Protein AF-0000000074521106 (afdb_homodimer)

Sequence (468 aa):
MNFGKARRTERADISASQVADYLWKHPDFFHDQLDLLESMHVPHPCGEAVSLVARQIELLRGKNRKQQGQLNDILRIARENDALFARFHRLTLTLLDAASVDDMLAGLKWSLHEGFQADFVSVRVFRTVAHPAVGDLHVMPDPAVSILLEPLLASCEPVCGSPPEPLLEFLFGADAPDVASCALVPLCHAGIKGLLAIGSFDAGRFTPEMGNLFLVQMGEIVAARLVALIDRERMNFGKARRTERADISASQVADYLWKHPDFFHDQLDLLESMHVPHPCGEAVSLVARQIELLRGKNRKQQGQLNDILRIARENDALFARFHRLTLTLLDAASVDDMLAGLKWSLHEGFQADFVSVRVFRTVAHPAVGDLHVMPDPAVSILLEPLLASCEPVCGSPPEPLLEFLFGADAPDVASCALVPLCHAGIKGLLAIGSFDAGRFTPEMGNLFLVQMGEIVAARLVALIDRER

pLDDT: mean 81.9, std 17.21, range [29.34, 97.75]

Organism: Methylococcus capsulatus (strain ATCC 33009 / NCIMB 11132 / Bath) (NCBI:txid243233)

Foldseek 3Di:
DPPPPPPPPPPPPQDPVNVVVVCVVVVCVCVVVVVVVVVDPDVPPCPVVVVVVVVVVVVVVVVVVVVVVVVVVVVVVVVVVVLLVVLLVVLLVQQVPAQAPVSNVVSNVVSCCVRVVFPDKFKAWDDDPVQPDDPPRHDDDDPVLCVVCVVCQVVQAKFKAQDDQSNLCVTGNPCSVQFLMKIWGWQDDPPITMIMITTDSDRPPTDRPDHDPSSSVSSDSSNVSSVVRSVVVD/DPPPDPPPPPPPPQDPVNVVVVCVVVVCVCVVVVVVVVVDPDVPPCPVVVVVVVVVVVVVVVVVVVVVVVVVVVVVVVVVVVLLVVLLVVLLVQQVPAQAPVSNVVSNVVSCCVRVVFPDKFKAWDDDPPQPDPPPRHDDDDPVLCVVCVVCQVVQAKFKAQDDQSNLCVTGNPCSVQFLMKIWGWQDDPPITMIMITTDSDRPPTDRPDHDPSSSVSSDSSNVSSVVRSVVVD

InterPro domains:
  IPR007435 Protein of unknown function DUF484 [PF04340] (13-225)
  IPR007435 Protein of unknown function DUF484 [PTHR38765] (12-229)
  IPR029016 GAF-like domain superfamily [G3DSA:3.30.450.40] (48-229)

Radius of gyration: 42.02 Å; Cα contacts (8 Å, |Δi|>4): 599; chains: 2; bounding box: 66×137×85 Å

Secondary structure (DSSP, 8-state):
---------------HHHHHHHHHH-TTGGGS-HHHHHHS----THHHHHHHHHHHHHHHHHHHHHHHHHHHHHHHHHHHHHHHHHHHHHHHHHHHH-SSHHHHHHHHHHHHHHHH--SEEEEEEE--TT-----TTB----HHHHHHHHHHHHHT--EEE---HHHHHHHHGGGGGG--EEEEEEEEETTEEEEEEEEES-TTTS-TT---HHHHHHHHHHHHHHHHHHHHH-/---------------HHHHHHHHHH-TTGGGS-HHHHHHS----THHHHHHHHHHHHHHHHHHHHHHHHHHHHHHHHHHHHHHHHHHHHHHHHHHHH-SSHHHHHHHHHHHHHHHH--SEEEEEEE--TT-----TTB----HHHHHHHHHHHHHT--EEE---HHHHHHHHGGGGGG--EEEEEEEEETTEEEEEEEEES-TTTS-TT---HHHHHHHHHHHHHHHHHHHHH-

Structure (mmCIF, N/CA/C/O backbone):
data_AF-0000000074521106-model_v1
#
loop_
_entity.id
_entity.type
_entity.pdbx_description
1 polymer 'DUF484 family protein'
#
loop_
_atom_site.group_PDB
_atom_site.id
_atom_site.type_symbol
_atom_site.label_atom_id
_atom_site.label_alt_id
_atom_site.label_comp_id
_atom_site.label_asym_id
_atom_site.label_entity_id
_atom_site.label_seq_id
_atom_site.pdbx_PDB_ins_code
_atom_site.Cartn_x
_atom_site.Cartn_y
_atom_site.Cartn_z
_atom_site.occupancy
_atom_site.B_iso_or_equiv
_atom_site.auth_seq_id
_atom_site.auth_comp_id
_atom_site.auth_asym_id
_atom_site.auth_atom_id
_atom_site.pdbx_PDB_model_num
ATOM 1 N N . MET A 1 1 ? 21.438 105.688 40.719 1 29.61 1 MET A N 1
ATOM 2 C CA . MET A 1 1 ? 20.688 104.938 39.719 1 29.61 1 MET A CA 1
ATOM 3 C C . MET A 1 1 ? 20.156 103.625 40.281 1 29.61 1 MET A C 1
ATOM 5 O O . MET A 1 1 ? 20.938 102.688 40.594 1 29.61 1 MET A O 1
ATOM 9 N N . ASN A 1 2 ? 19.141 103.625 41.219 1 33.91 2 ASN A N 1
ATOM 10 C CA . ASN A 1 2 ? 18.422 102.688 42.031 1 33.91 2 ASN A CA 1
ATOM 11 C C . ASN A 1 2 ? 17.75 101.625 41.188 1 33.91 2 ASN A C 1
ATOM 13 O O . ASN A 1 2 ? 16.828 101.875 40.438 1 33.91 2 ASN A O 1
ATOM 17 N N . PHE A 1 3 ? 18.516 100.562 40.688 1 35.56 3 PHE A N 1
ATOM 18 C CA . PHE A 1 3 ? 18.062 99.438 39.906 1 35.56 3 PHE A CA 1
ATOM 19 C C . PHE A 1 3 ? 16.922 98.75 40.625 1 35.56 3 PHE A C 1
ATOM 21 O O . PHE A 1 3 ? 17.094 98.188 41.719 1 35.56 3 PHE A O 1
ATOM 28 N N . GLY A 1 4 ? 15.727 99.25 40.594 1 34.88 4 GLY A N 1
ATOM 29 C CA . GLY A 1 4 ? 14.508 98.625 41.094 1 34.88 4 GLY A CA 1
ATOM 30 C C . GLY A 1 4 ? 14.391 97.188 40.781 1 34.88 4 GLY A C 1
ATOM 31 O O . GLY A 1 4 ? 14.602 96.75 39.625 1 34.88 4 GLY A O 1
ATOM 32 N N . LYS A 1 5 ? 14.734 96.312 41.75 1 41.62 5 LYS A N 1
ATOM 33 C CA . LYS A 1 5 ? 14.633 94.875 41.719 1 41.62 5 LYS A CA 1
ATOM 34 C C . LYS A 1 5 ? 13.289 94.438 41.188 1 41.62 5 LYS A C 1
ATOM 36 O O . LYS A 1 5 ? 12.242 94.75 41.75 1 41.62 5 LYS A O 1
ATOM 41 N N . ALA A 1 6 ? 13.164 94.312 39.844 1 43.88 6 ALA A N 1
ATOM 42 C CA . ALA A 1 6 ? 12.008 93.688 39.219 1 43.88 6 ALA A CA 1
ATOM 43 C C . ALA A 1 6 ? 11.594 92.438 39.938 1 43.88 6 ALA A C 1
ATOM 45 O O . ALA A 1 6 ? 12.414 91.562 40.156 1 43.88 6 ALA A O 1
ATOM 46 N N . ARG A 1 7 ? 10.734 92.5 40.969 1 35.47 7 ARG A N 1
ATOM 47 C CA . ARG A 1 7 ? 10.078 91.375 41.625 1 35.47 7 ARG A CA 1
ATOM 48 C C . ARG A 1 7 ? 9.664 90.312 40.594 1 35.47 7 ARG A C 1
ATOM 50 O O . ARG A 1 7 ? 8.906 90.625 39.656 1 35.47 7 ARG A O 1
ATOM 57 N N . ARG A 1 8 ? 10.633 89.5 40.156 1 34.66 8 ARG A N 1
ATOM 58 C CA . ARG A 1 8 ? 10.273 88.312 39.375 1 34.66 8 ARG A CA 1
ATOM 59 C C . ARG A 1 8 ? 8.977 87.688 39.875 1 34.66 8 ARG A C 1
ATOM 61 O O . ARG A 1 8 ? 8.883 87.312 41.031 1 34.66 8 ARG A O 1
ATOM 68 N N . THR A 1 9 ? 7.824 88.312 39.594 1 36.12 9 THR A N 1
ATOM 69 C CA . THR A 1 9 ? 6.539 87.688 39.812 1 36.12 9 THR A CA 1
ATOM 70 C C . THR A 1 9 ? 6.68 86.125 39.781 1 36.12 9 THR A C 1
ATOM 72 O O . THR A 1 9 ? 7.047 85.562 38.75 1 36.12 9 THR A O 1
ATOM 75 N N . GLU A 1 10 ? 7.203 85.562 40.844 1 41 10 GLU A N 1
ATOM 76 C CA . GLU A 1 10 ? 7.27 84.125 41.031 1 41 10 GLU A CA 1
ATOM 77 C C . GLU A 1 10 ? 6.055 83.438 40.438 1 41 10 GLU A C 1
ATOM 79 O O . GLU A 1 10 ? 4.918 83.688 40.812 1 41 10 GLU A O 1
ATOM 84 N N . ARG A 1 11 ? 5.977 83.375 39.094 1 48.12 11 ARG A N 1
ATOM 85 C CA . ARG A 1 11 ? 4.953 82.562 38.438 1 48.12 11 ARG A CA 1
ATOM 86 C C . ARG A 1 11 ? 4.551 81.375 39.312 1 48.12 11 ARG A C 1
ATOM 88 O O . ARG A 1 11 ? 5.406 80.625 39.781 1 48.12 11 ARG A O 1
ATOM 95 N N . ALA A 1 12 ? 3.643 81.5 40.219 1 55.5 12 ALA A N 1
ATOM 96 C CA . ALA A 1 12 ? 3.043 80.562 41.125 1 55.5 12 ALA A CA 1
ATOM 97 C C . ALA A 1 12 ? 3.01 79.188 40.531 1 55.5 12 ALA A C 1
ATOM 99 O O . ALA A 1 12 ? 2.51 79 39.438 1 55.5 12 ALA A O 1
ATOM 100 N N . ASP A 1 13 ? 4.059 78.375 40.812 1 66.69 13 ASP A N 1
ATOM 101 C CA . ASP A 1 13 ? 4.16 76.938 40.438 1 66.69 13 ASP A CA 1
ATOM 102 C C . ASP A 1 13 ? 2.82 76.25 40.594 1 66.69 13 ASP A C 1
ATOM 104 O O . ASP A 1 13 ? 2.186 76.312 41.656 1 66.69 13 ASP A O 1
ATOM 108 N N . ILE A 1 14 ? 2.137 76.062 39.438 1 73.81 14 ILE A N 1
ATOM 109 C CA . ILE A 1 14 ? 0.842 75.375 39.5 1 73.81 14 ILE A CA 1
ATOM 110 C C . ILE A 1 14 ? 0.981 74.062 40.25 1 73.81 14 ILE A C 1
ATOM 112 O O . ILE A 1 14 ? 2.033 73.438 40.188 1 73.81 14 ILE A O 1
ATOM 116 N N . SER A 1 15 ? 0.045 73.75 41.188 1 78.81 15 SER A N 1
ATOM 117 C CA . SER A 1 15 ? 0.067 72.5 42 1 78.81 15 SER A CA 1
ATOM 118 C C . SER A 1 15 ? -0.542 71.375 41.25 1 78.81 15 SER A C 1
ATOM 120 O O . SER A 1 15 ? -1.239 71.562 40.25 1 78.81 15 SER A O 1
ATOM 122 N N . ALA A 1 16 ? -0.231 70.062 41.781 1 80.38 16 ALA A N 1
ATOM 123 C CA . ALA A 1 16 ? -0.81 68.875 41.25 1 80.38 16 ALA A CA 1
ATOM 124 C C . ALA A 1 16 ? -2.334 68.938 41.25 1 80.38 16 ALA A C 1
ATOM 126 O O . ALA A 1 16 ? -2.992 68.438 40.312 1 80.38 16 ALA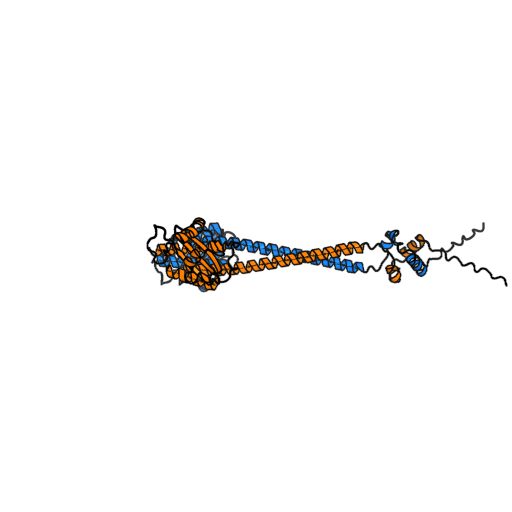 A O 1
ATOM 127 N N . SER A 1 17 ? -2.814 69.438 42.312 1 82.19 17 SER A N 1
ATOM 128 C CA . SER A 1 17 ? -4.266 69.562 42.469 1 82.19 17 SER A CA 1
ATOM 129 C C . SER A 1 17 ? -4.871 70.5 41.406 1 82.19 17 SER A C 1
ATOM 131 O O . SER A 1 17 ? -5.934 70.188 40.875 1 82.19 17 SER A O 1
ATOM 133 N N . GLN A 1 18 ? -4.133 71.562 41.062 1 81.75 18 GLN A N 1
ATOM 134 C CA . GLN A 1 18 ? -4.613 72.438 40.031 1 81.75 18 GLN A CA 1
ATOM 135 C C . GLN A 1 18 ? -4.57 71.812 38.656 1 81.75 18 GLN A C 1
ATOM 137 O O . GLN A 1 18 ? -5.488 72 37.844 1 81.75 18 GLN A O 1
ATOM 142 N N . VAL A 1 19 ? -3.4 71.125 38.406 1 83.31 19 VAL A N 1
ATOM 143 C CA . VAL A 1 19 ? -3.287 70.375 37.156 1 83.31 19 VAL A CA 1
ATOM 144 C C . VAL A 1 19 ? -4.406 69.375 37.031 1 83.31 19 VAL A C 1
ATOM 146 O O . VAL A 1 19 ? -5.051 69.25 36 1 83.31 19 VAL A O 1
ATOM 149 N N . ALA A 1 20 ? -4.703 68.562 38.156 1 81.06 20 ALA A N 1
ATOM 150 C CA . ALA A 1 20 ? -5.777 67.562 38.125 1 81.06 20 ALA A CA 1
ATOM 151 C C . ALA A 1 20 ? -7.125 68.25 37.844 1 81.06 20 ALA A C 1
ATOM 153 O O . ALA A 1 20 ? -7.902 67.75 37.031 1 81.06 20 ALA A O 1
ATOM 154 N N . ASP A 1 21 ? -7.387 69.375 38.406 1 81.06 21 ASP A N 1
ATOM 155 C CA . ASP A 1 21 ? -8.648 70.062 38.188 1 81.06 21 ASP A CA 1
ATOM 156 C C . ASP A 1 21 ? -8.805 70.562 36.75 1 81.06 21 ASP A C 1
ATOM 158 O O . ASP A 1 21 ? -9.883 70.438 36.156 1 81.06 21 ASP A O 1
ATOM 162 N N . TYR A 1 22 ? -7.766 71.062 36.188 1 80.81 22 TYR A N 1
ATOM 163 C CA . TYR A 1 22 ? -7.801 71.5 34.812 1 80.81 22 TYR A CA 1
ATOM 164 C C . TYR A 1 22 ? -8.07 70.375 33.875 1 80.81 22 TYR A C 1
ATOM 166 O O . TYR A 1 22 ? -8.914 70.438 32.969 1 80.81 22 TYR A O 1
ATOM 174 N N . LEU A 1 23 ? -7.238 69.25 34.156 1 80 23 LEU A N 1
ATOM 175 C CA . LEU A 1 23 ? -7.371 68.062 33.281 1 80 23 LEU A CA 1
ATOM 176 C C . LEU A 1 23 ? -8.75 67.438 33.438 1 80 23 LEU A C 1
ATOM 178 O O . LEU A 1 23 ? -9.289 66.875 32.469 1 80 23 LEU A O 1
ATOM 182 N N . TRP A 1 24 ? -9.367 67.5 34.625 1 74.31 24 TRP A N 1
ATOM 183 C CA . TRP A 1 24 ? -10.734 67.062 34.844 1 74.31 24 TRP A CA 1
ATOM 184 C C . TRP A 1 24 ? -11.719 67.812 33.969 1 74.31 24 TRP A C 1
ATOM 186 O O . TRP A 1 24 ? -12.688 67.25 33.438 1 74.31 24 TRP A O 1
ATOM 196 N N . LYS A 1 25 ? -11.375 69.125 33.719 1 80.62 25 LYS A N 1
ATOM 197 C CA . LYS A 1 25 ? -12.25 70 32.969 1 80.62 25 LYS A CA 1
ATOM 198 C C . LYS A 1 25 ? -11.938 69.938 31.469 1 80.62 25 LYS A C 1
ATOM 200 O O . LYS A 1 25 ? -12.773 70.312 30.641 1 80.62 25 LYS A O 1
ATOM 205 N N . HIS A 1 26 ? -10.727 69.375 31.047 1 80 26 HIS A N 1
ATOM 206 C CA . HIS A 1 26 ? -10.297 69.312 29.656 1 80 26 HIS A CA 1
ATOM 207 C C . HIS A 1 26 ? -9.836 67.875 29.312 1 80 26 HIS A C 1
ATOM 209 O O . HIS A 1 26 ? -8.648 67.625 29.062 1 80 26 HIS A O 1
ATOM 215 N N . PRO A 1 27 ? -10.789 66.875 29.328 1 75.25 27 PRO A N 1
ATOM 216 C CA . PRO A 1 27 ? -10.422 65.5 29.125 1 75.25 27 PRO A CA 1
ATOM 217 C C . PRO A 1 27 ? -9.75 65.25 27.781 1 75.25 27 PRO A C 1
ATOM 219 O O . PRO A 1 27 ? -9.039 64.25 27.609 1 75.25 27 PRO A O 1
ATOM 222 N N . ASP A 1 28 ? -9.883 66.188 26.828 1 71.75 28 ASP A N 1
ATOM 223 C CA . ASP A 1 28 ? -9.297 66 25.5 1 71.75 28 ASP A CA 1
ATOM 224 C C . ASP A 1 28 ? -7.934 66.688 25.422 1 71.75 28 ASP A C 1
ATOM 226 O O . ASP A 1 28 ? -7.395 66.875 24.328 1 71.75 28 ASP A O 1
ATOM 230 N N . PHE A 1 29 ? -7.41 67 26.625 1 75.88 29 PHE A N 1
ATOM 231 C CA . PHE A 1 29 ? -6.18 67.812 26.688 1 75.88 29 PHE A CA 1
ATOM 232 C C . PHE A 1 29 ? -5.078 67.125 25.859 1 75.88 29 PHE A C 1
ATOM 234 O O . PHE A 1 29 ? -4.363 67.812 25.125 1 75.88 29 PHE A O 1
ATOM 241 N N . PHE A 1 30 ? -5.09 65.75 25.953 1 71.94 30 PHE A N 1
ATOM 242 C CA . PHE A 1 30 ? -3.945 65.062 25.344 1 71.94 30 PHE A CA 1
ATOM 243 C C . PHE A 1 30 ? -4.148 64.875 23.844 1 71.94 30 PHE A C 1
ATOM 245 O O . PHE A 1 30 ? -3.223 64.5 23.141 1 71.94 30 PHE A O 1
ATOM 252 N N . HIS A 1 31 ? -5.297 65.188 23.25 1 66.75 31 HIS A N 1
ATOM 253 C CA . HIS A 1 31 ? -5.484 65.188 21.797 1 66.75 31 HIS A CA 1
ATOM 254 C C . HIS A 1 31 ? -4.555 66.188 21.125 1 66.75 31 HIS A C 1
ATOM 256 O O . HIS A 1 31 ? -4.059 65.938 20.016 1 66.75 31 HIS A O 1
ATOM 262 N N . ASP A 1 32 ? -4.223 67.312 21.891 1 71.81 32 ASP A N 1
ATOM 263 C CA . ASP A 1 32 ? -3.412 68.375 21.297 1 71.81 32 ASP A CA 1
ATOM 264 C C . ASP A 1 32 ? -2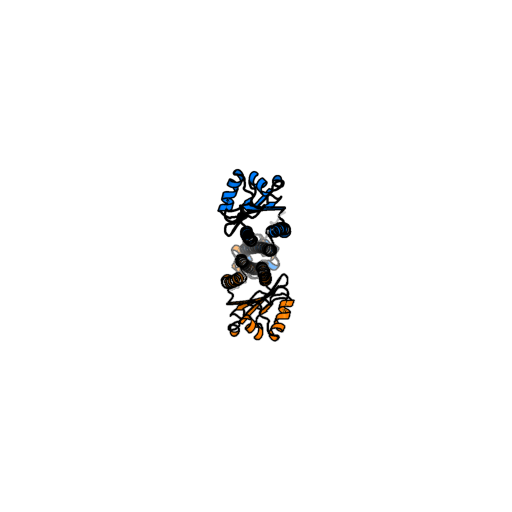.004 68.375 21.891 1 71.81 32 ASP A C 1
ATOM 266 O O . ASP A 1 32 ? -1.175 69.188 21.516 1 71.81 32 ASP A O 1
ATOM 270 N N . GLN A 1 33 ? -1.777 67.438 22.891 1 67 33 GLN A N 1
ATOM 271 C CA . GLN A 1 33 ? -0.466 67.375 23.531 1 67 33 GLN A CA 1
ATOM 272 C C . GLN A 1 33 ? 0.112 66 23.469 1 67 33 GLN A C 1
ATOM 274 O O . GLN A 1 33 ? 0.439 65.375 24.5 1 67 33 GLN A O 1
ATOM 279 N N . LEU A 1 34 ? 0.215 65.5 22.156 1 62.06 34 LEU A N 1
ATOM 280 C CA . LEU A 1 34 ? 0.615 64.125 21.922 1 62.06 34 LEU A CA 1
ATOM 281 C C . LEU A 1 34 ? 2.066 63.906 22.328 1 62.06 34 LEU A C 1
ATOM 283 O O . LEU A 1 34 ? 2.404 62.844 22.875 1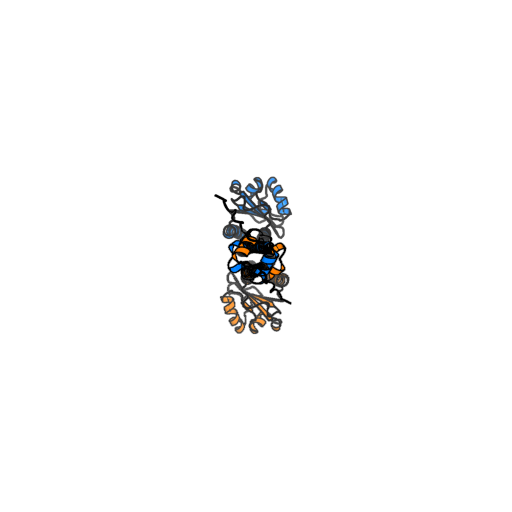 62.06 34 LEU A O 1
ATOM 287 N N . ASP A 1 35 ? 2.826 64.812 22.094 1 62.38 35 ASP A N 1
ATOM 288 C CA . ASP A 1 35 ? 4.234 64.75 22.469 1 62.38 35 ASP A CA 1
ATOM 289 C C . ASP A 1 35 ? 4.406 64.625 23.984 1 62.38 35 ASP A C 1
ATOM 291 O O . ASP A 1 35 ? 5.246 63.844 24.453 1 62.38 35 ASP A O 1
ATOM 295 N N . LEU A 1 36 ? 3.635 65.375 24.781 1 68.88 36 LEU A N 1
ATOM 296 C CA . LEU A 1 36 ? 3.68 65.25 26.234 1 68.88 36 LEU A CA 1
ATOM 297 C C . LEU A 1 36 ? 3.197 63.906 26.719 1 68.88 36 LEU A C 1
ATOM 299 O O . LEU A 1 36 ? 3.793 63.312 27.609 1 68.88 36 LEU A O 1
ATOM 303 N N . LEU A 1 37 ? 2.072 63.438 26.016 1 64.31 37 LEU A N 1
ATOM 304 C CA . LEU A 1 37 ? 1.537 62.125 26.375 1 64.31 37 LEU A CA 1
ATOM 305 C C . LEU A 1 37 ? 2.596 61.031 26.188 1 64.31 37 LEU A C 1
ATOM 307 O O . LEU A 1 37 ? 2.693 60.125 27 1 64.31 37 LEU A O 1
ATOM 311 N N . GLU A 1 38 ? 3.434 61.188 25.141 1 57.44 38 GLU A N 1
ATOM 312 C CA . GLU A 1 38 ? 4.5 60.219 24.875 1 57.44 38 GLU A CA 1
ATOM 313 C C . GLU A 1 38 ? 5.543 60.219 25.984 1 57.44 38 GLU A C 1
ATOM 315 O O . GLU A 1 38 ? 6.18 59.219 26.234 1 57.44 38 GLU A O 1
ATOM 320 N N . SER A 1 39 ? 5.586 61.312 26.641 1 61.28 39 SER A N 1
ATOM 321 C CA . SER A 1 39 ? 6.629 61.438 27.656 1 61.28 39 SER A CA 1
ATOM 322 C C . SER A 1 39 ? 6.086 61.094 29.047 1 61.28 39 SER A C 1
ATOM 324 O O . SER A 1 39 ? 6.855 60.875 29.984 1 61.28 39 SER A O 1
ATOM 326 N N . MET A 1 40 ? 4.719 61.062 29.219 1 60.5 40 MET A N 1
ATOM 327 C CA . MET A 1 40 ? 4.098 60.75 30.5 1 60.5 40 MET A CA 1
ATOM 328 C C . MET A 1 40 ? 4.102 59.25 30.781 1 60.5 40 MET A C 1
ATOM 330 O O . MET A 1 40 ? 4.035 58.438 29.844 1 60.5 40 MET A O 1
ATOM 334 N N . HIS A 1 41 ? 4.473 58.938 31.953 1 54.28 41 HIS A N 1
ATOM 335 C CA . HIS A 1 41 ? 4.301 57.531 32.375 1 54.28 41 HIS A CA 1
ATOM 336 C C . HIS A 1 41 ? 2.857 57.25 32.75 1 54.28 41 HIS A C 1
ATOM 338 O O . HIS A 1 41 ? 2.445 57.562 33.875 1 54.28 41 HIS A O 1
ATOM 344 N N . VAL A 1 42 ? 2.121 57.156 31.766 1 52.41 42 VAL A N 1
ATOM 345 C CA . VAL A 1 42 ? 0.732 56.781 32 1 52.41 42 VAL A CA 1
ATOM 346 C C . VAL A 1 42 ? 0.654 55.281 32.312 1 52.41 42 VAL A C 1
ATOM 348 O O . VAL A 1 42 ? 1.114 54.438 31.547 1 52.41 42 VAL A O 1
ATOM 351 N N . PRO A 1 43 ? 0.523 54.969 33.594 1 46.12 43 PRO A N 1
ATOM 352 C CA . PRO A 1 43 ? 0.346 53.531 33.844 1 46.12 43 PRO A CA 1
ATOM 353 C C . PRO A 1 43 ? -0.55 52.875 32.781 1 46.12 43 PRO A C 1
ATOM 355 O O . PRO A 1 43 ? -1.63 53.375 32.469 1 46.12 43 PRO A O 1
ATOM 358 N N . HIS A 1 44 ? -0.098 52.688 31.703 1 48 44 HIS A N 1
ATOM 359 C CA . HIS A 1 44 ? -0.83 52 30.656 1 48 44 HIS A CA 1
ATOM 360 C C . HIS A 1 44 ? -1.014 50.531 31 1 48 44 HIS A C 1
ATOM 362 O O . HIS A 1 44 ? -0.035 49.812 31.234 1 48 44 HIS A O 1
ATOM 368 N N . PRO A 1 45 ? -1.965 50.125 31.516 1 45.31 45 PRO A N 1
ATOM 369 C CA . PRO A 1 45 ? -2.236 48.688 31.594 1 45.31 45 PRO A CA 1
ATOM 370 C C . PRO A 1 45 ? -1.89 47.969 30.297 1 45.31 45 PRO A C 1
ATOM 372 O O . PRO A 1 45 ? -1.731 46.75 30.297 1 45.31 45 PRO A O 1
ATOM 375 N N . CYS A 1 46 ? -1.745 48.531 29.156 1 51.34 46 CYS A N 1
ATOM 376 C CA . CYS A 1 46 ? -1.602 47.938 27.844 1 51.34 46 CYS A CA 1
ATOM 377 C C . CYS A 1 46 ? -0.171 47.469 27.594 1 51.34 46 CYS A C 1
ATOM 379 O O . CYS A 1 46 ? 0.086 46.688 26.688 1 51.34 46 CYS A O 1
ATOM 381 N N . GLY A 1 47 ? 0.863 48.062 28.266 1 53.34 47 GLY A N 1
ATOM 382 C CA . GLY A 1 47 ? 2.221 47.625 28 1 53.34 47 GLY A CA 1
ATOM 383 C C . GLY A 1 47 ? 2.412 46.125 28.203 1 53.34 47 GLY A C 1
ATOM 384 O O . GLY A 1 47 ? 2.887 45.438 27.312 1 53.34 47 GLY A O 1
ATOM 385 N N . GLU A 1 48 ? 2.188 45.781 29.438 1 57.78 48 GLU A N 1
ATOM 386 C CA . GLU A 1 48 ? 2.314 44.344 29.75 1 57.78 48 GLU A CA 1
ATOM 387 C C . GLU A 1 48 ? 1.344 43.5 28.906 1 57.78 48 GLU A C 1
ATOM 389 O O . GLU A 1 48 ? 1.689 42.406 28.453 1 57.78 48 GLU A O 1
ATOM 394 N N . ALA A 1 49 ? 0.233 44.156 28.797 1 58.53 49 ALA A N 1
ATOM 395 C CA . ALA A 1 49 ? -0.792 43.469 28.016 1 58.53 49 ALA A CA 1
ATOM 396 C C . ALA A 1 49 ? -0.385 43.344 26.547 1 58.53 49 ALA A C 1
ATOM 398 O O . ALA A 1 49 ? -0.588 42.312 25.938 1 58.53 49 ALA A O 1
ATOM 399 N N . VAL A 1 50 ? 0.255 44.438 26.109 1 62.78 50 VAL A N 1
ATOM 400 C CA . VAL A 1 50 ? 0.701 44.438 24.719 1 62.78 50 VAL A CA 1
ATOM 401 C C . VAL A 1 50 ? 1.818 43.406 24.531 1 62.78 50 VAL A C 1
ATOM 403 O O . VAL A 1 50 ? 1.852 42.688 23.547 1 62.78 50 VAL A O 1
ATOM 406 N N . SER A 1 51 ? 2.615 43.438 25.656 1 65.38 51 SER A N 1
ATOM 407 C CA . SER A 1 51 ? 3.719 42.5 25.578 1 65.38 51 SER A CA 1
ATOM 408 C C . SER A 1 51 ? 3.211 41.062 25.594 1 65.38 51 SER A C 1
ATOM 410 O O . SER A 1 51 ? 3.67 40.219 24.812 1 65.38 51 SER A O 1
ATOM 412 N N . LEU A 1 52 ? 2.16 40.812 26.344 1 66.75 52 LEU A N 1
ATOM 413 C CA . LEU A 1 52 ? 1.584 39.5 26.438 1 66.75 52 LEU A CA 1
ATOM 414 C C . LEU A 1 52 ? 0.919 39.094 25.125 1 66.75 52 LEU A C 1
ATOM 416 O O . LEU A 1 52 ? 1.051 37.938 24.688 1 66.75 52 LEU A O 1
ATOM 420 N N . VAL A 1 53 ? 0.293 40.094 24.594 1 69.62 53 VAL A N 1
ATOM 421 C CA . VAL A 1 53 ? -0.427 39.812 23.359 1 69.62 53 VAL A CA 1
ATOM 422 C C . VAL A 1 53 ? 0.568 39.531 22.219 1 69.62 53 VAL A C 1
ATOM 424 O O . VAL A 1 53 ? 0.376 38.625 21.422 1 69.62 53 VAL A O 1
ATOM 427 N N . ALA A 1 54 ? 1.577 40.344 22.188 1 73.44 54 ALA A N 1
ATOM 428 C CA . ALA A 1 54 ? 2.633 40.125 21.203 1 73.44 54 ALA A CA 1
ATOM 429 C C . ALA A 1 54 ? 3.266 38.75 21.375 1 73.44 54 ALA A C 1
ATOM 431 O O . ALA A 1 54 ? 3.537 38.062 20.391 1 73.44 54 ALA A O 1
ATOM 432 N N . ARG A 1 55 ? 3.379 38.344 22.594 1 77.31 55 ARG A N 1
ATOM 433 C CA . ARG A 1 55 ? 3.947 37.031 22.875 1 77.31 55 ARG A CA 1
ATOM 434 C C . ARG A 1 55 ? 2.998 35.906 22.438 1 77.31 55 ARG A C 1
ATOM 436 O O . ARG A 1 55 ? 3.436 34.906 21.906 1 77.31 55 ARG A O 1
ATOM 443 N N . GLN A 1 56 ? 1.751 36.125 22.656 1 78.62 56 GLN A N 1
ATOM 444 C CA . GLN A 1 56 ? 0.752 35.156 22.25 1 78.62 56 GLN A CA 1
ATOM 445 C C . GLN A 1 56 ? 0.724 35 20.734 1 78.62 56 GLN A C 1
ATOM 447 O O . GLN A 1 56 ? 0.636 33.875 20.219 1 78.62 56 GLN A O 1
ATOM 452 N N . ILE A 1 57 ? 0.83 36.156 20.062 1 80.88 57 ILE A N 1
ATOM 453 C CA . ILE A 1 57 ? 0.831 36.094 18.609 1 80.88 57 ILE A CA 1
ATOM 454 C C . ILE A 1 57 ? 2.047 35.344 18.109 1 80.88 57 ILE A C 1
ATOM 456 O O . ILE A 1 57 ? 1.93 34.5 17.219 1 80.88 57 ILE A O 1
ATOM 460 N N . 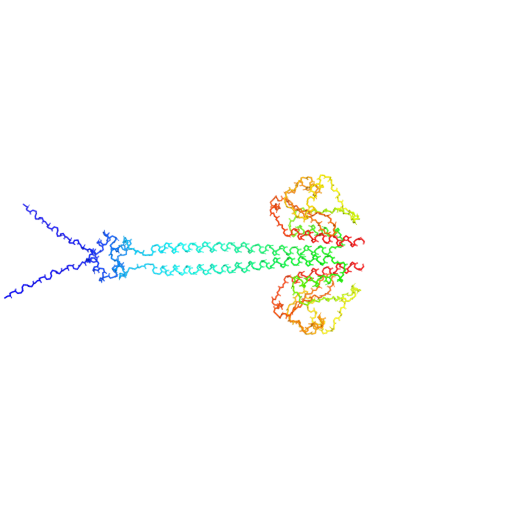GLU A 1 58 ? 3.127 35.562 18.766 1 82.75 58 GLU A N 1
ATOM 461 C CA . GLU A 1 58 ? 4.352 34.875 18.375 1 82.75 58 GLU A CA 1
ATOM 462 C C . GLU A 1 58 ? 4.238 33.375 18.625 1 82.75 58 GLU A C 1
ATOM 464 O O . GLU A 1 58 ? 4.676 32.562 17.812 1 82.75 58 GLU A O 1
ATOM 469 N N . LEU A 1 59 ? 3.627 33.031 19.703 1 84.12 59 LEU A N 1
ATOM 470 C CA . LEU A 1 59 ? 3.436 31.625 20.047 1 84.12 59 LEU A CA 1
ATOM 471 C C . LEU A 1 59 ? 2.498 30.938 19.047 1 84.12 59 LEU A C 1
ATOM 473 O O . LEU A 1 59 ? 2.76 29.812 18.609 1 84.12 59 LEU A O 1
ATOM 477 N N . LEU A 1 60 ? 1.482 31.656 18.672 1 83.25 60 LEU A N 1
ATOM 478 C CA . LEU A 1 60 ? 0.506 31.094 17.75 1 83.25 60 LEU A CA 1
ATOM 479 C C . LEU A 1 60 ? 1.104 30.938 16.359 1 83.25 60 LEU A C 1
ATOM 481 O O . LEU A 1 60 ? 0.848 29.953 15.672 1 83.25 60 LEU A O 1
ATOM 485 N N . ARG A 1 61 ? 1.937 31.875 15.922 1 85.19 61 ARG A N 1
ATOM 486 C CA . ARG A 1 61 ? 2.621 31.766 14.641 1 85.19 61 ARG A CA 1
ATOM 487 C C . ARG A 1 61 ? 3.598 30.594 14.633 1 85.19 61 ARG A C 1
ATOM 489 O O . ARG A 1 61 ? 3.688 29.859 13.648 1 85.19 61 ARG A O 1
ATOM 496 N N . GLY A 1 62 ? 4.234 30.453 15.742 1 87.44 62 GLY A N 1
ATOM 497 C CA . GLY A 1 62 ? 5.148 29.344 15.875 1 87.44 62 GLY A CA 1
ATOM 498 C C . GLY A 1 62 ? 4.453 27.984 15.789 1 87.44 62 GLY A C 1
ATOM 499 O O . GLY A 1 62 ? 4.922 27.094 15.094 1 87.44 62 GLY A O 1
ATOM 500 N N . LYS A 1 63 ? 3.381 27.906 16.484 1 88.88 63 LYS A N 1
ATOM 501 C CA . LYS A 1 63 ? 2.592 26.672 16.453 1 88.88 63 LYS A CA 1
ATOM 502 C C . LYS A 1 63 ? 2.078 26.375 15.039 1 88.88 63 LYS A C 1
ATOM 504 O O . LYS A 1 63 ? 2.107 25.234 14.586 1 88.88 63 LYS A O 1
ATOM 509 N N . ASN A 1 64 ? 1.67 27.438 14.414 1 87.31 64 ASN A N 1
ATOM 510 C CA . ASN A 1 64 ? 1.183 27.312 13.047 1 87.31 64 ASN A CA 1
ATOM 511 C C . ASN A 1 64 ? 2.275 26.797 12.109 1 87.31 64 ASN A C 1
ATOM 513 O O . ASN A 1 64 ? 2.031 25.922 11.281 1 87.31 64 ASN A O 1
ATOM 517 N N . ARG A 1 65 ? 3.42 27.297 12.25 1 90.69 65 ARG A N 1
ATOM 518 C CA . ARG A 1 65 ? 4.543 26.891 11.414 1 90.69 65 ARG A CA 1
ATOM 519 C C . ARG A 1 65 ? 4.91 25.438 11.664 1 90.69 65 ARG A C 1
ATOM 521 O O . ARG A 1 65 ? 5.152 24.672 10.727 1 90.69 65 ARG A O 1
ATOM 528 N N . LYS A 1 66 ? 4.855 25.094 12.867 1 92.19 66 LYS A N 1
ATOM 529 C CA . LYS A 1 66 ? 5.191 23.719 13.242 1 92.19 66 LYS A CA 1
ATOM 530 C C . LYS A 1 66 ? 4.18 22.734 12.664 1 92.19 66 LYS A C 1
ATOM 532 O O . LYS A 1 66 ? 4.559 21.703 12.102 1 92.19 66 LYS A O 1
ATOM 537 N N . GLN A 1 67 ? 2.965 23.094 12.805 1 91.31 67 GLN A N 1
ATOM 538 C CA . GLN A 1 67 ? 1.906 22.219 12.312 1 91.31 67 GLN A CA 1
ATOM 539 C C . GLN A 1 67 ? 1.941 22.109 10.789 1 91.31 67 GLN A C 1
ATOM 541 O O . GLN A 1 67 ? 1.714 21.031 10.227 1 91.31 67 GLN A O 1
ATOM 546 N N . GLN A 1 68 ? 2.281 23.156 10.203 1 91.19 68 GLN A N 1
ATOM 547 C CA . GLN A 1 68 ? 2.393 23.156 8.75 1 91.19 68 GLN A CA 1
ATOM 548 C C . GLN A 1 68 ? 3.547 22.266 8.289 1 91.19 68 GLN A C 1
ATOM 550 O O . GLN A 1 68 ? 3.422 21.531 7.305 1 91.19 68 GLN A O 1
ATOM 555 N N . GLY A 1 69 ? 4.555 22.391 8.977 1 93.44 69 GLY A N 1
ATOM 556 C CA . GLY A 1 69 ? 5.684 21.516 8.695 1 93.44 69 GLY A CA 1
ATOM 557 C C . GLY A 1 69 ? 5.355 20.047 8.859 1 93.44 69 GLY A C 1
ATOM 558 O O . GLY A 1 69 ? 5.699 19.219 7.996 1 93.44 69 GLY A O 1
ATOM 559 N N . GLN A 1 70 ? 4.66 19.734 9.867 1 92.31 70 GLN A N 1
ATOM 560 C CA . GLN A 1 70 ? 4.25 18.359 10.117 1 92.31 70 GLN A CA 1
ATOM 561 C C . GLN A 1 70 ? 3.316 17.859 9.016 1 92.31 70 GLN A C 1
ATOM 563 O O . GLN A 1 70 ? 3.447 16.719 8.562 1 92.31 70 GLN A O 1
ATOM 568 N N . LEU A 1 71 ? 2.445 18.703 8.625 1 91.69 71 LEU A N 1
ATOM 569 C CA . LEU A 1 71 ? 1.512 18.359 7.559 1 91.69 71 LEU A CA 1
ATOM 570 C C . LEU A 1 71 ? 2.254 18.031 6.266 1 91.69 71 LEU A C 1
ATOM 572 O O . LEU A 1 71 ? 1.965 17.031 5.605 1 91.69 71 LEU A O 1
ATOM 576 N N . ASN A 1 72 ? 3.17 18.844 5.98 1 92.88 72 ASN A N 1
ATOM 577 C CA . ASN A 1 72 ? 3.943 18.641 4.762 1 92.88 72 ASN A CA 1
ATOM 578 C C . ASN A 1 72 ? 4.738 17.344 4.812 1 92.88 72 ASN A C 1
ATOM 580 O O . ASN A 1 72 ? 4.82 16.609 3.816 1 92.88 72 ASN A O 1
ATOM 584 N N . ASP A 1 73 ? 5.207 17.078 5.945 1 93 73 ASP A N 1
ATOM 585 C CA . ASP A 1 73 ? 5.984 15.852 6.117 1 93 73 ASP A CA 1
ATOM 586 C C . ASP A 1 73 ? 5.109 14.617 5.941 1 93 73 ASP A C 1
ATOM 588 O O . ASP A 1 73 ? 5.48 13.68 5.23 1 93 73 ASP A O 1
ATOM 592 N N . ILE A 1 74 ? 3.996 14.656 6.516 1 92 74 ILE A N 1
ATOM 593 C CA . ILE A 1 74 ? 3.104 13.508 6.477 1 92 74 ILE A CA 1
ATOM 594 C C . ILE A 1 74 ? 2.568 13.312 5.062 1 92 74 ILE A C 1
ATOM 596 O O . ILE A 1 74 ? 2.451 12.18 4.586 1 92 74 ILE A O 1
ATOM 600 N N . LEU A 1 75 ? 2.307 14.375 4.441 1 91.19 75 LEU A N 1
ATOM 601 C CA . LEU A 1 75 ? 1.827 14.297 3.066 1 91.19 75 LEU A CA 1
ATOM 602 C C . LEU A 1 75 ? 2.893 13.703 2.152 1 91.19 75 LEU A C 1
ATOM 604 O O . LEU A 1 75 ? 2.58 12.898 1.271 1 91.19 75 LEU A O 1
ATOM 608 N N . ARG A 1 76 ? 4.051 14.109 2.377 1 91.88 76 ARG A N 1
ATOM 609 C CA . ARG A 1 76 ? 5.16 13.57 1.597 1 91.88 76 ARG A CA 1
ATOM 610 C C . ARG A 1 76 ? 5.297 12.062 1.807 1 91.88 76 ARG A C 1
ATOM 612 O O . ARG A 1 76 ? 5.41 11.305 0.842 1 91.88 76 ARG A O 1
ATOM 619 N N . ILE A 1 77 ? 5.219 11.609 2.969 1 88.81 77 ILE A N 1
ATOM 620 C CA . ILE A 1 77 ? 5.34 10.195 3.307 1 88.81 77 ILE A CA 1
ATOM 621 C C . ILE A 1 77 ? 4.172 9.414 2.703 1 88.81 77 ILE A C 1
ATOM 623 O O . ILE A 1 77 ? 4.359 8.336 2.143 1 88.81 77 ILE A O 1
ATOM 627 N N . ALA A 1 78 ? 3.041 9.984 2.824 1 89.19 78 ALA A N 1
ATOM 628 C CA . ALA A 1 78 ? 1.848 9.344 2.275 1 89.19 78 ALA A CA 1
ATOM 629 C C . ALA A 1 78 ? 1.978 9.141 0.768 1 89.19 78 ALA A C 1
ATOM 631 O O . ALA A 1 78 ? 1.645 8.078 0.246 1 89.19 78 ALA A O 1
ATOM 632 N N . ARG A 1 79 ? 2.48 10.102 0.083 1 89.31 79 ARG A N 1
ATOM 633 C CA . ARG A 1 79 ? 2.67 10.016 -1.36 1 89.31 79 ARG A CA 1
ATOM 634 C C . ARG A 1 79 ? 3.73 8.977 -1.711 1 89.31 79 ARG A C 1
ATOM 636 O O . ARG A 1 79 ? 3.568 8.211 -2.666 1 89.31 79 ARG A O 1
ATOM 643 N N . GLU A 1 80 ? 4.715 8.984 -0.999 1 89.44 80 GLU A N 1
ATOM 644 C CA . GLU A 1 80 ? 5.773 8.008 -1.221 1 89.44 80 GLU A CA 1
ATOM 645 C C . GLU A 1 80 ? 5.266 6.586 -0.999 1 89.44 80 GLU A C 1
ATOM 647 O O . GLU A 1 80 ? 5.598 5.676 -1.762 1 89.44 80 GLU A O 1
ATOM 652 N N . ASN A 1 81 ? 4.473 6.449 0.047 1 87.81 81 ASN A N 1
ATOM 653 C CA . ASN A 1 81 ? 3.896 5.141 0.323 1 87.81 81 ASN A CA 1
ATOM 654 C C . ASN A 1 81 ? 2.961 4.691 -0.796 1 87.81 81 ASN A C 1
ATOM 656 O O . ASN A 1 81 ? 2.969 3.523 -1.188 1 87.81 81 ASN A O 1
ATOM 660 N N . ASP A 1 82 ? 2.242 5.617 -1.287 1 88.81 82 ASP A N 1
ATOM 661 C CA . ASP A 1 82 ? 1.346 5.309 -2.396 1 88.81 82 ASP A CA 1
ATOM 662 C C . ASP A 1 82 ? 2.127 4.824 -3.617 1 88.81 82 ASP A C 1
ATOM 664 O O . ASP A 1 82 ? 1.755 3.834 -4.246 1 88.81 82 ASP A O 1
ATOM 668 N N . ALA A 1 83 ? 3.135 5.5 -3.887 1 91.5 83 ALA A N 1
ATOM 669 C CA . ALA A 1 83 ? 3.973 5.133 -5.027 1 91.5 83 ALA A CA 1
ATOM 670 C C . ALA A 1 83 ? 4.621 3.768 -4.809 1 91.5 83 ALA A C 1
ATOM 672 O O . ALA A 1 83 ? 4.707 2.959 -5.738 1 91.5 83 ALA A O 1
ATOM 673 N N . LEU A 1 84 ? 5.051 3.539 -3.668 1 90.62 84 LEU A N 1
ATOM 674 C CA . LEU A 1 84 ? 5.668 2.262 -3.326 1 90.62 84 LEU A CA 1
ATOM 675 C C . LEU A 1 84 ? 4.668 1.118 -3.477 1 90.62 84 LEU A C 1
ATOM 677 O O . LEU A 1 84 ? 5.012 0.057 -4.004 1 90.62 84 LEU A O 1
ATOM 681 N N . PHE A 1 85 ? 3.496 1.363 -3.037 1 90.81 85 PHE A N 1
ATOM 682 C CA . PHE A 1 85 ? 2.449 0.352 -3.143 1 90.81 85 PHE A CA 1
ATOM 683 C C . PHE A 1 85 ? 2.174 0.006 -4.602 1 90.81 85 PHE A C 1
ATOM 685 O O . PHE A 1 85 ? 2.018 -1.166 -4.945 1 90.81 85 PHE A O 1
ATOM 692 N N . ALA A 1 86 ? 2.121 0.963 -5.371 1 93.19 86 ALA A N 1
ATOM 693 C CA . ALA A 1 86 ? 1.87 0.746 -6.793 1 93.19 86 ALA A CA 1
ATOM 694 C C . ALA A 1 86 ? 2.996 -0.062 -7.434 1 93.19 86 ALA A C 1
ATOM 696 O O . ALA A 1 86 ? 2.744 -0.977 -8.219 1 93.19 86 ALA A O 1
ATOM 697 N N . ARG A 1 87 ? 4.195 0.25 -7.117 1 94.44 87 ARG A N 1
ATOM 698 C CA . ARG A 1 87 ? 5.34 -0.488 -7.641 1 94.44 87 ARG A CA 1
ATOM 699 C C . ARG A 1 87 ? 5.336 -1.93 -7.145 1 94.44 87 ARG A C 1
ATOM 701 O O . ARG A 1 87 ? 5.637 -2.854 -7.902 1 94.44 87 ARG A O 1
ATOM 708 N N . PHE A 1 88 ? 5.008 -2.031 -5.922 1 94.88 88 PHE A N 1
ATOM 709 C CA . PHE A 1 88 ? 4.93 -3.359 -5.32 1 94.88 88 PHE A CA 1
ATOM 710 C C . PHE A 1 88 ? 3.875 -4.207 -6.02 1 94.88 88 PHE A C 1
ATOM 712 O O . PHE A 1 88 ? 4.094 -5.395 -6.277 1 94.88 88 PHE A O 1
ATOM 719 N N . HIS A 1 89 ? 2.801 -3.607 -6.324 1 95.31 89 HIS A N 1
ATOM 720 C CA . HIS A 1 89 ? 1.733 -4.285 -7.051 1 95.31 89 HIS A CA 1
ATOM 721 C C . HIS A 1 89 ? 2.213 -4.758 -8.414 1 95.31 89 HIS A C 1
ATOM 723 O O . HIS A 1 89 ? 2.01 -5.918 -8.781 1 95.31 89 HIS A O 1
ATOM 729 N N . ARG A 1 90 ? 2.857 -3.926 -9.109 1 96.19 90 ARG A N 1
ATOM 730 C CA . ARG A 1 90 ? 3.365 -4.281 -10.43 1 96.19 90 ARG A CA 1
ATOM 731 C C . ARG A 1 90 ? 4.379 -5.418 -10.344 1 96.19 90 ARG A C 1
ATOM 733 O O . ARG A 1 90 ? 4.379 -6.32 -11.18 1 96.19 90 ARG A O 1
ATOM 740 N N . LEU A 1 91 ? 5.195 -5.328 -9.391 1 97.12 91 LEU A N 1
ATOM 741 C CA . LEU A 1 91 ? 6.152 -6.402 -9.148 1 97.12 91 LEU A CA 1
ATOM 742 C C . LEU A 1 91 ? 5.43 -7.727 -8.922 1 97.12 91 LEU A C 1
ATOM 744 O O . LEU A 1 91 ? 5.785 -8.742 -9.523 1 97.12 91 LEU A O 1
ATOM 748 N N . THR A 1 92 ? 4.465 -7.668 -8.117 1 96.94 92 THR A N 1
ATOM 749 C CA . THR A 1 92 ? 3.701 -8.867 -7.801 1 96.94 92 THR A CA 1
ATOM 750 C C . THR A 1 92 ? 3.07 -9.461 -9.062 1 96.94 92 THR A C 1
ATOM 752 O O . THR A 1 92 ? 3.152 -10.672 -9.289 1 96.94 92 THR A O 1
ATOM 755 N N . LEU A 1 93 ? 2.52 -8.633 -9.875 1 96.56 93 LEU A N 1
ATOM 756 C CA . LEU A 1 93 ? 1.903 -9.102 -11.109 1 96.56 93 LEU A CA 1
ATOM 757 C C . LEU A 1 93 ? 2.945 -9.727 -12.031 1 96.56 93 LEU A C 1
ATOM 759 O O . LEU A 1 93 ? 2.688 -10.758 -12.656 1 96.56 93 LEU A O 1
ATOM 763 N N . THR A 1 94 ? 4.09 -9.102 -12.102 1 96.75 94 THR A N 1
ATOM 764 C CA . THR A 1 94 ? 5.184 -9.625 -12.914 1 96.75 94 THR A CA 1
ATOM 765 C C . THR A 1 94 ? 5.582 -11.023 -12.453 1 96.75 94 THR A C 1
ATOM 767 O O . THR A 1 94 ? 5.797 -11.914 -13.281 1 96.75 94 THR A O 1
ATOM 770 N N . LEU A 1 95 ? 5.617 -11.227 -11.203 1 96.81 95 LEU A N 1
ATOM 771 C CA . LEU A 1 95 ? 5.984 -12.523 -10.648 1 96.81 95 LEU A CA 1
ATOM 772 C C . LEU A 1 95 ? 4.902 -13.562 -10.93 1 96.81 95 LEU A C 1
ATOM 774 O O . LEU A 1 95 ? 5.207 -14.711 -11.273 1 96.81 95 LEU A O 1
ATOM 778 N N . LEU A 1 96 ? 3.707 -13.156 -10.844 1 94.31 96 LEU A N 1
ATOM 779 C CA . LEU A 1 96 ? 2.578 -14.055 -11.062 1 94.31 96 LEU A CA 1
ATOM 780 C C . LEU A 1 96 ? 2.504 -14.5 -12.523 1 94.31 96 LEU A C 1
ATOM 782 O O . LEU A 1 96 ? 2.096 -15.625 -12.812 1 94.31 96 LEU A O 1
ATOM 786 N N . ASP A 1 97 ? 2.969 -13.695 -13.383 1 93.69 97 ASP A N 1
ATOM 787 C CA . ASP A 1 97 ? 2.861 -13.953 -14.812 1 93.69 97 ASP A CA 1
ATOM 788 C C . ASP A 1 97 ? 3.982 -14.867 -15.297 1 93.69 97 ASP A C 1
ATOM 790 O O . ASP A 1 97 ? 3.926 -15.391 -16.406 1 93.69 97 ASP A O 1
ATOM 794 N N . ALA A 1 98 ? 4.961 -15.016 -14.477 1 93.94 98 ALA A N 1
ATOM 795 C CA . ALA A 1 98 ? 6.113 -15.812 -14.891 1 93.94 98 ALA A CA 1
ATOM 796 C C . ALA A 1 98 ? 5.73 -17.281 -15.078 1 93.94 98 ALA A C 1
ATOM 798 O O . ALA A 1 98 ? 4.965 -17.828 -14.281 1 93.94 98 ALA A O 1
ATOM 799 N N . ALA A 1 99 ? 6.332 -17.969 -16.062 1 89.56 99 ALA A N 1
ATOM 800 C CA . ALA A 1 99 ? 5.961 -19.328 -16.422 1 89.56 99 ALA A CA 1
ATOM 801 C C . ALA A 1 99 ? 6.957 -20.328 -15.844 1 89.56 99 ALA A C 1
ATOM 803 O O . ALA A 1 99 ? 6.68 -21.531 -15.805 1 89.56 99 ALA A O 1
ATOM 804 N N . SER A 1 100 ? 8.086 -19.891 -15.508 1 90.94 100 SER A N 1
ATOM 805 C CA . SER A 1 100 ? 9.148 -20.719 -14.953 1 90.94 100 SER A CA 1
ATOM 806 C C . SER A 1 100 ? 9.961 -19.953 -13.914 1 90.94 100 SER A C 1
ATOM 808 O O . SER A 1 100 ? 9.812 -18.734 -13.773 1 90.94 100 SER A O 1
ATOM 810 N N . VAL A 1 101 ? 10.711 -20.672 -13.25 1 90.81 101 VAL A N 1
ATOM 811 C CA . VAL A 1 101 ? 11.57 -20.047 -12.242 1 90.81 101 VAL A CA 1
ATOM 812 C C . VAL A 1 101 ? 12.5 -19.047 -12.914 1 90.81 101 VAL A C 1
ATOM 814 O O . VAL A 1 101 ? 12.68 -17.922 -12.422 1 90.81 101 VAL A O 1
ATOM 817 N N . ASP A 1 102 ? 13.102 -19.453 -14.047 1 92.5 102 ASP A N 1
ATOM 818 C CA . ASP A 1 102 ? 14 -18.562 -14.766 1 92.5 102 ASP A CA 1
ATOM 819 C C . ASP A 1 102 ? 13.273 -17.281 -15.203 1 92.5 102 ASP A C 1
ATOM 821 O O . ASP A 1 102 ? 13.812 -16.188 -15.078 1 92.5 102 ASP A O 1
ATOM 825 N N . ASP A 1 103 ? 12.117 -17.453 -15.68 1 94.25 103 ASP A N 1
ATOM 826 C CA . ASP A 1 103 ? 11.297 -16.312 -16.094 1 94.25 103 ASP A CA 1
ATOM 827 C C . ASP A 1 103 ? 10.984 -15.398 -14.906 1 94.25 103 ASP A C 1
ATOM 829 O O . ASP A 1 103 ? 11.016 -14.172 -15.039 1 94.25 103 ASP A O 1
ATOM 833 N N . MET A 1 104 ? 10.703 -15.992 -13.836 1 95.25 104 MET A N 1
ATOM 834 C CA . MET A 1 104 ? 10.367 -15.242 -12.633 1 95.25 104 MET A CA 1
ATOM 835 C C . MET A 1 104 ? 11.562 -14.422 -12.156 1 95.25 104 MET A C 1
ATOM 837 O O . MET A 1 104 ? 11.414 -13.25 -11.805 1 95.25 104 MET A O 1
ATOM 841 N N . LEU A 1 105 ? 12.703 -15.062 -12.18 1 94.94 105 LEU A N 1
ATOM 842 C CA . LEU A 1 105 ? 13.914 -14.391 -11.719 1 94.94 105 LEU A CA 1
ATOM 843 C C . LEU A 1 105 ? 14.273 -13.227 -12.633 1 94.94 105 LEU A C 1
ATOM 845 O O . LEU A 1 105 ? 14.695 -12.172 -12.164 1 94.94 105 LEU A O 1
ATOM 849 N N . ALA A 1 106 ? 14.125 -13.438 -13.891 1 96.12 106 ALA A N 1
ATOM 850 C CA . ALA A 1 106 ? 14.359 -12.359 -14.844 1 96.12 106 ALA A CA 1
ATOM 851 C C . ALA A 1 106 ? 13.383 -11.203 -14.625 1 96.12 106 ALA A C 1
ATOM 853 O O . ALA A 1 106 ? 13.789 -10.039 -14.609 1 96.12 106 ALA A O 1
ATOM 854 N N . GLY A 1 107 ? 12.133 -11.523 -14.469 1 97.12 107 GLY A N 1
ATOM 855 C CA . GLY A 1 107 ? 11.125 -10.508 -14.195 1 97.12 107 GLY A CA 1
ATOM 856 C C . GLY A 1 107 ? 11.383 -9.758 -12.898 1 97.12 107 GLY A C 1
ATOM 857 O O . GLY A 1 107 ? 11.188 -8.539 -12.828 1 97.12 107 GLY A O 1
ATOM 858 N N . LEU A 1 108 ? 11.781 -10.492 -11.891 1 97.75 108 LEU A N 1
ATOM 859 C CA . LEU A 1 108 ? 12.102 -9.891 -10.602 1 97.75 108 LEU A CA 1
ATOM 860 C C . LEU A 1 108 ? 13.227 -8.867 -10.75 1 97.75 108 LEU A C 1
ATOM 862 O O . LEU A 1 108 ? 13.102 -7.738 -10.266 1 97.75 108 LEU A O 1
ATOM 866 N N . LYS A 1 109 ? 14.25 -9.297 -11.398 1 96.81 109 LYS A N 1
ATOM 867 C CA . LYS A 1 109 ? 15.391 -8.414 -11.602 1 96.81 109 LYS A CA 1
ATOM 868 C C . LYS A 1 109 ? 14.984 -7.16 -12.375 1 96.81 109 LYS A C 1
ATOM 870 O O . LYS A 1 109 ? 15.352 -6.047 -12 1 96.81 109 LYS A O 1
ATOM 875 N N . TRP A 1 110 ? 14.297 -7.359 -13.352 1 96.88 110 TRP A N 1
ATOM 876 C CA . TRP A 1 110 ? 13.82 -6.242 -14.164 1 96.88 110 TRP A CA 1
ATOM 877 C C . TRP A 1 110 ? 12.953 -5.297 -13.336 1 96.88 110 TRP A C 1
ATOM 879 O O . TRP A 1 110 ? 13.164 -4.082 -13.359 1 96.88 110 TRP A O 1
ATOM 889 N N . SER A 1 111 ? 11.992 -5.84 -12.617 1 97.25 111 SER A N 1
ATOM 890 C CA . SER A 1 111 ? 11.078 -5.039 -11.812 1 97.25 111 SER A CA 1
ATOM 891 C C . SER A 1 111 ? 11.82 -4.246 -10.742 1 97.25 111 SER A C 1
ATOM 893 O O . SER A 1 111 ? 11.516 -3.078 -10.5 1 97.25 111 SER A O 1
ATOM 895 N N . LEU A 1 112 ? 12.773 -4.848 -10.086 1 97.06 112 LEU A N 1
ATOM 896 C CA . LEU A 1 112 ? 13.531 -4.176 -9.039 1 97.06 112 LEU A CA 1
ATOM 897 C C . LEU A 1 112 ? 14.398 -3.062 -9.625 1 97.06 112 LEU A C 1
ATOM 899 O O . LEU A 1 112 ? 14.57 -2.014 -9 1 97.06 112 LEU A O 1
ATOM 903 N N . HIS A 1 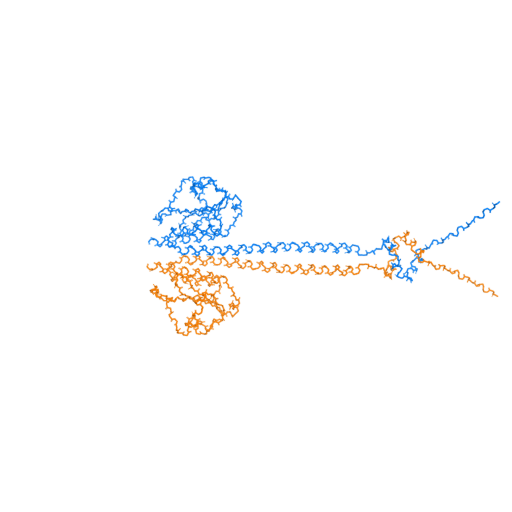113 ? 14.852 -3.32 -10.805 1 96.12 113 HIS A N 1
ATOM 904 C CA . HIS A 1 113 ? 15.625 -2.281 -11.469 1 96.12 113 HIS A CA 1
ATOM 905 C C . HIS A 1 113 ? 14.734 -1.123 -11.906 1 96.12 113 HIS A C 1
ATOM 907 O O . HIS A 1 113 ? 15.016 0.035 -11.586 1 96.12 113 HIS A O 1
ATOM 913 N N . GLU A 1 114 ? 13.68 -1.393 -12.547 1 94.75 114 GLU A N 1
ATOM 914 C CA . GLU A 1 114 ? 12.82 -0.373 -13.133 1 94.75 114 GLU A CA 1
ATOM 915 C C . GLU A 1 114 ? 11.984 0.333 -12.07 1 94.75 114 GLU A C 1
ATOM 917 O O . GLU A 1 114 ? 11.828 1.555 -12.109 1 94.75 114 GLU A O 1
ATOM 922 N N . GLY A 1 115 ? 11.523 -0.389 -11.195 1 93.31 115 GLY A N 1
ATOM 923 C CA . GLY A 1 115 ? 10.578 0.145 -10.227 1 93.31 115 GLY A CA 1
ATOM 924 C C . GLY A 1 115 ? 11.242 0.643 -8.961 1 93.31 115 GLY A C 1
ATOM 925 O O . GLY A 1 115 ? 10.734 1.559 -8.305 1 93.31 115 GLY A O 1
ATOM 926 N N . PHE A 1 116 ? 12.336 0.075 -8.602 1 93.75 116 PHE A N 1
ATOM 927 C CA . PHE A 1 116 ? 12.898 0.378 -7.293 1 93.75 116 PHE A CA 1
ATOM 928 C C . PHE A 1 116 ? 14.336 0.875 -7.426 1 93.75 116 PHE A C 1
ATOM 930 O O . PHE A 1 116 ? 15.031 1.05 -6.422 1 93.75 116 PHE A O 1
ATOM 937 N N . GLN A 1 117 ? 14.797 0.955 -8.578 1 94 117 GLN A N 1
ATOM 938 C CA . GLN A 1 117 ? 16.125 1.501 -8.883 1 94 117 GLN A CA 1
ATOM 939 C C . GLN A 1 117 ? 17.219 0.678 -8.227 1 94 117 GLN A C 1
ATOM 941 O O . GLN A 1 117 ? 18.141 1.233 -7.617 1 94 117 GLN A O 1
ATOM 946 N N . ALA A 1 118 ? 17.062 -0.571 -8.211 1 95.81 118 ALA A N 1
ATOM 947 C CA . ALA A 1 118 ? 18.109 -1.465 -7.734 1 95.81 118 ALA A CA 1
ATOM 948 C C . ALA A 1 118 ? 19.297 -1.488 -8.695 1 95.81 118 ALA A C 1
ATOM 950 O O . ALA A 1 118 ? 19.109 -1.688 -9.906 1 95.81 118 ALA A O 1
ATOM 951 N N . ASP A 1 119 ? 20.5 -1.313 -8.195 1 97.56 119 ASP A N 1
ATOM 952 C CA . ASP A 1 119 ? 21.688 -1.35 -9.039 1 97.56 119 ASP A CA 1
ATOM 953 C C . ASP A 1 119 ? 22.156 -2.785 -9.258 1 97.56 119 ASP A C 1
ATOM 955 O O . ASP A 1 119 ? 22.609 -3.129 -10.352 1 97.56 119 ASP A O 1
ATOM 959 N N . PHE A 1 120 ? 22.125 -3.564 -8.289 1 97.06 120 PHE A N 1
ATOM 960 C CA . PHE A 1 120 ? 22.516 -4.969 -8.32 1 97.06 120 PHE A CA 1
ATOM 961 C C . PHE A 1 120 ? 21.438 -5.844 -7.695 1 97.06 120 PHE A C 1
ATOM 963 O O . PHE A 1 120 ? 20.828 -5.469 -6.695 1 97.06 120 PHE A O 1
ATOM 970 N N . VAL A 1 121 ? 21.172 -6.93 -8.328 1 97.5 121 VAL A N 1
ATOM 971 C CA . VAL A 1 121 ? 20.203 -7.875 -7.785 1 97.5 121 VAL A CA 1
ATOM 972 C C . VAL A 1 121 ? 20.75 -9.297 -7.91 1 97.5 121 VAL A C 1
ATOM 974 O O . VAL A 1 121 ? 21.297 -9.672 -8.953 1 97.5 121 VAL A O 1
ATOM 977 N N . SER A 1 122 ? 20.656 -10.047 -6.879 1 95.81 122 SER A N 1
ATOM 978 C CA . SER A 1 122 ? 21.031 -11.453 -6.887 1 95.81 122 SER A CA 1
ATOM 979 C C . SER A 1 122 ? 20.062 -12.297 -6.07 1 95.81 122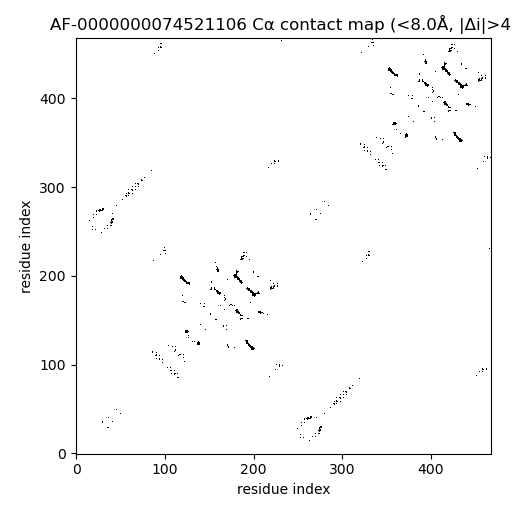 SER A C 1
ATOM 981 O O . SER A 1 122 ? 19.547 -11.836 -5.047 1 95.81 122 SER A O 1
ATOM 983 N N . VAL A 1 123 ? 19.797 -13.461 -6.559 1 94.81 123 VAL A N 1
ATOM 984 C CA . VAL A 1 123 ? 18.984 -14.414 -5.832 1 94.81 123 VAL A CA 1
ATOM 985 C C . VAL A 1 123 ? 19.719 -15.742 -5.695 1 94.81 123 VAL A C 1
ATOM 987 O O . VAL A 1 123 ? 20.25 -16.266 -6.676 1 94.81 123 VAL A O 1
ATOM 990 N N . ARG A 1 124 ? 19.781 -16.188 -4.477 1 91.62 124 ARG A N 1
ATOM 991 C CA . ARG A 1 124 ? 20.359 -17.5 -4.191 1 91.62 124 ARG A CA 1
ATOM 992 C C . ARG A 1 124 ? 19.359 -18.391 -3.469 1 91.62 124 ARG A C 1
ATOM 994 O O . ARG A 1 124 ? 18.75 -17.984 -2.486 1 91.62 124 ARG A O 1
ATOM 1001 N N . VAL A 1 125 ? 19.172 -19.578 -3.971 1 88.81 125 VAL A N 1
ATOM 1002 C CA . VAL A 1 125 ? 18.281 -20.547 -3.334 1 88.81 125 VAL A CA 1
ATOM 1003 C C . VAL A 1 125 ? 19.094 -21.734 -2.816 1 88.81 125 VAL A C 1
ATOM 1005 O O . VAL A 1 125 ? 19.922 -22.297 -3.545 1 88.81 125 VAL A O 1
ATOM 1008 N N . PHE A 1 126 ? 18.953 -22.016 -1.523 1 82.5 126 PHE A N 1
ATOM 1009 C CA . PHE A 1 126 ? 19.781 -23.016 -0.873 1 82.5 126 PHE A CA 1
ATOM 1010 C C . PHE A 1 126 ? 19.016 -24.328 -0.715 1 82.5 126 PHE A C 1
ATOM 1012 O O . PHE A 1 126 ? 17.812 -24.328 -0.463 1 82.5 126 PHE A O 1
ATOM 1019 N N . ARG A 1 127 ? 19.062 -25.25 -1.588 1 61.78 127 ARG A N 1
ATOM 1020 C CA . ARG A 1 127 ? 18.391 -26.531 -1.687 1 61.78 127 ARG A CA 1
ATOM 1021 C C . ARG A 1 127 ? 18.234 -27.172 -0.312 1 61.78 127 ARG A C 1
ATOM 1023 O O . ARG A 1 127 ? 19.172 -27.188 0.482 1 61.78 127 ARG A O 1
ATOM 1030 N N . THR A 1 128 ? 17.016 -27.234 0.099 1 55.72 128 THR A N 1
ATOM 1031 C CA . THR A 1 128 ? 16.828 -28.219 1.163 1 55.72 128 THR A CA 1
ATOM 1032 C C . THR A 1 128 ? 16.641 -29.609 0.582 1 55.72 128 THR A C 1
ATOM 1034 O O . THR A 1 128 ? 16.328 -29.766 -0.603 1 55.72 128 THR A O 1
ATOM 1037 N N . VAL A 1 129 ? 17.078 -30.688 1.236 1 49.53 129 VAL A N 1
ATOM 1038 C CA . VAL A 1 129 ? 16.969 -32.125 0.97 1 49.53 129 VAL A CA 1
ATOM 1039 C C . VAL A 1 129 ? 15.68 -32.406 0.213 1 49.53 129 VAL A C 1
ATOM 1041 O O . VAL A 1 129 ? 15.617 -33.344 -0.575 1 49.53 129 VAL A O 1
ATOM 1044 N N . ALA A 1 130 ? 14.672 -31.844 0.526 1 50.78 130 ALA A N 1
ATOM 1045 C CA . ALA A 1 130 ? 13.383 -32.281 -0.008 1 50.78 130 ALA A CA 1
ATOM 1046 C C . ALA A 1 130 ? 13.203 -31.828 -1.452 1 50.78 130 ALA A C 1
ATOM 1048 O O . ALA A 1 130 ? 12.359 -32.344 -2.182 1 50.78 130 ALA A O 1
ATOM 1049 N N . HIS A 1 131 ? 13.836 -30.875 -1.918 1 53.31 131 HIS A N 1
ATOM 1050 C CA . HIS A 1 131 ? 13.602 -30.422 -3.281 1 53.31 131 HIS A CA 1
ATOM 1051 C C . HIS A 1 131 ? 14.891 -30.406 -4.094 1 53.31 131 HIS A C 1
ATOM 1053 O O . HIS A 1 131 ? 15.602 -29.406 -4.121 1 53.31 131 HIS A O 1
ATOM 1059 N N . PRO A 1 132 ? 15.383 -31.625 -4.512 1 48.28 132 PRO A N 1
ATOM 1060 C CA . PRO A 1 132 ? 16.688 -31.812 -5.156 1 48.28 132 PRO A CA 1
ATOM 1061 C C . PRO A 1 132 ? 16.859 -30.922 -6.391 1 48.28 132 PRO A C 1
ATOM 1063 O O . PRO A 1 132 ? 17.984 -30.578 -6.754 1 48.28 132 PRO A O 1
ATOM 1066 N N . ALA A 1 133 ? 15.945 -30.953 -7.367 1 45.78 133 ALA A N 1
ATOM 1067 C CA . ALA A 1 133 ? 16.203 -30.797 -8.797 1 45.78 133 ALA A CA 1
ATOM 1068 C C . ALA A 1 133 ? 16.375 -29.328 -9.164 1 45.78 133 ALA A C 1
ATOM 1070 O O . ALA A 1 133 ? 16.406 -28.984 -10.344 1 45.78 133 ALA A O 1
ATOM 1071 N N . VAL A 1 134 ? 16.203 -28.406 -8.336 1 49.34 134 VAL A N 1
ATOM 1072 C CA . VAL A 1 134 ? 16.125 -27.172 -9.117 1 49.34 134 VAL A CA 1
ATOM 1073 C C . VAL A 1 134 ? 17.531 -26.75 -9.555 1 49.34 134 VAL A C 1
ATOM 1075 O O . VAL A 1 134 ? 18.438 -26.641 -8.727 1 49.34 134 VAL A O 1
ATOM 1078 N N . GLY A 1 135 ? 17.953 -26.891 -10.719 1 41.97 135 GLY A N 1
ATOM 1079 C CA . GLY A 1 135 ? 19.219 -26.672 -11.406 1 41.97 135 GLY A CA 1
ATOM 1080 C C . GLY A 1 135 ? 20.156 -25.75 -10.641 1 41.97 135 GLY A C 1
ATOM 1081 O O . GLY A 1 135 ? 20.438 -26 -9.461 1 41.97 135 GLY A O 1
ATOM 1082 N N . ASP A 1 136 ? 20.469 -24.609 -11.344 1 46.62 136 ASP A N 1
ATOM 1083 C CA . ASP A 1 136 ? 21.562 -23.656 -11.141 1 46.62 136 ASP A CA 1
ATOM 1084 C C . ASP A 1 136 ? 21.344 -22.844 -9.875 1 46.62 136 ASP A C 1
ATOM 1086 O O . ASP A 1 136 ? 22.125 -21.938 -9.57 1 46.62 136 ASP A O 1
ATOM 1090 N N . LEU A 1 137 ? 20.219 -22.969 -9.297 1 52.66 137 LEU A N 1
ATOM 1091 C CA . LEU A 1 137 ? 20 -22.047 -8.188 1 52.66 137 LEU A CA 1
ATOM 1092 C C . LEU A 1 137 ? 20.766 -22.5 -6.945 1 52.66 137 LEU A C 1
ATOM 1094 O O . LEU A 1 137 ? 20.781 -21.797 -5.938 1 52.66 137 LEU A O 1
ATOM 1098 N N . HIS A 1 138 ? 21.328 -23.828 -6.938 1 54.03 138 HIS A N 1
ATOM 1099 C CA . HIS A 1 138 ? 21.875 -24.391 -5.707 1 54.03 138 HIS A CA 1
ATOM 1100 C C . HIS A 1 138 ? 23.328 -23.969 -5.516 1 54.03 138 HIS A C 1
ATOM 1102 O O . HIS A 1 138 ? 24.188 -24.312 -6.332 1 54.03 138 HIS A O 1
ATOM 1108 N N . VAL A 1 139 ? 23.531 -22.781 -4.91 1 62.22 139 VAL A N 1
ATOM 1109 C CA . VAL A 1 139 ? 24.938 -22.562 -4.598 1 62.22 139 VAL A CA 1
ATOM 1110 C C . VAL A 1 139 ? 25.203 -22.922 -3.137 1 62.22 139 VAL A C 1
ATOM 1112 O O . VAL A 1 139 ? 24.453 -22.516 -2.246 1 62.22 139 VAL A O 1
ATOM 1115 N N . MET 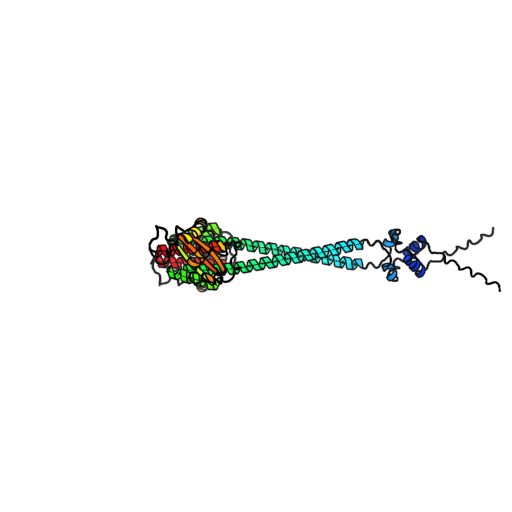A 1 140 ? 25.812 -24.078 -2.914 1 65.5 140 MET A N 1
ATOM 1116 C CA . MET A 1 140 ? 26.328 -24.312 -1.567 1 65.5 140 MET A CA 1
ATOM 1117 C C . MET A 1 140 ? 27.438 -23.328 -1.22 1 65.5 140 MET A C 1
ATOM 1119 O O . MET A 1 140 ? 28.516 -23.359 -1.824 1 65.5 140 MET A O 1
ATOM 1123 N N . PRO A 1 141 ? 27.047 -22.484 -0.324 1 72.12 141 PRO A N 1
ATOM 1124 C CA . PRO A 1 141 ? 28.094 -21.531 0.051 1 72.12 141 PRO A CA 1
ATOM 1125 C C . PRO A 1 141 ? 29.266 -22.203 0.77 1 72.12 141 PRO A C 1
ATOM 1127 O O . PRO A 1 141 ? 29.109 -23.297 1.329 1 72.12 141 PRO A O 1
ATOM 1130 N N . ASP A 1 142 ? 30.422 -21.656 0.525 1 80.56 142 ASP A N 1
ATOM 1131 C CA . ASP A 1 142 ? 31.562 -22.109 1.329 1 80.56 142 ASP A CA 1
ATOM 1132 C C . ASP A 1 142 ? 31.297 -21.891 2.818 1 80.56 142 ASP A C 1
ATOM 1134 O O . ASP A 1 142 ? 30.359 -21.172 3.191 1 80.56 142 ASP A O 1
ATOM 1138 N N . PRO A 1 143 ? 32.031 -22.625 3.629 1 82.44 143 PRO A N 1
ATOM 1139 C CA . PRO A 1 143 ? 31.797 -22.562 5.074 1 82.44 143 PRO A CA 1
ATOM 1140 C C . PRO A 1 143 ? 31.797 -21.125 5.609 1 82.44 143 PRO A C 1
ATOM 1142 O O . PRO A 1 143 ? 31 -20.797 6.488 1 82.44 143 PRO A O 1
ATOM 1145 N N . ALA A 1 144 ? 32.719 -20.328 5.09 1 82.94 144 ALA A N 1
ATOM 1146 C CA . ALA A 1 144 ? 32.812 -18.953 5.566 1 82.94 144 ALA A CA 1
ATOM 1147 C C . ALA A 1 144 ? 31.5 -18.188 5.277 1 82.94 144 ALA A C 1
ATOM 1149 O O . ALA A 1 144 ? 31.016 -17.453 6.125 1 82.94 144 ALA A O 1
ATOM 1150 N N . VAL A 1 145 ? 31 -18.328 4.172 1 88.5 145 VAL A N 1
ATOM 1151 C CA . VAL A 1 145 ? 29.766 -17.672 3.766 1 88.5 145 VAL A CA 1
ATOM 1152 C C . VAL A 1 145 ? 28.578 -18.281 4.52 1 88.5 145 VAL A C 1
ATOM 1154 O O . VAL A 1 145 ? 27.656 -17.562 4.922 1 88.5 145 VAL A O 1
ATOM 1157 N N . SER A 1 146 ? 28.688 -19.531 4.77 1 87.75 146 SER A N 1
ATOM 1158 C CA . SER A 1 146 ? 27.625 -20.219 5.477 1 87.75 146 SER A CA 1
ATOM 1159 C C . SER A 1 146 ? 27.422 -19.656 6.879 1 87.75 146 SER A C 1
ATOM 1161 O O . SER A 1 146 ? 26.297 -19.5 7.34 1 87.75 146 SER A O 1
ATOM 1163 N N . ILE A 1 147 ? 28.469 -19.375 7.461 1 88.12 147 ILE A N 1
ATOM 1164 C CA . ILE A 1 147 ? 28.422 -18.844 8.82 1 88.12 147 ILE A CA 1
ATOM 1165 C C . ILE A 1 147 ? 27.734 -17.484 8.812 1 88.12 147 ILE A C 1
ATOM 1167 O O . ILE A 1 147 ? 26.984 -17.156 9.734 1 88.12 147 ILE A O 1
ATOM 1171 N N . LEU A 1 148 ? 27.984 -16.75 7.824 1 88.81 148 LEU A N 1
ATOM 1172 C CA . LEU A 1 148 ? 27.422 -15.406 7.707 1 88.81 148 LEU A CA 1
ATOM 1173 C C . LEU A 1 148 ? 25.938 -15.469 7.359 1 88.81 148 LEU A C 1
ATOM 1175 O O . LEU A 1 148 ? 25.172 -14.594 7.766 1 88.81 148 LEU A O 1
ATOM 1179 N N . LEU A 1 149 ? 25.594 -16.438 6.703 1 89.81 149 LEU A N 1
ATOM 1180 C CA . LEU A 1 149 ? 24.219 -16.562 6.203 1 89.81 149 LEU A CA 1
ATOM 1181 C C . LEU A 1 149 ? 23.312 -17.156 7.27 1 89.81 149 LEU A C 1
ATOM 1183 O O . LEU A 1 149 ? 22.109 -16.875 7.281 1 89.81 149 LEU A O 1
ATOM 1187 N N . GLU A 1 150 ? 23.828 -17.938 8.109 1 88.75 150 GLU A N 1
ATOM 1188 C CA . GLU A 1 150 ? 23.047 -18.734 9.047 1 88.75 150 GLU A CA 1
ATOM 1189 C C . GLU A 1 150 ? 22.125 -17.859 9.883 1 88.75 150 GLU A C 1
ATOM 1191 O O . GLU A 1 150 ? 20.922 -18.109 9.961 1 88.75 150 GLU A O 1
ATOM 1196 N N . PRO A 1 151 ? 22.688 -16.812 10.539 1 89.5 151 PRO A N 1
ATOM 1197 C CA . PRO A 1 151 ? 21.781 -15.984 11.344 1 89.5 151 PRO A CA 1
ATOM 1198 C C . PRO A 1 151 ? 20.688 -15.312 10.508 1 89.5 151 PRO A C 1
ATOM 1200 O O . PRO A 1 151 ? 19.562 -15.141 10.984 1 89.5 151 PRO A O 1
ATOM 1203 N N . LEU A 1 152 ? 21 -14.953 9.359 1 89.12 152 LEU A N 1
ATOM 1204 C CA . LEU A 1 152 ? 20.062 -14.289 8.461 1 89.12 152 LEU A CA 1
ATOM 1205 C C . LEU A 1 152 ? 18.938 -15.227 8.062 1 89.12 152 LEU A C 1
ATOM 1207 O O . LEU A 1 152 ? 17.766 -14.852 8.125 1 89.12 152 LEU A O 1
ATOM 1211 N N . LEU A 1 153 ? 19.297 -16.375 7.75 1 89.06 153 LEU A N 1
ATOM 1212 C CA . LEU A 1 153 ? 18.312 -17.359 7.301 1 89.06 153 LEU A CA 1
ATOM 1213 C C . LEU A 1 153 ? 17.516 -17.906 8.477 1 89.06 153 LEU A C 1
ATOM 1215 O O . LEU A 1 153 ? 16.359 -18.297 8.32 1 89.06 153 LEU A O 1
ATOM 1219 N N . ALA A 1 154 ? 18.141 -17.938 9.625 1 89.5 154 ALA A N 1
ATOM 1220 C CA . ALA A 1 154 ? 17.453 -18.406 10.828 1 89.5 154 ALA A CA 1
ATOM 1221 C C . ALA A 1 154 ? 16.391 -17.422 11.281 1 89.5 154 ALA A C 1
ATOM 1223 O O . ALA A 1 154 ? 15.289 -17.812 11.672 1 89.5 154 ALA A O 1
ATOM 1224 N N . SER A 1 155 ? 16.672 -16.188 11.203 1 90.31 155 SER A N 1
ATOM 1225 C CA . SER A 1 155 ? 15.742 -15.172 11.672 1 90.31 155 SER A CA 1
ATOM 1226 C C . SER A 1 155 ? 14.672 -14.875 10.633 1 90.31 155 SER A C 1
ATOM 1228 O O . SER A 1 155 ? 13.578 -14.422 10.969 1 90.31 155 SER A O 1
ATOM 1230 N N . CYS A 1 156 ? 14.992 -15.031 9.422 1 91.25 156 CYS A N 1
ATOM 1231 C CA . CYS A 1 156 ? 14.156 -14.688 8.273 1 91.25 156 CYS A CA 1
ATOM 1232 C C . CYS A 1 156 ? 13.797 -13.211 8.273 1 91.25 156 CYS A C 1
ATOM 1234 O O . CYS A 1 156 ? 12.688 -12.836 7.898 1 91.25 156 CYS A O 1
ATOM 1236 N N . GLU A 1 157 ? 14.664 -12.422 8.766 1 92.38 157 GLU A N 1
ATOM 1237 C CA . GLU A 1 157 ? 14.492 -10.977 8.789 1 92.38 157 GLU A CA 1
ATOM 1238 C C . GLU A 1 157 ? 15.5 -10.289 7.875 1 92.38 157 GLU A C 1
ATOM 1240 O O . GLU A 1 157 ? 16.688 -10.602 7.906 1 92.38 157 GLU A O 1
ATOM 1245 N N . PRO A 1 158 ? 14.977 -9.312 7.137 1 95.31 158 PRO A N 1
ATOM 1246 C CA . PRO A 1 158 ? 15.906 -8.602 6.258 1 95.31 158 PRO A CA 1
ATOM 1247 C C . PRO A 1 158 ? 16.922 -7.766 7.035 1 95.31 158 PRO A C 1
ATOM 1249 O O . PRO A 1 158 ? 16.625 -7.27 8.125 1 95.31 158 PRO A O 1
ATOM 1252 N N . VAL A 1 159 ? 18.094 -7.598 6.48 1 93.38 159 VAL A N 1
ATOM 1253 C CA . VAL A 1 159 ? 19.141 -6.766 7.039 1 93.38 159 VAL A CA 1
ATOM 1254 C C . VAL A 1 159 ? 19.688 -5.828 5.969 1 93.38 159 VAL A C 1
ATOM 1256 O O . VAL A 1 159 ? 19.875 -6.227 4.816 1 93.38 159 VAL A O 1
ATOM 1259 N N . CYS A 1 160 ? 19.859 -4.625 6.426 1 95.06 160 CYS A N 1
ATOM 1260 C CA . CYS A 1 160 ? 20.438 -3.641 5.508 1 95.06 160 CYS A CA 1
ATOM 1261 C C . CYS A 1 160 ? 21.797 -3.162 5.996 1 95.06 160 CYS A C 1
ATOM 1263 O O . CYS A 1 160 ? 22.062 -3.152 7.199 1 95.06 160 CYS A O 1
ATOM 1265 N N . GLY A 1 161 ? 22.625 -2.779 5.047 1 93.25 161 GLY A N 1
ATOM 1266 C CA . GLY A 1 161 ? 23.938 -2.244 5.363 1 93.25 161 GLY A CA 1
ATOM 1267 C C . GLY A 1 161 ? 25.016 -2.719 4.41 1 93.25 161 GLY A C 1
ATOM 1268 O O . GLY A 1 161 ? 24.766 -2.887 3.215 1 93.25 161 GLY A O 1
ATOM 1269 N N . SER A 1 162 ? 26.219 -2.779 4.965 1 91.25 162 SER A N 1
ATOM 1270 C CA . SER A 1 162 ? 27.359 -3.215 4.18 1 91.25 162 SER A CA 1
ATOM 1271 C C . SER A 1 162 ? 27.891 -4.562 4.664 1 91.25 162 SER A C 1
ATOM 1273 O O . SER A 1 162 ? 28.641 -4.633 5.633 1 91.25 162 SER A O 1
ATOM 1275 N N . PRO A 1 163 ? 27.438 -5.625 4 1 90.06 163 PRO A N 1
ATOM 1276 C CA . PRO A 1 163 ? 27.891 -6.953 4.414 1 90.06 163 PRO A CA 1
ATOM 1277 C C . PRO A 1 163 ? 29.391 -7.148 4.223 1 90.06 163 PRO A C 1
ATOM 1279 O O . PRO A 1 163 ? 30.031 -6.379 3.5 1 90.06 163 PRO A O 1
ATOM 1282 N N . PRO A 1 164 ? 29.953 -8.258 4.895 1 92.19 164 PRO A N 1
ATOM 1283 C CA . PRO A 1 164 ? 31.375 -8.562 4.715 1 92.19 164 PRO A CA 1
ATOM 1284 C C . PRO A 1 164 ? 31.719 -8.961 3.279 1 92.19 164 PRO A C 1
ATOM 1286 O O . PRO A 1 164 ? 30.859 -9.484 2.559 1 92.19 164 PRO A O 1
ATOM 1289 N N . GLU A 1 165 ? 32.969 -8.812 2.953 1 92.25 165 GLU A N 1
ATOM 1290 C CA . GLU A 1 165 ? 33.438 -8.984 1.587 1 92.25 165 GLU A CA 1
ATOM 1291 C C . GLU A 1 165 ? 33.156 -10.398 1.077 1 92.25 165 GLU A C 1
ATOM 1293 O O . GLU A 1 165 ? 32.688 -10.57 -0.058 1 92.25 165 GLU A O 1
ATOM 1298 N N . PRO A 1 166 ? 33.375 -11.461 1.869 1 92.25 166 PRO A N 1
ATOM 1299 C CA . PRO A 1 166 ? 33.094 -12.805 1.361 1 92.25 166 PRO A CA 1
ATOM 1300 C C . PRO A 1 166 ? 31.641 -12.984 0.949 1 92.25 166 PRO A C 1
ATOM 1302 O O . PRO A 1 166 ? 31.344 -13.664 -0.036 1 92.25 166 PRO A O 1
ATOM 1305 N N . LEU A 1 167 ? 30.812 -12.359 1.678 1 93.25 167 LEU A N 1
ATOM 1306 C CA . LEU A 1 167 ? 29.391 -12.453 1.354 1 93.25 167 LEU A CA 1
ATOM 1307 C C . LEU A 1 167 ? 29.062 -11.664 0.095 1 93.25 167 LEU A C 1
ATOM 1309 O O . LEU A 1 167 ? 28.312 -12.125 -0.762 1 93.25 167 LEU A O 1
ATOM 1313 N N . LEU A 1 168 ? 29.625 -10.531 -0.058 1 94.44 168 LEU A N 1
ATOM 1314 C CA . LEU A 1 168 ? 29.422 -9.719 -1.255 1 94.44 168 LEU A CA 1
ATOM 1315 C C . LEU A 1 168 ? 29.906 -10.461 -2.498 1 94.44 168 LEU A C 1
ATOM 1317 O O . LEU A 1 168 ? 29.234 -10.43 -3.537 1 94.44 168 LEU A O 1
ATOM 1321 N N . GLU A 1 169 ? 31.016 -11.07 -2.381 1 93.94 169 GLU A N 1
ATOM 1322 C CA . GLU A 1 169 ? 31.562 -11.82 -3.504 1 93.94 169 GLU A CA 1
ATOM 1323 C C . GLU A 1 169 ? 30.656 -12.992 -3.879 1 93.94 169 GLU A C 1
ATOM 1325 O O . GLU A 1 169 ? 30.484 -13.289 -5.062 1 93.94 169 GLU A O 1
ATOM 1330 N N . PHE A 1 170 ? 30.188 -13.633 -2.867 1 92.69 170 PHE A N 1
ATOM 1331 C CA . PHE A 1 170 ? 29.281 -14.758 -3.086 1 92.69 170 PHE A CA 1
ATOM 1332 C C . PHE A 1 170 ? 28.016 -14.297 -3.791 1 92.69 170 PHE A C 1
ATOM 1334 O O . PHE A 1 170 ? 27.516 -14.984 -4.688 1 92.69 170 PHE A O 1
ATOM 1341 N N . LEU A 1 171 ? 27.578 -13.125 -3.441 1 93.94 171 LEU A N 1
ATOM 1342 C CA . LEU A 1 171 ? 26.266 -12.656 -3.902 1 93.94 171 LEU A CA 1
ATOM 1343 C C . LEU A 1 171 ? 26.391 -11.945 -5.246 1 93.94 171 LEU A C 1
ATOM 1345 O O . LEU A 1 171 ? 25.547 -12.109 -6.121 1 93.94 171 LEU A O 1
ATOM 1349 N N . PHE A 1 172 ? 27.422 -11.211 -5.402 1 95.31 172 PHE A N 1
ATOM 1350 C CA . PHE A 1 172 ? 27.422 -10.297 -6.539 1 95.31 172 PHE A CA 1
ATOM 1351 C C . PHE A 1 172 ? 28.609 -10.586 -7.457 1 95.31 172 PHE A C 1
ATOM 1353 O O . PHE A 1 172 ? 28.75 -9.961 -8.508 1 95.31 172 PHE A O 1
ATOM 1360 N N . GLY A 1 173 ? 29.453 -11.516 -7.07 1 94 173 GLY A N 1
ATOM 1361 C CA . GLY A 1 173 ? 30.578 -11.906 -7.906 1 94 173 GLY A CA 1
ATOM 1362 C C . GLY A 1 173 ? 31.484 -10.742 -8.273 1 94 173 GLY A C 1
ATOM 1363 O O . GLY A 1 173 ? 31.953 -10.016 -7.395 1 94 173 GLY A O 1
ATOM 1364 N N . ALA A 1 174 ? 31.625 -10.523 -9.602 1 94.81 174 ALA A N 1
ATOM 1365 C CA . ALA A 1 174 ? 32.531 -9.516 -10.133 1 94.81 174 ALA A CA 1
ATOM 1366 C C . ALA A 1 174 ? 32.094 -8.109 -9.75 1 94.81 174 ALA A C 1
ATOM 1368 O O . ALA A 1 174 ? 32.875 -7.176 -9.711 1 94.81 174 ALA A O 1
ATOM 1369 N N . ASP A 1 175 ? 30.875 -7.977 -9.383 1 96.38 175 ASP A N 1
ATOM 1370 C CA . ASP A 1 175 ? 30.312 -6.66 -9.078 1 96.38 175 ASP A CA 1
ATOM 1371 C C . ASP A 1 175 ? 30.484 -6.324 -7.598 1 96.38 175 ASP A C 1
ATOM 1373 O O . ASP A 1 175 ? 30.219 -5.199 -7.176 1 96.38 175 ASP A O 1
ATOM 1377 N N . ALA A 1 176 ? 30.969 -7.203 -6.789 1 96.19 176 ALA A N 1
ATOM 1378 C CA . ALA A 1 176 ? 31.062 -7.074 -5.336 1 96.19 176 ALA A CA 1
ATOM 1379 C C . ALA A 1 176 ? 31.766 -5.781 -4.941 1 96.19 176 ALA A C 1
ATOM 1381 O O . ALA A 1 176 ? 31.312 -5.055 -4.062 1 96.19 176 ALA A O 1
ATOM 1382 N N . PRO A 1 177 ? 32.844 -5.441 -5.617 1 96 177 PRO A N 1
ATOM 1383 C CA . PRO A 1 177 ? 33.594 -4.234 -5.207 1 96 177 PRO A CA 1
ATOM 1384 C C . PRO A 1 177 ? 32.781 -2.957 -5.426 1 96 177 PRO A C 1
ATOM 1386 O O . PRO A 1 177 ? 33.062 -1.926 -4.816 1 96 177 PRO A O 1
ATOM 1389 N N . ASP A 1 178 ? 31.797 -2.965 -6.191 1 97 178 ASP A N 1
ATOM 1390 C CA . ASP A 1 178 ? 31.031 -1.777 -6.547 1 97 178 ASP A CA 1
ATOM 1391 C C . ASP A 1 178 ? 29.828 -1.606 -5.621 1 97 178 ASP A C 1
ATOM 1393 O O . ASP A 1 178 ? 29.172 -0.555 -5.621 1 97 178 ASP A O 1
ATOM 1397 N N . VAL A 1 179 ? 29.516 -2.605 -4.832 1 97.44 179 VAL A N 1
ATOM 1398 C CA . VAL A 1 179 ? 28.344 -2.551 -3.961 1 97.44 179 VAL A CA 1
ATOM 1399 C C . VAL A 1 179 ? 28.703 -1.839 -2.658 1 97.44 179 VAL A C 1
ATOM 1401 O O . VAL A 1 179 ? 29.438 -2.377 -1.833 1 97.44 179 VAL A O 1
ATOM 1404 N N . ALA A 1 180 ? 28.109 -0.661 -2.473 1 96.19 180 ALA A N 1
ATOM 1405 C CA . ALA A 1 180 ? 28.438 0.141 -1.296 1 96.19 180 ALA A CA 1
ATOM 1406 C C . ALA A 1 180 ? 27.469 -0.142 -0.151 1 96.19 180 ALA A C 1
ATOM 1408 O O . ALA A 1 180 ? 27.812 0.033 1.02 1 96.19 180 ALA A O 1
ATOM 1409 N N . SER A 1 181 ? 26.281 -0.46 -0.471 1 95.88 181 SER A N 1
ATOM 1410 C CA . SER A 1 181 ? 25.266 -0.875 0.496 1 95.88 181 SER A CA 1
ATOM 1411 C C . SER A 1 181 ? 24.297 -1.883 -0.114 1 95.88 181 SER A C 1
ATOM 1413 O O . SER A 1 181 ? 24.141 -1.936 -1.335 1 95.88 181 SER A O 1
ATOM 1415 N N . CYS A 1 182 ? 23.75 -2.742 0.754 1 95.69 182 CYS A N 1
ATOM 1416 C CA . CYS A 1 182 ? 22.812 -3.701 0.189 1 95.69 182 CYS A CA 1
ATOM 1417 C C . CYS A 1 182 ? 21.75 -4.09 1.211 1 95.69 182 CYS A C 1
ATOM 1419 O O . CYS A 1 182 ? 21.922 -3.865 2.41 1 95.69 182 CYS A O 1
ATOM 1421 N N . ALA A 1 183 ? 20.609 -4.453 0.723 1 96.56 183 ALA A N 1
ATOM 1422 C CA . ALA A 1 183 ? 19.562 -5.105 1.5 1 96.56 183 ALA A CA 1
ATOM 1423 C C . ALA A 1 183 ? 19.578 -6.617 1.289 1 96.56 183 ALA A C 1
ATOM 1425 O O . ALA A 1 183 ? 19.547 -7.094 0.152 1 96.56 183 ALA A O 1
ATOM 1426 N N . LEU A 1 184 ? 19.734 -7.371 2.371 1 96 184 LEU A N 1
ATOM 1427 C CA . LEU A 1 184 ? 19.656 -8.828 2.35 1 96 184 LEU A CA 1
ATOM 1428 C C . LEU A 1 184 ? 18.297 -9.312 2.83 1 96 184 LEU A C 1
ATOM 1430 O O . LEU A 1 184 ? 17.938 -9.117 3.996 1 96 184 LEU A O 1
ATOM 1434 N N . VAL A 1 185 ? 17.562 -9.953 1.939 1 96.44 185 VAL A N 1
ATOM 1435 C CA . VAL A 1 185 ? 16.188 -10.352 2.213 1 96.44 185 VAL A CA 1
ATOM 1436 C C . VAL A 1 185 ? 16.078 -11.875 2.186 1 96.44 185 VAL A C 1
ATOM 1438 O O . VAL A 1 185 ? 16.078 -12.484 1.114 1 96.44 185 VAL A O 1
ATOM 1441 N N . PRO A 1 186 ? 15.961 -12.445 3.346 1 94.56 186 PRO A N 1
ATOM 1442 C CA . PRO A 1 186 ? 15.805 -13.898 3.363 1 94.56 186 PRO A CA 1
ATOM 1443 C C . PRO A 1 186 ? 14.5 -14.359 2.709 1 94.56 186 PRO A C 1
ATOM 1445 O O . PRO A 1 186 ? 13.469 -13.703 2.855 1 94.56 186 PRO A O 1
ATOM 1448 N N . LEU A 1 187 ? 14.633 -15.375 1.931 1 94.69 187 LEU A N 1
ATOM 1449 C CA . LEU A 1 187 ? 13.477 -16.031 1.326 1 94.69 187 LEU A CA 1
ATOM 1450 C C . LEU A 1 187 ? 13.133 -17.328 2.07 1 94.69 187 LEU A C 1
ATOM 1452 O O . LEU A 1 187 ? 13.797 -18.344 1.889 1 94.69 187 LEU A O 1
ATOM 1456 N N . CYS A 1 188 ? 12.125 -17.172 2.863 1 91.62 188 CYS A N 1
ATOM 1457 C CA . CYS A 1 188 ? 11.727 -18.297 3.693 1 91.62 188 CYS A CA 1
ATOM 1458 C C . CYS A 1 188 ? 10.242 -18.609 3.51 1 91.62 188 CYS A C 1
ATOM 1460 O O . CYS A 1 188 ? 9.383 -17.844 3.943 1 91.62 188 CYS A O 1
ATOM 1462 N N . HIS A 1 189 ? 9.953 -19.766 2.869 1 91.12 189 HIS A N 1
ATOM 1463 C CA . HIS A 1 189 ? 8.578 -20.188 2.656 1 91.12 189 HIS A CA 1
ATOM 1464 C C . HIS A 1 189 ? 8.484 -21.672 2.381 1 91.12 189 HIS A C 1
ATOM 1466 O O . HIS A 1 189 ? 9.203 -22.203 1.524 1 91.12 189 HIS A O 1
ATOM 1472 N N . ALA A 1 190 ? 7.637 -22.391 3.092 1 87.62 190 ALA A N 1
ATOM 1473 C CA . ALA A 1 190 ? 7.324 -23.797 2.887 1 87.62 190 ALA A CA 1
ATOM 1474 C C . ALA A 1 190 ? 8.602 -24.625 2.732 1 87.62 190 ALA A C 1
ATOM 1476 O O . ALA A 1 190 ? 8.711 -25.438 1.814 1 87.62 190 ALA A O 1
ATOM 1477 N N . GLY A 1 191 ? 9.594 -24.328 3.479 1 82.81 191 GLY A N 1
ATOM 1478 C CA . GLY A 1 191 ? 10.789 -25.156 3.537 1 82.81 191 GLY A CA 1
ATOM 1479 C C . GLY A 1 191 ? 11.906 -24.656 2.641 1 82.81 191 GLY A C 1
ATOM 1480 O O . GLY A 1 191 ? 13.047 -25.109 2.756 1 82.81 191 GLY A O 1
ATOM 1481 N N . ILE A 1 192 ? 11.609 -23.766 1.747 1 83.69 192 ILE A N 1
ATOM 1482 C CA . ILE A 1 192 ? 12.648 -23.203 0.886 1 83.69 192 ILE A CA 1
ATOM 1483 C C . ILE A 1 192 ? 13.43 -22.125 1.645 1 83.69 192 ILE A C 1
ATOM 1485 O O . ILE A 1 192 ? 12.844 -21.344 2.385 1 83.69 192 ILE A O 1
ATOM 1489 N N . LYS A 1 193 ? 14.703 -22.234 1.448 1 87.56 193 LYS A N 1
ATOM 1490 C CA . LYS A 1 193 ? 15.586 -21.203 1.979 1 87.56 193 LYS A CA 1
ATOM 1491 C C . LYS A 1 193 ? 16.375 -20.531 0.86 1 87.56 193 LYS A C 1
ATOM 1493 O O . LYS A 1 193 ? 16.938 -21.203 -0.01 1 87.56 193 LYS A O 1
ATOM 1498 N N . GLY A 1 194 ? 16.281 -19.312 0.879 1 91.75 194 GLY A N 1
ATOM 1499 C CA . GLY A 1 194 ? 17.016 -18.516 -0.102 1 91.75 194 GLY A CA 1
ATOM 1500 C C . GLY A 1 194 ? 17.312 -17.109 0.369 1 91.75 194 GLY A C 1
ATOM 1501 O O . GLY A 1 194 ? 17.062 -16.766 1.528 1 91.75 194 GLY A O 1
ATOM 1502 N N . LEU A 1 195 ? 17.953 -16.391 -0.516 1 94.25 195 LEU A N 1
ATOM 1503 C CA . LEU A 1 195 ? 18.328 -15.008 -0.208 1 94.25 195 LEU A CA 1
ATOM 1504 C C . LEU A 1 195 ? 18.203 -14.125 -1.44 1 94.25 195 LEU A C 1
ATOM 1506 O O . LEU A 1 195 ? 18.688 -14.469 -2.518 1 94.25 195 LEU A O 1
ATOM 1510 N N . LEU A 1 196 ? 17.438 -13.086 -1.239 1 96 196 LEU A N 1
ATOM 1511 C CA . LEU A 1 196 ? 17.406 -12 -2.209 1 96 196 LEU A CA 1
ATOM 1512 C C . LEU A 1 196 ? 18.297 -10.844 -1.756 1 96 196 LEU A C 1
ATOM 1514 O O . LEU A 1 196 ? 18.109 -10.305 -0.662 1 96 196 LEU A O 1
ATOM 1518 N N . ALA A 1 197 ? 19.25 -10.516 -2.613 1 96.56 197 ALA A N 1
ATOM 1519 C CA . ALA A 1 197 ? 20.141 -9.406 -2.299 1 96.56 197 ALA A CA 1
ATOM 1520 C C . ALA A 1 197 ? 19.969 -8.258 -3.291 1 96.56 197 ALA A C 1
ATOM 1522 O O . ALA A 1 197 ? 19.984 -8.469 -4.504 1 96.56 197 ALA A O 1
ATOM 1523 N N . ILE A 1 198 ? 19.734 -7.105 -2.723 1 97 198 ILE A N 1
ATOM 1524 C CA . ILE A 1 198 ? 19.609 -5.887 -3.516 1 97 198 ILE A CA 1
ATOM 1525 C C . ILE A 1 198 ? 20.734 -4.922 -3.154 1 97 198 ILE A C 1
ATOM 1527 O O . ILE A 1 198 ? 20.828 -4.469 -2.01 1 97 198 ILE A O 1
ATOM 1531 N N . GLY A 1 199 ? 21.531 -4.602 -4.164 1 96.75 199 GLY A N 1
ATOM 1532 C CA . GLY A 1 199 ? 22.688 -3.756 -3.914 1 96.75 199 GLY A CA 1
ATOM 1533 C C . GLY A 1 199 ? 22.562 -2.387 -4.559 1 96.75 199 GLY A C 1
ATOM 1534 O O . GLY A 1 199 ? 21.75 -2.184 -5.457 1 96.75 199 GLY A O 1
ATOM 1535 N N . SER A 1 200 ? 23.391 -1.477 -3.982 1 97 200 SER A N 1
ATOM 1536 C CA . SER A 1 200 ? 23.438 -0.112 -4.496 1 97 200 SER A CA 1
ATOM 1537 C C . SER A 1 200 ? 24.875 0.423 -4.527 1 97 200 SER A C 1
ATOM 1539 O O . SER A 1 200 ? 25.703 0.045 -3.695 1 97 200 SER A O 1
ATOM 1541 N N . PHE A 1 201 ? 25.047 1.361 -5.469 1 96.94 201 PHE A N 1
ATOM 1542 C CA . PHE A 1 201 ? 26.312 2.105 -5.508 1 96.94 201 PHE A CA 1
ATOM 1543 C C . PHE A 1 201 ? 26.375 3.105 -4.363 1 96.94 201 PHE A C 1
ATOM 1545 O O . PHE A 1 201 ? 27.453 3.607 -4.035 1 96.94 201 PHE A O 1
ATOM 1552 N N . ASP A 1 202 ? 25.312 3.424 -3.785 1 95.69 202 ASP A N 1
ATOM 1553 C CA . ASP A 1 202 ? 25.188 4.453 -2.76 1 95.69 202 ASP A CA 1
ATOM 1554 C C . ASP A 1 202 ? 25.25 3.844 -1.36 1 95.69 202 ASP A C 1
ATOM 1556 O O . ASP A 1 202 ? 24.344 3.111 -0.955 1 95.69 202 ASP A O 1
ATOM 1560 N N . ALA A 1 203 ? 26.203 4.285 -0.545 1 93.31 203 ALA A N 1
ATOM 1561 C CA . ALA A 1 203 ? 26.406 3.748 0.799 1 93.31 203 ALA A CA 1
ATOM 1562 C C . ALA A 1 203 ? 25.266 4.152 1.728 1 93.31 203 ALA A C 1
ATOM 1564 O O . ALA A 1 203 ? 25.031 3.512 2.756 1 93.31 203 ALA A O 1
ATOM 1565 N N . GLY A 1 204 ? 24.594 5.141 1.312 1 92.25 204 GLY A N 1
ATOM 1566 C CA . GLY A 1 204 ? 23.531 5.66 2.162 1 92.25 204 GLY A CA 1
ATOM 1567 C C . GLY A 1 204 ? 22.172 5.125 1.799 1 92.25 204 GLY A C 1
ATOM 1568 O O . GLY A 1 204 ? 21.172 5.422 2.479 1 92.25 204 GLY A O 1
ATOM 1569 N N . ARG A 1 205 ? 22.078 4.336 0.85 1 92.69 205 ARG A N 1
ATOM 1570 C CA . ARG A 1 205 ? 20.766 3.891 0.377 1 92.69 205 ARG A CA 1
ATOM 1571 C C . ARG A 1 205 ? 20.156 2.873 1.334 1 92.69 205 ARG A C 1
ATOM 1573 O O . ARG A 1 205 ? 18.984 2.971 1.685 1 92.69 205 ARG A O 1
ATOM 1580 N N . PHE A 1 206 ? 20.953 1.88 1.665 1 93.56 206 PHE A N 1
ATOM 1581 C CA . PHE A 1 206 ? 20.5 0.862 2.605 1 93.56 206 PHE A CA 1
ATOM 1582 C C . PHE A 1 206 ? 21.25 0.975 3.928 1 93.56 206 PHE A C 1
ATOM 1584 O O . PHE A 1 206 ? 22.422 0.587 4.023 1 93.56 206 PHE A O 1
ATOM 1591 N N . THR A 1 207 ? 20.484 1.427 4.863 1 90.56 207 THR A N 1
ATOM 1592 C CA . THR A 1 207 ? 21.109 1.612 6.172 1 90.56 207 THR A CA 1
ATOM 1593 C C . THR A 1 207 ? 20.484 0.667 7.199 1 90.56 207 THR A C 1
ATOM 1595 O O . THR A 1 207 ? 19.328 0.261 7.062 1 90.56 207 THR A O 1
ATOM 1598 N N . PRO A 1 208 ? 21.281 0.269 8.242 1 84.38 208 PRO A N 1
ATOM 1599 C CA . PRO A 1 208 ? 20.797 -0.694 9.227 1 84.38 208 PRO A CA 1
ATOM 1600 C C . PRO A 1 208 ? 19.531 -0.221 9.938 1 84.38 208 PRO A C 1
ATOM 1602 O O . PRO A 1 208 ? 18.766 -1.04 10.445 1 84.38 208 PRO A O 1
ATOM 1605 N N . GLU A 1 209 ? 19.328 0.989 9.938 1 76.06 209 GLU A N 1
ATOM 1606 C CA . GLU A 1 209 ? 18.188 1.555 10.648 1 76.06 209 GLU A CA 1
ATOM 1607 C C . GLU A 1 209 ? 16.922 1.438 9.82 1 76.06 209 GLU A C 1
ATOM 1609 O O . GLU A 1 209 ? 15.82 1.701 10.328 1 76.06 209 GLU A O 1
ATOM 1614 N N . MET A 1 210 ? 17.266 0.934 8.688 1 70.31 210 MET A N 1
ATOM 1615 C CA . MET A 1 210 ? 16.094 0.855 7.82 1 70.31 210 MET A CA 1
ATOM 1616 C C . MET A 1 210 ? 15.289 -0.408 8.109 1 70.31 210 MET A C 1
ATOM 1618 O O . MET A 1 210 ? 15.844 -1.511 8.117 1 70.31 210 MET A O 1
ATOM 1622 N N . GLY A 1 211 ? 14.359 -0.447 8.945 1 63.91 211 GLY A N 1
ATOM 1623 C CA . GLY A 1 211 ? 13.422 -1.554 9.055 1 63.91 211 GLY A CA 1
ATOM 1624 C C . GLY A 1 211 ? 12.312 -1.494 8.023 1 63.91 211 GLY A C 1
ATOM 1625 O O . GLY A 1 211 ? 11.758 -0.425 7.766 1 63.91 211 GLY A O 1
ATOM 1626 N N . ASN A 1 212 ? 12.281 -2.531 7.16 1 77.69 212 ASN A N 1
ATOM 1627 C CA . ASN A 1 212 ? 11.219 -2.121 6.254 1 77.69 212 ASN A CA 1
ATOM 1628 C C . ASN A 1 212 ? 10.211 -3.246 6.023 1 77.69 212 ASN A C 1
ATOM 1630 O O . ASN A 1 212 ? 10.594 -4.352 5.625 1 77.69 212 ASN A O 1
ATOM 1634 N N . LEU A 1 213 ? 9.062 -2.984 6.609 1 83.38 213 LEU A N 1
ATOM 1635 C CA . LEU A 1 213 ? 7.887 -3.812 6.355 1 83.38 213 LEU A CA 1
ATOM 1636 C C . LEU A 1 213 ? 7.789 -4.18 4.875 1 83.38 213 LEU A C 1
ATOM 1638 O O . LEU A 1 213 ? 7.43 -5.309 4.535 1 83.38 213 LEU A O 1
ATOM 1642 N N . PHE A 1 214 ? 8.359 -3.426 4.102 1 87.5 214 PHE A N 1
ATOM 1643 C CA . PHE A 1 214 ? 8.266 -3.641 2.664 1 87.5 214 PHE A CA 1
ATOM 1644 C C . PHE A 1 214 ? 9.219 -4.746 2.217 1 87.5 214 PHE A C 1
ATOM 1646 O O . PHE A 1 214 ? 8.844 -5.602 1.412 1 87.5 214 PHE A O 1
ATOM 1653 N N . LEU A 1 215 ? 10.383 -4.723 2.775 1 94 215 LEU A N 1
ATOM 1654 C CA . LEU A 1 215 ? 11.359 -5.75 2.428 1 94 215 LEU A CA 1
ATOM 1655 C C . LEU A 1 215 ? 10.883 -7.129 2.885 1 94 215 LEU A C 1
ATOM 1657 O O . LEU A 1 215 ? 11.062 -8.117 2.168 1 94 215 LEU A O 1
ATOM 1661 N N . VAL A 1 216 ? 10.312 -7.109 4.035 1 93.88 216 VAL A N 1
ATOM 1662 C CA . VAL A 1 216 ? 9.773 -8.359 4.555 1 93.88 216 VAL A CA 1
ATOM 1663 C C . VAL A 1 216 ? 8.695 -8.891 3.611 1 93.88 216 VAL A C 1
ATOM 1665 O O . VAL A 1 216 ? 8.742 -10.055 3.193 1 93.88 216 VAL A O 1
ATOM 1668 N N . GLN A 1 217 ? 7.809 -8.055 3.281 1 94.69 217 GLN A N 1
ATOM 1669 C CA . GLN A 1 217 ? 6.688 -8.453 2.438 1 94.69 217 GLN A CA 1
ATOM 1670 C C . GLN A 1 217 ? 7.16 -8.844 1.041 1 94.69 217 GLN A C 1
ATOM 1672 O O . GLN A 1 217 ? 6.637 -9.781 0.442 1 94.69 217 GLN A O 1
ATOM 1677 N N . MET A 1 218 ? 8.109 -8.172 0.615 1 95.5 218 MET A N 1
ATOM 1678 C CA . MET A 1 218 ? 8.68 -8.516 -0.682 1 95.5 218 MET A CA 1
ATOM 1679 C C . MET A 1 218 ? 9.289 -9.914 -0.651 1 95.5 218 MET A C 1
ATOM 1681 O O . MET A 1 218 ? 9.047 -10.719 -1.546 1 95.5 218 MET A O 1
ATOM 1685 N N . GLY A 1 219 ? 10.055 -10.18 0.369 1 96.25 219 GLY A N 1
ATOM 1686 C CA . GLY A 1 219 ? 10.633 -11.5 0.517 1 96.25 219 GLY A CA 1
ATOM 1687 C C . GLY A 1 219 ? 9.594 -12.609 0.565 1 96.25 219 GLY A C 1
ATOM 1688 O O . GLY A 1 219 ? 9.781 -13.672 -0.031 1 96.25 219 GLY A O 1
ATOM 1689 N N . GLU A 1 220 ? 8.547 -12.336 1.211 1 96 220 GLU A N 1
ATOM 1690 C CA . GLU A 1 220 ? 7.477 -13.328 1.354 1 96 220 GLU A CA 1
ATOM 1691 C C . GLU A 1 220 ? 6.832 -13.641 0.008 1 96 220 GLU A C 1
ATOM 1693 O O . GLU A 1 220 ? 6.598 -14.805 -0.318 1 96 220 GLU A O 1
ATOM 1698 N N . ILE A 1 221 ? 6.531 -12.633 -0.748 1 97.06 221 ILE A N 1
ATOM 1699 C CA . ILE A 1 221 ? 5.883 -12.82 -2.039 1 97.06 221 ILE A CA 1
ATOM 1700 C C . ILE A 1 221 ? 6.828 -13.555 -2.99 1 97.06 221 ILE A C 1
ATOM 1702 O O . ILE A 1 221 ? 6.422 -14.492 -3.68 1 97.06 221 ILE A O 1
ATOM 1706 N N . VAL A 1 222 ? 8.055 -13.164 -3.002 1 96.81 222 VAL A N 1
ATOM 1707 C CA . VAL A 1 222 ? 9.055 -13.789 -3.869 1 96.81 222 VAL A CA 1
ATOM 1708 C C . VAL A 1 222 ? 9.211 -15.258 -3.494 1 96.81 222 VAL A C 1
ATOM 1710 O O . VAL A 1 222 ? 9.203 -16.141 -4.363 1 96.81 222 VAL A O 1
ATOM 1713 N N . ALA A 1 223 ? 9.336 -15.508 -2.225 1 95.12 223 ALA A N 1
ATOM 1714 C CA . ALA A 1 223 ? 9.508 -16.875 -1.749 1 95.12 223 ALA A CA 1
ATOM 1715 C C . ALA A 1 223 ? 8.289 -17.734 -2.084 1 95.12 223 ALA A C 1
ATOM 1717 O O . ALA A 1 223 ? 8.43 -18.859 -2.561 1 95.12 223 ALA A O 1
ATOM 1718 N N . ALA A 1 224 ? 7.145 -17.219 -1.865 1 94.88 224 ALA A N 1
ATOM 1719 C CA . ALA A 1 224 ? 5.91 -17.953 -2.121 1 94.88 224 ALA A CA 1
ATOM 1720 C C . ALA A 1 224 ? 5.773 -18.297 -3.602 1 94.88 224 ALA A C 1
ATOM 1722 O O . ALA A 1 224 ? 5.402 -19.422 -3.949 1 94.88 224 ALA A O 1
ATOM 1723 N N . ARG A 1 225 ? 6.055 -17.312 -4.379 1 94.69 225 ARG A N 1
ATOM 1724 C CA . ARG A 1 225 ? 5.941 -17.562 -5.809 1 94.69 225 ARG A CA 1
ATOM 1725 C C . ARG A 1 225 ? 6.992 -18.578 -6.266 1 94.69 225 ARG A C 1
ATOM 1727 O O . ARG A 1 225 ? 6.719 -19.422 -7.125 1 94.69 225 ARG A O 1
ATOM 1734 N N . LEU A 1 226 ? 8.172 -18.484 -5.781 1 92.31 226 LEU A N 1
ATOM 1735 C CA . LEU A 1 226 ? 9.234 -19.438 -6.086 1 92.31 226 LEU A CA 1
ATOM 1736 C C . LEU A 1 226 ? 8.805 -20.859 -5.762 1 92.31 226 LEU A C 1
ATOM 1738 O O . LEU A 1 226 ? 8.961 -21.766 -6.582 1 92.31 226 LEU A O 1
ATOM 1742 N N . VAL A 1 227 ? 8.234 -21 -4.641 1 89.06 227 VAL A N 1
ATOM 1743 C CA . VAL A 1 227 ? 7.77 -22.312 -4.203 1 89.06 227 VAL A CA 1
ATOM 1744 C C . VAL A 1 227 ? 6.695 -22.828 -5.16 1 89.06 227 VAL A C 1
ATOM 1746 O O . VAL A 1 227 ? 6.734 -23.984 -5.582 1 89.06 227 VAL A O 1
ATOM 1749 N N . ALA A 1 228 ? 5.812 -22.016 -5.523 1 87.94 228 ALA A N 1
ATOM 1750 C CA . ALA A 1 228 ? 4.715 -22.406 -6.406 1 87.94 228 ALA A CA 1
ATOM 1751 C C . ALA A 1 228 ? 5.238 -22.875 -7.762 1 87.94 228 ALA A C 1
ATOM 1753 O O . ALA A 1 228 ? 4.707 -23.812 -8.352 1 87.94 228 ALA A O 1
ATOM 1754 N N . LEU A 1 229 ? 6.258 -22.234 -8.211 1 88.62 229 LEU A N 1
ATOM 1755 C CA . LEU A 1 229 ? 6.812 -22.578 -9.516 1 88.62 229 LEU A CA 1
ATOM 1756 C C . LEU A 1 229 ? 7.637 -23.859 -9.438 1 88.62 229 LEU A C 1
ATOM 1758 O O . LEU A 1 229 ? 7.605 -24.688 -10.359 1 88.62 229 LEU A O 1
ATOM 1762 N N . ILE A 1 230 ? 8.32 -23.969 -8.367 1 83.5 230 ILE A N 1
ATOM 1763 C CA . ILE A 1 230 ? 9.141 -25.156 -8.195 1 83.5 230 ILE A CA 1
ATOM 1764 C C . ILE A 1 230 ? 8.242 -26.391 -8.086 1 83.5 230 ILE A C 1
ATOM 1766 O O . ILE A 1 230 ? 8.547 -27.438 -8.648 1 83.5 230 ILE A O 1
ATOM 1770 N N . ASP A 1 231 ? 7.168 -26.281 -7.422 1 79.88 231 ASP A N 1
ATOM 1771 C CA . ASP A 1 231 ? 6.223 -27.391 -7.258 1 79.88 231 ASP A CA 1
ATOM 1772 C C . ASP A 1 231 ? 5.578 -27.766 -8.586 1 79.88 231 ASP A C 1
ATOM 1774 O O . ASP A 1 231 ? 5.242 -28.922 -8.812 1 79.88 231 ASP A O 1
ATOM 1778 N N . ARG A 1 232 ? 5.438 -26.859 -9.414 1 77.69 232 ARG A N 1
ATOM 1779 C CA . ARG A 1 232 ? 4.867 -27.094 -10.734 1 77.69 232 ARG A CA 1
ATOM 1780 C C . ARG A 1 232 ? 5.855 -27.828 -11.633 1 77.69 232 ARG A C 1
ATOM 1782 O O . ARG A 1 232 ? 5.453 -28.625 -12.484 1 77.69 232 ARG A O 1
ATOM 1789 N N . GLU A 1 233 ? 7.055 -27.453 -11.523 1 71.69 233 GLU A N 1
ATOM 1790 C CA . GLU A 1 233 ? 8.078 -28.062 -12.383 1 71.69 233 GLU A CA 1
ATOM 1791 C C . GLU A 1 233 ? 8.422 -29.469 -11.914 1 71.69 233 GLU A C 1
ATOM 1793 O O . GLU A 1 233 ? 9.078 -30.219 -12.641 1 71.69 233 GLU A O 1
ATOM 1798 N N . ARG A 1 234 ? 7.793 -29.922 -10.883 1 60 234 ARG A N 1
ATOM 1799 C CA . ARG A 1 234 ? 7.953 -31.312 -10.453 1 60 234 ARG A CA 1
ATOM 1800 C C . ARG A 1 234 ? 6.91 -32.219 -11.109 1 60 234 ARG A C 1
ATOM 1802 O O . ARG A 1 234 ? 5.777 -31.781 -11.352 1 60 234 ARG A O 1
ATOM 1809 N N . MET B 1 1 ? -22.25 99.562 58.469 1 29.34 1 MET B N 1
ATOM 1810 C CA . MET B 1 1 ? -21.578 98.312 58.438 1 29.34 1 MET B CA 1
ATOM 1811 C C . MET B 1 1 ? -21.172 97.938 57 1 29.34 1 MET B C 1
ATOM 1813 O O . MET B 1 1 ? -22.016 97.75 56.156 1 29.34 1 MET B O 1
ATOM 1817 N N . ASN B 1 2 ? -20.078 98.562 56.438 1 34.75 2 ASN B N 1
ATOM 1818 C CA . ASN B 1 2 ? -19.406 98.562 55.156 1 34.75 2 ASN B CA 1
ATOM 1819 C C . ASN B 1 2 ? -18.938 97.188 54.75 1 34.75 2 ASN B C 1
ATOM 1821 O O . ASN B 1 2 ? -18.094 96.562 55.406 1 34.75 2 ASN B O 1
ATOM 1825 N N . PHE B 1 3 ? -19.812 96.25 54.156 1 35.66 3 PHE B N 1
ATOM 1826 C CA . PHE B 1 3 ? -19.562 94.938 53.656 1 35.66 3 PHE B CA 1
ATOM 1827 C C . PHE B 1 3 ? -18.422 94.938 52.656 1 35.66 3 PHE B C 1
ATOM 1829 O O . PHE B 1 3 ? -18.547 95.438 51.562 1 35.66 3 PHE B O 1
ATOM 1836 N N . GLY B 1 4 ? -17.188 95 53.062 1 35.22 4 GLY B N 1
ATOM 1837 C CA . GLY B 1 4 ? -15.977 94.938 52.25 1 35.22 4 GLY B CA 1
ATOM 1838 C C . GLY B 1 4 ? -16 93.75 51.281 1 35.22 4 GLY B C 1
ATOM 1839 O O . GLY B 1 4 ? -16.344 92.625 51.656 1 35.22 4 GLY B O 1
ATOM 1840 N N . LYS B 1 5 ? -16.297 94.062 50.031 1 41.81 5 LYS B N 1
ATOM 1841 C CA . LYS B 1 5 ? -16.312 93.188 48.875 1 41.81 5 LYS B CA 1
ATOM 1842 C C . LYS B 1 5 ? -15.055 92.312 48.812 1 41.81 5 LYS B C 1
ATOM 1844 O O . LYS B 1 5 ? -13.945 92.812 48.688 1 41.81 5 LYS B O 1
ATOM 1849 N N . ALA B 1 6 ? -15.039 91.188 49.531 1 44.22 6 ALA B N 1
ATOM 1850 C CA . ALA B 1 6 ? -14.016 90.125 49.406 1 44.22 6 ALA B CA 1
ATOM 1851 C C . ALA B 1 6 ? -13.641 89.875 47.938 1 44.22 6 ALA B C 1
ATOM 1853 O O . ALA B 1 6 ? -14.508 89.625 47.125 1 44.22 6 ALA B O 1
ATOM 1854 N N . ARG B 1 7 ? -12.727 90.625 47.375 1 34.75 7 ARG B N 1
ATOM 1855 C CA . ARG B 1 7 ? -12.125 90.375 46.062 1 34.75 7 ARG B CA 1
ATOM 1856 C C . ARG B 1 7 ? -11.852 88.938 45.875 1 34.75 7 ARG B C 1
ATOM 1858 O O . ARG B 1 7 ? -11.133 88.312 46.656 1 34.75 7 ARG B O 1
ATOM 1865 N N . ARG B 1 8 ? -12.906 88.188 45.469 1 34.19 8 ARG B N 1
ATOM 1866 C CA . ARG B 1 8 ? -12.695 86.812 45.031 1 34.19 8 ARG B CA 1
ATOM 1867 C C . ARG B 1 8 ? -11.398 86.688 44.25 1 34.19 8 ARG B C 1
ATOM 1869 O O . ARG B 1 8 ? -11.25 87.312 43.188 1 34.19 8 ARG B O 1
ATOM 1876 N N . THR B 1 9 ? -10.227 86.75 44.875 1 36.5 9 THR B N 1
ATOM 1877 C CA . THR B 1 9 ? -8.969 86.375 44.219 1 36.5 9 THR B CA 1
ATOM 1878 C C . THR B 1 9 ? -9.219 85.375 43.062 1 36.5 9 THR B C 1
ATOM 1880 O O . THR B 1 9 ? -9.688 84.25 43.312 1 36.5 9 THR B O 1
ATOM 1883 N N . GLU B 1 10 ? -9.68 85.875 41.969 1 40.97 10 GLU B N 1
ATOM 1884 C CA . GLU B 1 10 ? -9.852 85.125 40.719 1 40.97 10 GLU B CA 1
ATOM 1885 C C . GLU B 1 10 ? -8.734 84.125 40.562 1 40.97 10 GLU B C 1
ATOM 1887 O O . GLU B 1 10 ? -7.559 84.438 40.5 1 40.97 10 GLU B O 1
ATOM 1892 N N . ARG B 1 11 ? -8.75 83 41.344 1 48.22 11 ARG B N 1
ATOM 1893 C CA . ARG B 1 11 ? -7.859 81.875 41.094 1 48.22 11 ARG B CA 1
ATOM 1894 C C . ARG B 1 11 ? -7.5 81.812 39.625 1 48.22 11 ARG B C 1
ATOM 1896 O O . ARG B 1 11 ? -8.383 81.75 38.781 1 48.22 11 ARG B O 1
ATOM 1903 N N . ALA B 1 12 ? -6.547 82.5 39.125 1 55.59 12 ALA B N 1
ATOM 1904 C CA . ALA B 1 12 ? -5.977 82.5 37.781 1 55.59 12 ALA B CA 1
ATOM 1905 C C . ALA B 1 12 ? -6.078 81.125 37.125 1 55.59 12 ALA B C 1
ATOM 1907 O O . ALA B 1 12 ? -5.652 80.125 37.688 1 55.59 12 ALA B O 1
ATOM 1908 N N . ASP B 1 13 ? -7.16 80.938 36.312 1 66.56 13 ASP B N 1
ATOM 1909 C CA . ASP B 1 13 ? -7.395 79.75 35.5 1 66.56 13 ASP B CA 1
ATOM 1910 C C . ASP B 1 13 ? -6.109 79.312 34.812 1 66.56 13 ASP B C 1
ATOM 1912 O O . ASP B 1 13 ? -5.426 80.062 34.156 1 66.56 13 ASP B O 1
ATOM 1916 N N . ILE B 1 14 ? -5.48 78.25 35.406 1 73.62 14 ILE B N 1
ATOM 1917 C CA . ILE B 1 14 ? -4.246 77.75 34.844 1 73.62 14 ILE B CA 1
ATOM 1918 C C . ILE B 1 14 ? -4.469 77.438 33.344 1 73.62 14 ILE B C 1
ATOM 1920 O O . ILE B 1 14 ? -5.574 77.062 32.969 1 73.62 14 ILE B O 1
ATOM 1924 N N . SER B 1 15 ? -3.541 77.812 32.438 1 78.62 15 SER B N 1
ATOM 1925 C CA . SER B 1 15 ? -3.631 77.625 31 1 78.62 15 SER B CA 1
ATOM 1926 C C . SER B 1 15 ? -3.158 76.25 30.609 1 78.62 15 SER B C 1
ATOM 1928 O O . SER B 1 15 ? -2.486 75.562 31.391 1 78.62 15 SER B O 1
ATOM 1930 N N . ALA B 1 16 ? -3.562 75.812 29.328 1 80.38 16 ALA B N 1
ATOM 1931 C CA . ALA B 1 16 ? -3.111 74.562 28.75 1 80.38 16 ALA B CA 1
ATOM 1932 C C . ALA B 1 16 ? -1.587 74.5 28.719 1 80.38 16 ALA B C 1
ATOM 1934 O O . ALA B 1 16 ? -1.005 73.438 28.969 1 80.38 16 ALA B O 1
ATOM 1935 N N . SER B 1 17 ? -1.033 75.562 28.406 1 82.38 17 SER B N 1
ATOM 1936 C CA . SER B 1 17 ? 0.423 75.625 28.328 1 82.38 17 SER B CA 1
ATOM 1937 C C . SER B 1 17 ? 1.067 75.438 29.688 1 82.38 17 SER B C 1
ATOM 1939 O O . SER B 1 17 ? 2.082 74.75 29.797 1 82.38 17 SER B O 1
ATOM 1941 N N . GLN B 1 18 ? 0.427 75.875 30.734 1 81.75 18 GLN B N 1
ATOM 1942 C CA . GLN B 1 18 ? 0.946 75.688 32.094 1 81.75 18 GLN B CA 1
ATOM 1943 C C . GLN B 1 18 ? 0.794 74.25 32.531 1 81.75 18 GLN B C 1
ATOM 1945 O O . GLN B 1 18 ? 1.691 73.688 33.188 1 81.75 18 GLN B O 1
ATOM 1950 N N . VAL B 1 19 ? -0.448 73.688 32.219 1 82.81 19 VAL B N 1
ATOM 1951 C CA . VAL B 1 19 ? -0.67 72.312 32.531 1 82.81 19 VAL B CA 1
ATOM 1952 C C . VAL B 1 19 ? 0.352 71.438 31.797 1 82.81 19 VAL B C 1
ATOM 1954 O O . VAL B 1 19 ? 0.947 70.562 32.406 1 82.81 19 VAL B O 1
ATOM 1957 N N . ALA B 1 20 ? 0.619 71.75 30.469 1 81.12 20 ALA B N 1
ATOM 1958 C CA . ALA B 1 20 ? 1.603 70.938 29.688 1 81.12 20 ALA B CA 1
ATOM 1959 C C . ALA B 1 20 ? 2.988 71.062 30.328 1 81.12 20 ALA B C 1
ATOM 1961 O O . ALA B 1 20 ? 3.688 70.062 30.453 1 81.12 20 ALA B O 1
ATOM 1962 N N . ASP B 1 21 ? 3.379 72.188 30.781 1 81.12 21 ASP B N 1
ATOM 1963 C CA . ASP B 1 21 ? 4.684 72.438 31.391 1 81.12 21 ASP B CA 1
ATOM 1964 C C . ASP B 1 21 ? 4.816 71.625 32.688 1 81.12 21 ASP B C 1
ATOM 1966 O O . ASP B 1 21 ? 5.852 71 32.969 1 81.12 21 ASP B O 1
ATOM 1970 N N . TYR B 1 22 ? 3.811 71.625 33.531 1 80.94 22 TYR B N 1
ATOM 1971 C CA . TYR B 1 22 ? 3.82 70.875 34.781 1 80.94 22 TYR B CA 1
ATOM 1972 C C . TYR B 1 22 ? 3.949 69.375 34.5 1 80.94 22 TYR B C 1
ATOM 1974 O O . TYR B 1 22 ? 4.75 68.75 35.156 1 80.94 22 TYR B O 1
ATOM 1982 N N . LEU B 1 23 ? 3.035 68.938 33.531 1 80.19 23 LEU B N 1
ATOM 1983 C CA . LEU B 1 23 ? 3.033 67.5 33.219 1 80.19 23 LEU B CA 1
ATOM 1984 C C . LEU B 1 23 ? 4.355 67.125 32.594 1 80.19 23 LEU B C 1
ATOM 1986 O O . LEU B 1 23 ? 4.809 65.938 32.812 1 80.19 23 LEU B O 1
ATOM 1990 N N . TRP B 1 24 ? 5.031 67.938 31.828 1 75.06 24 TRP B N 1
ATOM 1991 C CA . TRP B 1 24 ? 6.363 67.688 31.297 1 75.06 24 TRP B CA 1
ATOM 1992 C C . TRP B 1 24 ? 7.371 67.5 32.438 1 75.06 24 TRP B C 1
ATOM 1994 O O . TRP B 1 24 ? 8.266 66.625 32.312 1 75.06 24 TRP B O 1
ATOM 2004 N N . LYS B 1 25 ? 7.145 68.188 33.531 1 80.5 25 LYS B N 1
ATOM 2005 C CA . LYS B 1 25 ? 8.055 68.125 34.688 1 80.5 25 LYS B CA 1
ATOM 2006 C C . LYS B 1 25 ? 7.68 67 35.625 1 80.5 25 LYS B C 1
ATOM 2008 O O . LYS B 1 25 ? 8.508 66.562 36.438 1 80.5 25 LYS B O 1
ATOM 2013 N N . HIS B 1 26 ? 6.402 66.438 35.594 1 80.12 26 HIS B N 1
ATOM 2014 C CA . HIS B 1 26 ? 5.918 65.375 36.469 1 80.12 26 HIS B CA 1
ATOM 2015 C C . HIS B 1 26 ? 5.32 64.25 35.656 1 80.12 26 HIS B C 1
ATOM 2017 O O . HIS B 1 26 ? 4.109 64 35.688 1 80.12 26 HIS B O 1
ATOM 2023 N N . PRO B 1 27 ? 6.188 63.469 34.906 1 76.12 27 PRO B N 1
ATOM 2024 C CA . PRO B 1 27 ? 5.688 62.438 34 1 76.12 27 PRO B CA 1
ATOM 2025 C C . PRO B 1 27 ? 4.941 61.312 34.75 1 76.12 27 PRO B C 1
ATOM 2027 O O . PRO B 1 27 ? 4.141 60.594 34.125 1 76.12 27 PRO B O 1
ATOM 2030 N N . ASP B 1 28 ? 5.109 61.219 36.062 1 72.12 28 ASP B N 1
ATOM 2031 C CA . ASP B 1 28 ? 4.449 60.188 36.844 1 72.12 28 ASP B CA 1
ATOM 2032 C C . ASP B 1 28 ? 3.152 60.719 37.438 1 72.12 28 ASP B C 1
ATOM 2034 O O . ASP B 1 28 ? 2.588 60.062 38.344 1 72.12 28 ASP B O 1
ATOM 2038 N N . PHE B 1 29 ? 2.717 61.906 36.938 1 75.69 29 PHE B N 1
ATOM 2039 C CA . PHE B 1 29 ? 1.563 62.594 37.5 1 75.69 29 PHE B CA 1
ATOM 2040 C C . PHE B 1 29 ? 0.375 61.625 37.625 1 75.69 29 PHE B C 1
ATOM 2042 O O . PHE B 1 29 ? -0.308 61.625 38.656 1 75.69 29 PHE B O 1
ATOM 2049 N N . PHE B 1 30 ? 0.264 60.781 36.531 1 71.56 30 PHE B N 1
ATOM 2050 C CA . PHE B 1 30 ? -0.962 60 36.469 1 71.56 30 PHE B CA 1
ATOM 2051 C C . PHE B 1 30 ? -0.844 58.75 37.344 1 71.56 30 PHE B C 1
ATOM 2053 O O . PHE B 1 30 ? -1.832 58.031 37.562 1 71.56 30 PHE B O 1
ATOM 2060 N N . HIS B 1 31 ? 0.307 58.406 37.938 1 67.62 31 HIS B N 1
ATOM 2061 C CA . HIS B 1 31 ? 0.429 57.312 38.906 1 67.62 31 HIS B CA 1
ATOM 2062 C C . HIS B 1 31 ? -0.44 57.562 40.125 1 67.62 31 HIS B C 1
ATOM 2064 O O . HIS B 1 31 ? -1.005 56.625 40.688 1 67.62 31 HIS B O 1
ATOM 2070 N N . ASP B 1 32 ? -0.642 58.875 40.438 1 72.44 32 ASP B N 1
ATOM 2071 C CA . ASP B 1 32 ? -1.382 59.219 41.656 1 72.44 32 ASP B CA 1
ATOM 2072 C C . ASP B 1 32 ? -2.756 59.781 41.312 1 72.44 32 ASP B C 1
ATOM 2074 O O . ASP B 1 32 ? -3.518 60.156 42.188 1 72.44 32 ASP B O 1
ATOM 2078 N N . GLN B 1 33 ? -2.986 59.969 39.969 1 67.31 33 GLN B N 1
ATOM 2079 C CA . GLN B 1 33 ? -4.266 60.531 39.562 1 67.31 33 GLN B CA 1
ATOM 2080 C C . GLN B 1 33 ? -4.973 59.594 38.562 1 67.31 33 GLN B C 1
ATOM 2082 O O . GLN B 1 33 ? -5.301 60 37.469 1 67.31 33 GLN B O 1
ATOM 2087 N N . LEU B 1 34 ? -5.184 58.312 39.094 1 61.31 34 LEU B N 1
ATOM 2088 C CA . LEU B 1 34 ? -5.719 57.281 38.25 1 61.31 34 LEU B CA 1
ATOM 2089 C C . LEU B 1 34 ? -7.16 57.562 37.844 1 61.31 34 LEU B C 1
ATOM 2091 O O . LEU B 1 34 ? -7.566 57.312 36.719 1 61.31 34 LEU B O 1
ATOM 2095 N N . ASP B 1 35 ? -7.844 58.094 38.719 1 63.03 35 ASP B N 1
ATOM 2096 C CA . ASP B 1 35 ? -9.234 58.438 38.469 1 63.03 35 ASP B CA 1
ATOM 2097 C C . ASP B 1 35 ? -9.344 59.5 37.375 1 63.03 35 ASP B C 1
ATOM 2099 O O . ASP B 1 35 ? -10.227 59.406 36.5 1 63.03 35 ASP B O 1
ATOM 2103 N N . LEU B 1 36 ? -8.5 60.531 37.375 1 69.12 36 LEU B N 1
ATOM 2104 C CA . LEU B 1 36 ? -8.477 61.531 36.312 1 69.12 36 LEU B CA 1
ATOM 2105 C C . LEU B 1 36 ? -8.102 60.938 34.969 1 69.12 36 LEU B C 1
ATOM 2107 O O . LEU B 1 36 ? -8.711 61.25 33.938 1 69.12 36 LEU B O 1
ATOM 2111 N N . LEU B 1 37 ? -7.059 60 35.062 1 64.06 37 LEU B N 1
ATOM 2112 C CA . LEU B 1 37 ? -6.621 59.312 33.844 1 64.06 37 LEU B CA 1
ATOM 2113 C C . LEU B 1 37 ? -7.773 58.562 33.188 1 64.06 37 LEU B C 1
ATOM 2115 O O . LEU B 1 37 ? -7.91 58.562 31.953 1 64.06 37 LEU B O 1
ATOM 2119 N N . GLU B 1 38 ? -8.625 57.969 34.031 1 57.19 38 GLU B N 1
ATOM 2120 C CA . GLU B 1 38 ? -9.781 57.219 33.531 1 57.19 38 GLU B CA 1
ATOM 2121 C C . GLU B 1 38 ? -10.773 58.125 32.844 1 57.19 38 GLU B C 1
ATOM 2123 O O . GLU B 1 38 ? -11.484 57.688 31.922 1 57.19 38 GLU B O 1
ATOM 2128 N N . SER B 1 39 ? -10.719 59.344 33.188 1 61.88 39 SER B N 1
ATOM 2129 C CA . SER B 1 39 ? -11.695 60.281 32.656 1 61.88 39 SER B CA 1
ATOM 2130 C C . SER B 1 39 ? -11.133 61.031 31.438 1 61.88 39 SER B C 1
ATOM 2132 O O . SER B 1 39 ? -11.883 61.656 30.672 1 61.88 39 SER B O 1
ATOM 2134 N N . MET B 1 40 ? -9.773 61 31.266 1 60.56 40 MET B N 1
ATOM 2135 C CA . MET B 1 40 ? -9.133 61.688 30.156 1 60.56 40 MET B CA 1
ATOM 2136 C C . MET B 1 40 ? -9.258 60.906 28.859 1 60.56 40 MET B C 1
ATOM 2138 O O . MET B 1 40 ? -9.281 59.656 28.891 1 60.56 40 MET B O 1
ATOM 2142 N N . HIS B 1 41 ? -9.656 61.562 27.844 1 54.59 41 HIS B N 1
ATOM 2143 C CA . HIS B 1 41 ? -9.609 60.938 26.531 1 54.59 41 HIS B CA 1
ATOM 2144 C C . HIS B 1 41 ? -8.188 60.906 25.984 1 54.59 41 HIS B C 1
ATOM 2146 O O . HIS B 1 41 ? -7.715 61.906 25.422 1 54.59 41 HIS B O 1
ATOM 2152 N N . VAL B 1 42 ? -7.512 60 26.547 1 52.06 42 VAL B N 1
ATOM 2153 C CA . VAL B 1 42 ? -6.16 59.812 26.047 1 52.06 42 VAL B CA 1
ATOM 2154 C C . VAL B 1 42 ? -6.211 59.062 24.719 1 52.06 42 VAL B C 1
ATOM 2156 O O . VAL B 1 42 ? -6.785 57.969 24.641 1 52.06 42 VAL B O 1
ATOM 2159 N N . PRO B 1 43 ? -6.109 59.75 23.625 1 46.16 43 PRO B N 1
ATOM 2160 C CA . PRO B 1 43 ? -6.062 58.969 22.391 1 46.16 43 PRO B CA 1
ATOM 2161 C C . PRO B 1 43 ? -5.273 57.688 22.547 1 46.16 43 PRO B C 1
ATOM 2163 O O . PRO B 1 43 ? -4.164 57.688 23.094 1 46.16 43 PRO B O 1
ATOM 2166 N N . HIS B 1 44 ? -5.824 56.75 23.125 1 47.94 44 HIS B N 1
ATOM 2167 C CA . HIS B 1 44 ? -5.207 55.438 23.266 1 47.94 44 HIS B CA 1
ATOM 2168 C C . HIS B 1 44 ? -5.035 54.75 21.906 1 47.94 44 HIS B C 1
ATOM 2170 O O . HIS B 1 44 ? -6.016 54.5 21.203 1 47.94 44 HIS B O 1
ATOM 2176 N N . PRO B 1 45 ? -4.109 54.938 21.25 1 45.47 45 PRO B N 1
ATOM 2177 C CA . PRO B 1 45 ? -3.812 54.125 20.078 1 45.47 45 PRO B CA 1
ATOM 2178 C C . PRO B 1 45 ? -4.105 52.625 20.312 1 45.47 45 PRO B C 1
ATOM 2180 O O . PRO B 1 45 ? -4.18 51.844 19.359 1 45.47 45 PRO B O 1
ATOM 2183 N N . CYS B 1 46 ? -4.273 52.094 21.438 1 51.53 46 CYS B N 1
ATOM 2184 C CA . CYS B 1 46 ? -4.359 50.688 21.812 1 51.53 46 CYS B CA 1
ATOM 2185 C C . CYS B 1 46 ? -5.727 50.125 21.469 1 51.53 46 CYS B C 1
ATOM 2187 O O . CYS B 1 46 ? -5.887 48.906 21.359 1 51.53 46 CYS B O 1
ATOM 2189 N N . GLY B 1 47 ? -6.816 50.938 21.453 1 53.56 47 GLY B N 1
ATOM 2190 C CA . GLY B 1 47 ? -8.109 50.344 21.172 1 53.56 47 GLY B CA 1
ATOM 2191 C C . GLY B 1 47 ? -8.148 49.625 19.828 1 53.56 47 GLY B C 1
ATOM 2192 O O . GLY B 1 47 ? -8.508 48.438 19.766 1 53.56 47 GLY B O 1
ATOM 2193 N N . GLU B 1 48 ? -7.941 50.406 18.812 1 57.78 48 GLU B N 1
ATOM 2194 C CA . GLU B 1 48 ? -7.941 49.812 17.469 1 57.78 48 GLU B CA 1
ATOM 2195 C C . GLU B 1 48 ? -6.852 48.75 17.344 1 57.78 48 GLU B C 1
ATOM 2197 O O . GLU B 1 48 ? -7.07 47.688 16.734 1 57.78 48 GLU B O 1
ATOM 2202 N N . ALA B 1 49 ? -5.789 49.156 17.969 1 58.75 49 ALA B N 1
ATOM 2203 C CA . ALA B 1 49 ? -4.664 48.219 17.938 1 58.75 49 ALA B CA 1
ATOM 2204 C C . ALA B 1 49 ? -4.98 46.938 18.703 1 58.75 49 ALA B C 1
ATOM 2206 O O . ALA B 1 49 ? -4.648 45.844 18.25 1 58.75 49 ALA B O 1
ATOM 2207 N N . VAL B 1 50 ? -5.711 47.188 19.797 1 62.78 50 VAL B N 1
ATOM 2208 C CA . VAL B 1 50 ? -6.082 46.031 20.609 1 62.78 50 VAL B CA 1
ATOM 2209 C C . VAL B 1 50 ? -7.082 45.156 19.844 1 62.78 50 VAL B C 1
ATOM 2211 O O . VAL B 1 50 ? -6.992 43.938 19.875 1 62.78 50 VAL B O 1
ATOM 2214 N N . SER B 1 51 ? -7.918 46 19.141 1 65.75 51 SER B N 1
ATOM 2215 C CA . SER B 1 51 ? -8.914 45.25 18.375 1 65.75 51 SER B CA 1
ATOM 2216 C C . SER B 1 51 ? -8.266 44.469 17.25 1 65.75 51 SER B C 1
ATOM 2218 O O . SER B 1 51 ? -8.594 43.312 17.031 1 65.75 51 SER B O 1
ATOM 2220 N N . LEU B 1 52 ? -7.234 45.062 16.656 1 67.88 52 LEU B N 1
ATOM 2221 C CA . LEU B 1 52 ? -6.535 44.375 15.57 1 67.88 52 LEU B CA 1
ATOM 2222 C C . LEU B 1 52 ? -5.762 43.188 16.062 1 67.88 52 LEU B C 1
ATOM 2224 O O . LEU B 1 52 ? -5.754 42.125 15.422 1 67.88 52 LEU B O 1
ATOM 2228 N N . VAL B 1 53 ? -5.207 43.406 17.234 1 70.25 53 VAL B N 1
ATOM 2229 C CA . VAL B 1 53 ? -4.398 42.312 17.797 1 70.25 53 VAL B CA 1
ATOM 2230 C C . VAL B 1 53 ? -5.305 41.156 18.203 1 70.25 53 VAL B C 1
ATOM 2232 O O . VAL B 1 53 ? -4.98 40 17.969 1 70.25 53 VAL B O 1
ATOM 2235 N N . ALA B 1 54 ? -6.379 41.531 18.797 1 73.38 54 ALA B N 1
ATOM 2236 C CA . ALA B 1 54 ? -7.355 40.5 19.172 1 73.38 54 ALA B CA 1
ATOM 2237 C C . ALA B 1 54 ? -7.855 39.75 17.953 1 73.38 54 ALA B C 1
ATOM 2239 O O . ALA B 1 54 ? -8.008 38.531 17.984 1 73.38 54 ALA B O 1
ATOM 2240 N N . ARG B 1 55 ? -8 40.469 16.891 1 78.5 55 ARG B N 1
ATOM 2241 C CA . ARG B 1 55 ? -8.445 39.844 15.648 1 78.5 55 ARG B CA 1
ATOM 2242 C C . ARG B 1 55 ? -7.371 38.906 15.078 1 78.5 55 ARG B C 1
ATOM 2244 O O . ARG B 1 55 ? -7.676 37.844 14.586 1 78.5 55 ARG B O 1
ATOM 2251 N N . GLN B 1 56 ? -6.152 39.344 15.195 1 79.56 56 GLN B N 1
ATOM 2252 C CA . GLN B 1 56 ? -5.043 38.531 14.711 1 79.56 56 GLN B CA 1
ATOM 2253 C C . GLN B 1 56 ? -4.918 37.25 15.508 1 79.56 56 GLN B C 1
ATOM 2255 O O . GLN B 1 56 ? -4.691 36.188 14.93 1 79.56 56 GLN B O 1
ATOM 2260 N N . ILE B 1 57 ? -5.094 37.375 16.797 1 80.94 57 ILE B N 1
ATOM 2261 C CA . ILE B 1 57 ? -5.016 36.219 17.656 1 80.94 57 ILE B CA 1
ATOM 2262 C C . ILE B 1 57 ? -6.121 35.219 17.281 1 80.94 57 ILE B C 1
ATOM 2264 O O . ILE B 1 57 ? -5.871 34.031 17.156 1 80.94 57 ILE B O 1
ATOM 2268 N N . GLU B 1 58 ? -7.25 35.781 17.016 1 82.75 58 GLU B N 1
ATOM 2269 C CA . GLU B 1 58 ? -8.375 34.938 16.641 1 82.75 58 GLU B CA 1
ATOM 2270 C C . GLU B 1 58 ? -8.125 34.25 15.297 1 82.75 58 GLU B C 1
ATOM 2272 O O . GLU B 1 58 ? -8.438 33.062 15.133 1 82.75 58 GLU B O 1
ATOM 2277 N N . LEU B 1 59 ? -7.531 34.938 14.414 1 84.44 59 LEU B N 1
ATOM 2278 C CA . LEU B 1 59 ? -7.215 34.406 13.102 1 84.44 59 LEU B CA 1
ATOM 2279 C C . LEU B 1 59 ? -6.164 33.281 13.219 1 84.44 59 LEU B C 1
ATOM 2281 O O . LEU B 1 59 ? -6.285 32.25 12.586 1 84.44 59 LEU B O 1
ATOM 2285 N N . LEU B 1 60 ? -5.215 33.531 14.055 1 83.56 60 LEU B N 1
ATOM 2286 C CA . LEU B 1 60 ? -4.137 32.562 14.219 1 83.56 60 LEU B CA 1
ATOM 2287 C C . LEU B 1 60 ? -4.645 31.297 14.914 1 83.56 60 LEU B C 1
ATOM 2289 O O . LEU B 1 60 ? -4.254 30.188 14.555 1 83.56 60 LEU B O 1
ATOM 2293 N N . ARG B 1 61 ? -5.527 31.422 15.875 1 85.06 61 ARG B N 1
ATOM 2294 C CA . ARG B 1 61 ? -6.129 30.266 16.531 1 85.06 61 ARG B CA 1
ATOM 2295 C C . ARG B 1 61 ? -6.984 29.453 15.562 1 85.06 61 ARG B C 1
ATOM 2297 O O . ARG B 1 61 ? -6.949 28.219 15.57 1 85.06 61 ARG B O 1
ATOM 2304 N N . GLY B 1 62 ? -7.672 30.203 14.758 1 87.12 62 GLY B N 1
ATOM 2305 C CA . GLY B 1 62 ? -8.477 29.531 13.742 1 87.12 62 GLY B CA 1
ATOM 2306 C C . GLY B 1 62 ? -7.645 28.734 12.758 1 87.12 62 GLY B C 1
ATOM 2307 O O . GLY B 1 62 ? -7.98 27.594 12.445 1 87.12 62 GLY B O 1
ATOM 2308 N N . LYS B 1 63 ? -6.605 29.344 12.312 1 89.19 63 LYS B N 1
ATOM 2309 C CA . LYS B 1 63 ? -5.699 28.656 11.398 1 89.19 63 LYS B CA 1
ATOM 2310 C C . LYS B 1 63 ? -5.086 27.422 12.047 1 89.19 63 LYS B C 1
ATOM 2312 O O . LYS B 1 63 ? -4.98 26.359 11.414 1 89.19 63 LYS B O 1
ATOM 2317 N N . ASN B 1 64 ? -4.75 27.594 13.281 1 87.12 64 ASN B N 1
ATOM 2318 C CA . ASN B 1 64 ? -4.184 26.484 14.031 1 87.12 64 ASN B CA 1
ATOM 2319 C C . ASN B 1 64 ? -5.168 25.328 14.148 1 87.12 64 ASN B C 1
ATOM 2321 O O . ASN B 1 64 ? -4.797 24.156 13.961 1 87.12 64 ASN B O 1
ATOM 2325 N N . ARG B 1 65 ? -6.371 25.609 14.398 1 90.56 65 ARG B N 1
ATOM 2326 C CA . ARG B 1 65 ? -7.402 24.594 14.523 1 90.56 65 ARG B CA 1
ATOM 2327 C C . ARG B 1 65 ? -7.637 23.875 13.195 1 90.56 65 ARG B C 1
ATOM 2329 O O . ARG B 1 65 ? -7.754 22.656 13.156 1 90.56 65 ARG B O 1
ATOM 2336 N N . LYS B 1 66 ? -7.621 24.625 12.203 1 92.31 66 LYS B N 1
ATOM 2337 C CA . LYS B 1 66 ? -7.836 24.062 10.875 1 92.31 66 LYS B CA 1
ATOM 2338 C C . LYS B 1 66 ? -6.703 23.125 10.492 1 92.31 66 LYS B C 1
ATOM 2340 O O . LYS B 1 66 ? -6.949 22.016 10 1 92.31 66 LYS B O 1
ATOM 2345 N N . GLN B 1 67 ? -5.535 23.562 10.742 1 91.44 67 GLN B N 1
ATOM 2346 C CA . GLN B 1 67 ? -4.371 22.75 10.398 1 91.44 67 GLN B CA 1
ATOM 2347 C C . GLN B 1 67 ? -4.316 21.484 11.242 1 91.44 67 GLN B C 1
ATOM 2349 O O . GLN B 1 67 ? -3.953 20.406 10.742 1 91.44 67 GLN B O 1
ATOM 2354 N N . GLN B 1 68 ? -4.73 21.609 12.414 1 91 68 GLN B N 1
ATOM 2355 C CA . GLN B 1 68 ? -4.766 20.453 13.289 1 91 68 GLN B CA 1
ATOM 2356 C C . GLN B 1 68 ? -5.797 19.438 12.805 1 91 68 GLN B C 1
ATOM 2358 O O . GLN B 1 68 ? -5.547 18.219 12.836 1 91 68 GLN B O 1
ATOM 2363 N N . GLY B 1 69 ? -6.84 19.953 12.438 1 93.31 69 GLY B N 1
ATOM 2364 C CA . GLY B 1 69 ? -7.863 19.094 11.859 1 93.31 69 GLY B CA 1
ATOM 2365 C C . GLY B 1 69 ? -7.395 18.359 10.617 1 93.31 69 GLY B C 1
ATOM 2366 O O . GLY B 1 69 ? -7.605 17.156 10.484 1 93.31 69 GLY B O 1
ATOM 2367 N N . GLN B 1 70 ? -6.727 19.047 9.805 1 92.31 70 GLN B N 1
ATOM 2368 C CA . GLN B 1 70 ? -6.191 18.469 8.578 1 92.31 70 GLN B CA 1
ATOM 2369 C C . GLN B 1 70 ? -5.156 17.391 8.891 1 92.31 70 GLN B C 1
ATOM 2371 O O . GLN B 1 70 ? -5.148 16.328 8.258 1 92.31 70 GLN B O 1
ATOM 2376 N N . LEU B 1 71 ? -4.355 17.672 9.844 1 91.75 71 LEU B N 1
ATOM 2377 C CA . LEU B 1 71 ? -3.34 16.719 10.258 1 91.75 71 LEU B CA 1
ATOM 2378 C C . LEU B 1 71 ? -3.98 15.422 10.758 1 91.75 71 LEU B C 1
ATOM 2380 O O . LEU B 1 71 ? -3.559 14.328 10.383 1 91.75 71 LEU B O 1
ATOM 2384 N N . ASN B 1 72 ? -4.961 15.586 11.516 1 92.75 72 ASN B N 1
ATOM 2385 C CA . ASN B 1 72 ? -5.648 14.422 12.062 1 92.75 72 ASN B CA 1
ATOM 2386 C C . ASN B 1 72 ? -6.309 13.594 10.961 1 92.75 72 ASN B C 1
ATOM 2388 O O . ASN B 1 72 ? -6.262 12.367 10.992 1 92.75 72 ASN B O 1
ATOM 2392 N N . ASP B 1 73 ? -6.809 14.289 10.047 1 92.88 73 ASP B N 1
ATOM 2393 C CA . ASP B 1 73 ? -7.469 13.602 8.938 1 92.88 73 ASP B CA 1
ATOM 2394 C C . ASP B 1 73 ? -6.465 12.812 8.109 1 92.88 73 ASP B C 1
ATOM 2396 O O . ASP B 1 73 ? -6.703 11.648 7.785 1 92.88 73 ASP B O 1
ATOM 2400 N N . ILE B 1 74 ? -5.391 13.398 7.84 1 92.06 74 ILE B N 1
ATOM 2401 C CA . ILE B 1 74 ? -4.387 12.766 6.992 1 92.06 74 ILE B CA 1
ATOM 2402 C C . ILE B 1 74 ? -3.766 11.578 7.727 1 92.06 74 ILE B C 1
ATOM 2404 O O . ILE B 1 74 ? -3.512 10.531 7.129 1 92.06 74 ILE B O 1
ATOM 2408 N N . LEU B 1 75 ? -3.58 11.758 8.969 1 91.19 75 LEU B N 1
ATOM 2409 C CA . LEU B 1 75 ? -3.025 10.672 9.766 1 91.19 75 LEU B CA 1
ATOM 2410 C C . LEU B 1 75 ? -3.979 9.484 9.805 1 91.19 75 LEU B C 1
ATOM 2412 O O . LEU B 1 75 ? -3.543 8.328 9.719 1 91.19 75 LEU B O 1
ATOM 2416 N N . ARG B 1 76 ? -5.184 9.781 9.93 1 91.81 76 ARG B N 1
ATOM 2417 C CA . ARG B 1 76 ? -6.191 8.727 9.922 1 91.81 76 ARG B CA 1
ATOM 2418 C C . ARG B 1 76 ? -6.188 7.973 8.602 1 91.81 76 ARG B C 1
ATOM 2420 O O . ARG B 1 76 ? -6.176 6.742 8.578 1 91.81 76 ARG B O 1
ATOM 2427 N N . ILE B 1 77 ? -6.121 8.633 7.539 1 88.81 77 ILE B N 1
ATOM 2428 C CA . ILE B 1 77 ? -6.113 8.031 6.207 1 88.81 77 ILE B CA 1
ATOM 2429 C C . ILE B 1 77 ? -4.844 7.207 6.02 1 88.81 77 ILE B C 1
ATOM 2431 O O . ILE B 1 77 ? -4.895 6.09 5.496 1 88.81 77 ILE B O 1
ATOM 2435 N N . ALA B 1 78 ? -3.791 7.75 6.449 1 89.19 78 ALA B N 1
ATOM 2436 C CA . ALA B 1 78 ? -2.514 7.051 6.34 1 89.19 78 ALA B CA 1
ATOM 2437 C C . ALA B 1 78 ? -2.549 5.723 7.094 1 89.19 78 ALA B C 1
ATOM 2439 O O . ALA B 1 78 ? -2.084 4.699 6.582 1 89.19 78 ALA B O 1
ATOM 2440 N N . ARG B 1 79 ? -3.113 5.711 8.242 1 89.25 79 ARG B N 1
ATOM 2441 C CA . ARG B 1 79 ? -3.221 4.496 9.039 1 89.25 79 ARG B CA 1
ATOM 2442 C C . ARG B 1 79 ? -4.152 3.484 8.383 1 89.25 79 ARG B C 1
ATOM 2444 O O . ARG B 1 79 ? -3.863 2.287 8.367 1 89.25 79 ARG B O 1
ATOM 2451 N N . GLU B 1 80 ? -5.16 3.961 7.906 1 89.44 80 GLU B N 1
ATOM 2452 C CA . GLU B 1 80 ? -6.102 3.086 7.211 1 89.44 80 GLU B CA 1
ATOM 2453 C C . GLU B 1 80 ? -5.461 2.455 5.98 1 89.44 80 GLU B C 1
ATOM 2455 O O . GLU B 1 80 ? -5.66 1.269 5.707 1 89.44 80 GLU B O 1
ATOM 2460 N N . ASN B 1 81 ? -4.719 3.279 5.273 1 87.88 81 ASN B N 1
ATOM 2461 C CA . ASN B 1 81 ? -4.023 2.766 4.098 1 87.88 81 ASN B CA 1
ATOM 2462 C C . ASN B 1 81 ? -2.992 1.707 4.477 1 87.88 81 ASN B C 1
ATOM 2464 O O . ASN B 1 81 ? -2.861 0.691 3.789 1 87.88 81 ASN B O 1
ATOM 2468 N N . ASP B 1 82 ? -2.344 1.954 5.543 1 88.88 82 ASP B N 1
ATOM 2469 C CA . ASP B 1 82 ? -1.366 0.981 6.02 1 88.88 82 ASP B CA 1
ATOM 2470 C C . ASP B 1 82 ? -2.033 -0.355 6.34 1 88.88 82 ASP B C 1
ATOM 2472 O O . ASP B 1 82 ? -1.527 -1.414 5.961 1 88.88 82 ASP B O 1
ATOM 2476 N N . ALA B 1 83 ? -3.09 -0.264 6.984 1 91.56 83 ALA B N 1
ATOM 2477 C CA . ALA B 1 83 ? -3.828 -1.472 7.34 1 91.56 83 ALA B CA 1
ATOM 2478 C C . ALA B 1 83 ? -4.344 -2.189 6.098 1 91.56 83 ALA B C 1
ATOM 2480 O O . ALA B 1 83 ? -4.301 -3.42 6.02 1 91.56 83 ALA B O 1
ATOM 2481 N N . LEU B 1 84 ? -4.801 -1.465 5.203 1 90.69 84 LEU B N 1
ATOM 2482 C CA . LEU B 1 84 ? -5.301 -2.027 3.953 1 90.69 84 LEU B CA 1
ATOM 2483 C C . LEU B 1 84 ? -4.188 -2.734 3.191 1 90.69 84 LEU B C 1
ATOM 2485 O O . LEU B 1 84 ? -4.391 -3.826 2.656 1 90.69 84 LEU B O 1
ATOM 2489 N N . PHE B 1 85 ? -3.061 -2.121 3.166 1 90.69 85 PHE B N 1
ATOM 2490 C CA . PHE B 1 85 ? -1.914 -2.707 2.482 1 90.69 85 PHE B CA 1
ATOM 2491 C C . PHE B 1 85 ? -1.529 -4.039 3.117 1 90.69 85 PHE B C 1
ATOM 2493 O O . PHE B 1 85 ? -1.23 -5.004 2.412 1 90.69 85 PHE B O 1
ATOM 2500 N N . ALA B 1 86 ? -1.543 -4.062 4.348 1 93.19 86 ALA B N 1
ATOM 2501 C CA . ALA B 1 86 ? -1.201 -5.293 5.059 1 93.19 86 ALA B CA 1
ATOM 2502 C C . ALA B 1 86 ? -2.203 -6.398 4.754 1 93.19 86 ALA B C 1
ATOM 2504 O O . ALA B 1 86 ? -1.818 -7.551 4.531 1 93.19 86 ALA B O 1
ATOM 2505 N N . ARG B 1 87 ? -3.434 -6.09 4.746 1 94.44 87 ARG B N 1
ATOM 2506 C CA . ARG B 1 87 ? -4.469 -7.066 4.426 1 94.44 87 ARG B CA 1
ATOM 2507 C C . ARG B 1 87 ? -4.34 -7.547 2.982 1 94.44 87 ARG B C 1
ATOM 2509 O O . ARG B 1 87 ? -4.504 -8.734 2.701 1 94.44 87 ARG B O 1
ATOM 2516 N N . PHE B 1 88 ? -4.066 -6.609 2.17 1 94.88 88 PHE B N 1
ATOM 2517 C CA . PHE B 1 88 ? -3.883 -6.93 0.76 1 94.88 88 PHE B CA 1
ATOM 2518 C C . PHE B 1 88 ? -2.711 -7.887 0.573 1 94.88 88 PHE B C 1
ATOM 2520 O O . PHE B 1 88 ? -2.795 -8.828 -0.216 1 94.88 88 PHE B O 1
ATOM 2527 N N . HIS B 1 89 ? -1.685 -7.652 1.281 1 95.38 89 HIS B N 1
ATOM 2528 C CA . HIS B 1 89 ? -0.518 -8.523 1.246 1 95.38 89 HIS B CA 1
ATOM 2529 C C . HIS B 1 89 ? -0.876 -9.945 1.685 1 95.38 89 HIS B C 1
ATOM 2531 O O . HIS B 1 89 ? -0.536 -10.914 1.003 1 95.38 89 HIS B O 1
ATOM 2537 N N . ARG B 1 90 ? -1.568 -10.062 2.732 1 96.19 90 ARG B N 1
ATOM 2538 C CA . ARG B 1 90 ? -1.969 -11.375 3.234 1 96.19 90 ARG B CA 1
ATOM 2539 C C . ARG B 1 90 ? -2.863 -12.094 2.23 1 96.19 90 ARG B C 1
ATOM 2541 O O . ARG B 1 90 ? -2.734 -13.305 2.035 1 96.19 90 ARG B O 1
ATOM 2548 N N . LEU B 1 91 ? -3.73 -11.367 1.687 1 97.12 91 LEU B N 1
ATOM 2549 C CA . LEU B 1 91 ? -4.582 -11.922 0.641 1 97.12 91 LEU B CA 1
ATOM 2550 C C . LEU B 1 91 ? -3.744 -12.469 -0.509 1 97.12 91 LEU B C 1
ATOM 2552 O O . LEU B 1 91 ? -3.961 -13.602 -0.958 1 97.12 91 LEU B O 1
ATOM 2556 N N . THR B 1 92 ? -2.824 -11.703 -0.908 1 96.94 92 THR B N 1
ATOM 2557 C CA . THR B 1 92 ? -1.96 -12.102 -2.014 1 96.94 92 THR B CA 1
ATOM 2558 C C . THR B 1 92 ? -1.21 -13.383 -1.68 1 96.94 92 THR B C 1
ATOM 2560 O O . THR B 1 92 ? -1.157 -14.312 -2.494 1 96.94 92 THR B O 1
ATOM 2563 N N . LEU B 1 93 ? -0.705 -13.469 -0.5 1 96.56 93 LEU B N 1
ATOM 2564 C CA . LEU B 1 93 ? 0.018 -14.664 -0.084 1 96.56 93 LEU B CA 1
ATOM 2565 C C . LEU B 1 93 ? -0.907 -15.883 -0.062 1 96.56 93 LEU B C 1
ATOM 2567 O O . LEU B 1 93 ? -0.513 -16.969 -0.476 1 96.56 93 LEU B O 1
ATOM 2571 N N . THR B 1 94 ? -2.111 -15.688 0.41 1 96.81 94 THR B N 1
ATOM 2572 C CA . THR B 1 94 ? -3.102 -16.75 0.445 1 96.81 94 THR B CA 1
ATOM 2573 C C . THR B 1 94 ? -3.379 -17.281 -0.96 1 96.81 94 THR B C 1
ATOM 2575 O O . THR B 1 94 ? -3.459 -18.5 -1.172 1 96.81 94 THR B O 1
ATOM 2578 N N . LEU B 1 95 ? -3.463 -16.406 -1.887 1 96.81 95 LEU B N 1
ATOM 2579 C CA . LEU B 1 95 ? -3.719 -16.797 -3.27 1 96.81 95 LEU B CA 1
ATOM 2580 C C . LEU B 1 95 ? -2.523 -17.547 -3.857 1 96.81 95 LEU B C 1
ATOM 2582 O O . LEU B 1 95 ? -2.691 -18.531 -4.57 1 96.81 95 LEU B O 1
ATOM 2586 N N . LEU B 1 96 ? -1.377 -17.094 -3.529 1 94.38 96 LEU B N 1
ATOM 2587 C CA . LEU B 1 96 ? -0.152 -17.703 -4.051 1 94.38 96 LEU B CA 1
ATOM 2588 C C . LEU B 1 96 ? 0.042 -19.109 -3.498 1 94.38 96 LEU B C 1
ATOM 2590 O O . LEU B 1 96 ? 0.578 -19.984 -4.188 1 94.38 96 LEU B O 1
ATOM 2594 N N . ASP B 1 97 ? -0.466 -19.359 -2.367 1 93.75 97 ASP B N 1
ATOM 2595 C CA . ASP B 1 97 ? -0.26 -20.625 -1.682 1 93.75 97 ASP B CA 1
ATOM 2596 C C . ASP B 1 97 ? -1.253 -21.688 -2.17 1 93.75 97 ASP B C 1
ATOM 2598 O O . ASP B 1 97 ? -1.086 -22.875 -1.898 1 93.75 97 ASP B O 1
ATOM 2602 N N . ALA B 1 98 ? -2.246 -21.234 -2.85 1 93.94 98 ALA B N 1
ATOM 2603 C CA . ALA B 1 98 ? -3.287 -22.156 -3.289 1 93.94 98 ALA B CA 1
ATOM 2604 C C . ALA B 1 98 ? -2.74 -23.156 -4.309 1 93.94 98 ALA B C 1
ATOM 2606 O O . ALA B 1 98 ? -1.963 -22.781 -5.191 1 93.94 98 ALA B O 1
ATOM 2607 N N . ALA B 1 99 ? -3.221 -24.391 -4.281 1 89.69 99 ALA B N 1
ATOM 2608 C CA . ALA B 1 99 ? -2.695 -25.469 -5.121 1 89.69 99 ALA B CA 1
ATOM 2609 C C . ALA B 1 99 ? -3.604 -25.719 -6.32 1 89.69 99 ALA B C 1
ATOM 2611 O O . ALA B 1 99 ? -3.205 -26.391 -7.281 1 89.69 99 ALA B O 1
ATOM 2612 N N . SER B 1 100 ? -4.801 -25.297 -6.23 1 90.94 100 SER B N 1
ATOM 2613 C CA . SER B 1 100 ? -5.797 -25.469 -7.281 1 90.94 100 SER B CA 1
ATOM 2614 C C . SER B 1 100 ? -6.738 -24.266 -7.352 1 90.94 100 SER B C 1
ATOM 2616 O O . SER B 1 100 ? -6.723 -23.406 -6.469 1 90.94 100 SER B O 1
ATOM 2618 N N . VAL B 1 101 ? -7.438 -24.25 -8.352 1 90.88 101 VAL B N 1
ATOM 2619 C CA . VAL B 1 101 ? -8.406 -23.172 -8.516 1 90.88 101 VAL B CA 1
ATOM 2620 C C . VAL B 1 101 ? -9.406 -23.188 -7.363 1 90.88 101 VAL B C 1
ATOM 2622 O O . VAL B 1 101 ? -9.719 -22.141 -6.789 1 90.88 101 VAL B O 1
ATOM 2625 N N . ASP B 1 102 ? -9.891 -24.406 -7.02 1 92.5 102 ASP B N 1
ATOM 2626 C CA . ASP B 1 102 ? -10.836 -24.516 -5.918 1 92.5 102 ASP B CA 1
ATOM 2627 C C . ASP B 1 102 ? -10.227 -24.016 -4.609 1 92.5 102 ASP B C 1
ATOM 2629 O O . ASP B 1 102 ? -10.883 -23.312 -3.846 1 92.5 102 ASP B O 1
ATOM 2633 N N . ASP B 1 103 ? -9.039 -24.375 -4.387 1 94.31 103 ASP B N 1
ATOM 2634 C CA . ASP B 1 103 ? -8.32 -23.922 -3.197 1 94.31 103 ASP B CA 1
ATOM 2635 C C . ASP B 1 103 ? -8.172 -22.406 -3.188 1 94.31 103 ASP B C 1
ATOM 2637 O O . ASP B 1 103 ? -8.328 -21.766 -2.145 1 94.31 103 ASP B O 1
ATOM 2641 N N . MET B 1 104 ? -7.883 -21.891 -4.297 1 95.19 104 MET B N 1
ATOM 2642 C CA . MET B 1 104 ? -7.695 -20.453 -4.422 1 95.19 104 MET B CA 1
ATOM 2643 C C . MET B 1 104 ? -8.992 -19.703 -4.121 1 95.19 104 MET B C 1
ATOM 2645 O O . MET B 1 104 ? -8.977 -18.703 -3.408 1 95.19 104 MET B O 1
ATOM 2649 N N . LEU B 1 105 ? -10.055 -20.219 -4.676 1 94.94 105 LEU B N 1
ATOM 2650 C CA . LEU B 1 105 ? -11.352 -19.578 -4.488 1 94.94 105 LEU B CA 1
ATOM 2651 C C . LEU B 1 105 ? -11.781 -19.641 -3.025 1 94.94 105 LEU B C 1
ATOM 2653 O O . LEU B 1 105 ? -12.336 -18.672 -2.498 1 94.94 105 LEU B O 1
ATOM 2657 N N . ALA B 1 106 ? -11.547 -20.734 -2.418 1 96.19 106 ALA B N 1
ATOM 2658 C CA . ALA B 1 106 ? -11.844 -20.859 -0.993 1 96.19 106 ALA B CA 1
ATOM 2659 C C . ALA B 1 106 ? -11.008 -19.891 -0.17 1 96.19 106 ALA B C 1
ATOM 2661 O O . ALA B 1 106 ? -11.523 -19.219 0.724 1 96.19 106 ALA B O 1
ATOM 2662 N N . GLY B 1 107 ? -9.742 -19.844 -0.458 1 97.12 107 GLY B N 1
ATOM 2663 C CA . GLY B 1 107 ? -8.859 -18.906 0.223 1 97.12 107 GLY B CA 1
ATOM 2664 C C . GLY B 1 107 ? -9.258 -17.453 0.011 1 97.12 107 GLY B C 1
ATOM 2665 O O . GLY B 1 107 ? -9.195 -16.641 0.939 1 97.12 107 GLY B O 1
ATOM 2666 N N . LEU B 1 108 ? -9.617 -17.141 -1.206 1 97.75 108 LEU B N 1
ATOM 2667 C CA . LEU B 1 108 ? -10.062 -15.789 -1.534 1 97.75 108 LEU B CA 1
ATOM 2668 C C . LEU B 1 108 ? -11.281 -15.398 -0.697 1 97.75 108 LEU B C 1
ATOM 2670 O O . LEU B 1 108 ? -11.297 -14.328 -0.088 1 97.75 108 LEU B O 1
ATOM 2674 N N . LYS B 1 109 ? -12.219 -16.281 -0.683 1 96.81 109 LYS B N 1
ATOM 2675 C CA . LYS B 1 109 ? -13.438 -16.031 0.082 1 96.81 109 LYS B CA 1
ATOM 2676 C C . LYS B 1 109 ? -13.125 -15.836 1.564 1 96.81 109 LYS B C 1
ATOM 2678 O O . LYS B 1 109 ? -13.617 -14.898 2.195 1 96.81 109 LYS B O 1
ATOM 2683 N N . TRP B 1 110 ? -12.367 -16.656 2.039 1 96.81 110 TRP B N 1
ATOM 2684 C CA . TRP B 1 110 ? -11.977 -16.562 3.443 1 96.81 110 TRP B CA 1
ATOM 2685 C C . TRP B 1 110 ? -11.258 -15.258 3.73 1 96.81 110 TRP B C 1
ATOM 2687 O O . TRP B 1 110 ? -11.586 -14.562 4.691 1 96.81 110 TRP B O 1
ATOM 2697 N N . SER B 1 111 ? -10.281 -14.922 2.91 1 97.25 111 SER B N 1
ATOM 2698 C CA . SER B 1 111 ? -9.492 -13.711 3.098 1 97.25 111 SER B CA 1
ATOM 2699 C C . SER B 1 111 ? -10.367 -12.469 3.033 1 97.25 111 SER B C 1
ATOM 2701 O O . SER B 1 111 ? -10.195 -11.539 3.824 1 97.25 111 SER B O 1
ATOM 2703 N N . LEU B 1 112 ? -11.281 -12.391 2.117 1 97.12 112 LEU B N 1
ATOM 2704 C CA . LEU B 1 112 ? -12.164 -11.234 1.971 1 97.12 112 LEU B CA 1
ATOM 2705 C C . LEU B 1 112 ? -13.102 -11.117 3.164 1 97.12 112 LEU B C 1
ATOM 2707 O O . LEU B 1 112 ? -13.422 -10.008 3.602 1 97.12 112 LEU B O 1
ATOM 2711 N N . HIS B 1 113 ? -13.477 -12.25 3.65 1 96.12 113 HIS B N 1
ATOM 2712 C CA . HIS B 1 113 ? -14.32 -12.234 4.84 1 96.12 113 HIS B CA 1
ATOM 2713 C C . HIS B 1 113 ? -13.539 -11.781 6.066 1 96.12 113 HIS B C 1
ATOM 2715 O O . HIS B 1 113 ? -13.945 -10.852 6.77 1 96.12 113 HIS B O 1
ATOM 2721 N N . GLU B 1 114 ? -12.422 -12.336 6.301 1 94.75 114 GLU B N 1
ATOM 2722 C CA . GLU B 1 114 ? -11.648 -12.094 7.512 1 94.75 114 GLU B CA 1
ATOM 2723 C C . GLU B 1 114 ? -10.945 -10.742 7.461 1 94.75 114 GLU B C 1
ATOM 2725 O O . GLU B 1 114 ? -10.914 -10.016 8.453 1 94.75 114 GLU B O 1
ATOM 2730 N N . GLY B 1 115 ? -10.453 -10.453 6.367 1 93.31 115 GLY B N 1
ATOM 2731 C CA . GLY B 1 115 ? -9.617 -9.273 6.246 1 93.31 115 GLY B CA 1
ATOM 2732 C C . GLY B 1 115 ? -10.391 -8.031 5.828 1 93.31 115 GLY B C 1
ATOM 2733 O O . GLY B 1 115 ? -10.016 -6.914 6.176 1 93.31 115 GLY B O 1
ATOM 2734 N N . PHE B 1 116 ? -11.438 -8.203 5.113 1 93.75 116 PHE B N 1
ATOM 2735 C CA . PHE B 1 116 ? -12.094 -7.043 4.523 1 93.75 116 PHE B CA 1
ATOM 2736 C C . PHE B 1 116 ? -13.562 -6.996 4.922 1 93.75 116 PHE B C 1
ATOM 2738 O O . PHE B 1 116 ? -14.328 -6.168 4.414 1 93.75 116 PHE B O 1
ATOM 2745 N N . GLN B 1 117 ? -13.977 -7.91 5.68 1 94.06 117 GLN B N 1
ATOM 2746 C CA . GLN B 1 117 ? -15.328 -7.957 6.227 1 94.06 117 GLN B CA 1
ATOM 2747 C C . GLN B 1 117 ? -16.375 -8.047 5.117 1 94.06 117 GLN B C 1
ATOM 2749 O O . GLN B 1 117 ? -17.375 -7.328 5.137 1 94.06 117 GLN B O 1
ATOM 2754 N N . ALA B 1 118 ? -16.094 -8.773 4.129 1 95.88 118 ALA B N 1
ATOM 2755 C CA . ALA B 1 118 ? -17.062 -9.047 3.076 1 95.88 118 ALA B CA 1
ATOM 2756 C C . ALA B 1 118 ? -18.188 -9.953 3.588 1 95.88 118 ALA B C 1
ATOM 2758 O O . ALA B 1 118 ? -17.922 -11 4.176 1 95.88 118 ALA B O 1
ATOM 2759 N N . ASP B 1 119 ? -19.406 -9.578 3.348 1 97.62 119 ASP B N 1
ATOM 2760 C CA . ASP B 1 119 ? -20.547 -10.391 3.775 1 97.62 119 ASP B CA 1
ATOM 2761 C C . ASP B 1 119 ? -20.859 -11.484 2.754 1 97.62 119 ASP B C 1
ATOM 2763 O O . ASP B 1 119 ? -21.219 -12.602 3.123 1 97.62 119 ASP B O 1
ATOM 2767 N N . PHE B 1 120 ? -20.797 -11.18 1.543 1 97.06 120 PHE B N 1
ATOM 2768 C CA . PHE B 1 120 ? -21.047 -12.094 0.43 1 97.06 120 PHE B CA 1
ATOM 2769 C C . PHE B 1 120 ? -19.906 -12.016 -0.589 1 97.06 120 PHE B C 1
ATOM 2771 O O . PHE B 1 120 ? -19.391 -10.938 -0.87 1 97.06 120 PHE B O 1
ATOM 2778 N N . VAL B 1 121 ? -19.5 -13.148 -1.044 1 97.56 121 VAL B N 1
ATOM 2779 C CA . VAL B 1 121 ? -18.469 -13.195 -2.078 1 97.56 121 VAL B CA 1
ATOM 2780 C C . VAL B 1 121 ? -18.859 -14.203 -3.15 1 97.56 121 VAL B C 1
ATOM 2782 O O . VAL B 1 121 ? -19.312 -15.312 -2.836 1 97.56 121 VAL B O 1
ATOM 2785 N N . SER B 1 122 ? -18.734 -13.828 -4.363 1 95.81 122 SER B N 1
ATOM 2786 C CA . SER B 1 122 ? -18.969 -14.734 -5.488 1 95.81 122 SER B CA 1
ATOM 2787 C C . SER B 1 122 ? -17.953 -14.492 -6.605 1 95.81 122 SER B C 1
ATOM 2789 O O . SER B 1 122 ? -17.547 -13.352 -6.844 1 95.81 122 SER B O 1
ATOM 2791 N N . VAL B 1 123 ? -17.562 -15.555 -7.211 1 94.81 123 VAL B N 1
ATOM 2792 C CA . VAL B 1 123 ? -16.688 -15.469 -8.367 1 94.81 123 VAL B CA 1
ATOM 2793 C C . VAL B 1 123 ? -17.297 -16.234 -9.539 1 94.81 123 VAL B C 1
ATOM 2795 O O . VAL B 1 123 ? -17.719 -17.391 -9.383 1 94.81 123 VAL B O 1
ATOM 2798 N N . ARG B 1 124 ? -17.359 -15.555 -10.633 1 91.62 124 ARG B N 1
ATOM 2799 C CA . ARG B 1 124 ? -17.828 -16.172 -11.875 1 91.62 124 ARG B CA 1
ATOM 2800 C C . ARG B 1 124 ? -16.781 -16.047 -12.977 1 91.62 124 ARG B C 1
ATOM 2802 O O . ARG B 1 124 ? -16.25 -14.945 -13.211 1 91.62 124 ARG B O 1
ATOM 2809 N N . VAL B 1 125 ? -16.438 -17.141 -13.609 1 88.81 125 VAL B N 1
ATOM 2810 C CA . VAL B 1 125 ? -15.484 -17.125 -14.719 1 88.81 125 VAL B CA 1
ATOM 2811 C C . VAL B 1 125 ? -16.203 -17.5 -16.016 1 88.81 125 VAL B C 1
ATOM 2813 O O . VAL B 1 125 ? -16.922 -18.5 -16.062 1 88.81 125 VAL B O 1
ATOM 2816 N N . PHE B 1 126 ? -16.094 -16.656 -17.016 1 82.31 126 PHE B N 1
ATOM 2817 C CA . PHE B 1 126 ? -16.859 -16.828 -18.25 1 82.31 126 PHE B CA 1
ATOM 2818 C C . PHE B 1 126 ? -15.969 -17.391 -19.344 1 82.31 126 PHE B C 1
ATOM 2820 O O . PHE B 1 126 ? -14.797 -17.031 -19.453 1 82.31 126 PHE B O 1
ATOM 2827 N N . ARG B 1 127 ? -15.727 -18.625 -19.469 1 61.06 127 ARG B N 1
ATOM 2828 C CA . ARG B 1 127 ? -14.867 -19.391 -20.375 1 61.06 127 ARG B CA 1
ATOM 2829 C C . ARG B 1 127 ? -14.781 -18.703 -21.75 1 61.06 127 ARG B C 1
ATOM 2831 O O . ARG B 1 127 ? -15.805 -18.297 -22.297 1 61.06 127 ARG B O 1
ATOM 2838 N N . THR B 1 128 ? -13.672 -18.188 -22.031 1 54.38 128 THR B N 1
ATOM 2839 C CA . THR B 1 128 ? -13.461 -17.984 -23.453 1 54.38 128 THR B CA 1
ATOM 2840 C C . THR B 1 128 ? -13.141 -19.297 -24.156 1 54.38 128 THR B C 1
ATOM 2842 O O . THR B 1 128 ? -12.711 -20.266 -23.516 1 54.38 128 THR B O 1
ATOM 2845 N N . VAL B 1 129 ? -13.555 -19.547 -25.406 1 47.12 129 VAL B N 1
ATOM 2846 C CA . VAL B 1 129 ? -13.344 -20.641 -26.344 1 47.12 129 VAL B CA 1
ATOM 2847 C C . VAL B 1 129 ? -12 -21.312 -26.062 1 47.12 129 VAL B C 1
ATOM 2849 O O . VAL B 1 129 ? -11.812 -22.5 -26.391 1 47.12 129 VAL B O 1
ATOM 2852 N N . ALA B 1 130 ? -11 -20.641 -25.828 1 49.62 130 ALA B N 1
ATOM 2853 C CA . ALA B 1 130 ? -9.688 -21.266 -25.891 1 49.62 130 ALA B CA 1
ATOM 2854 C C . ALA B 1 130 ? -9.445 -22.125 -24.656 1 49.62 130 ALA B C 1
ATOM 2856 O O . ALA B 1 130 ? -8.539 -22.969 -24.641 1 49.62 130 ALA B O 1
ATOM 2857 N N . HIS B 1 131 ? -10.055 -21.938 -23.594 1 52.16 131 HIS B N 1
ATOM 2858 C CA . HIS B 1 131 ? -9.719 -22.75 -22.438 1 52.16 131 HIS B CA 1
ATOM 2859 C C . HIS B 1 131 ? -10.93 -23.531 -21.938 1 52.16 131 HIS B C 1
ATOM 2861 O O . HIS B 1 131 ? -11.805 -22.984 -21.266 1 52.16 131 HIS B O 1
ATOM 2867 N N . PRO B 1 132 ? -11.25 -24.766 -22.594 1 45.84 132 PRO B N 1
ATOM 2868 C CA . PRO B 1 132 ? -12.438 -25.578 -22.328 1 45.84 132 PRO B CA 1
ATOM 2869 C C . PRO B 1 132 ? -12.727 -25.75 -20.844 1 45.84 132 PRO B C 1
ATOM 2871 O O . PRO B 1 132 ? -13.859 -25.547 -20.406 1 45.84 132 PRO B O 1
ATOM 2874 N N . ALA B 1 133 ? -12.094 -26.781 -20.172 1 44.09 133 ALA B N 1
ATOM 2875 C CA . ALA B 1 133 ? -12.539 -27.75 -19.172 1 44.09 133 ALA B CA 1
ATOM 2876 C C . ALA B 1 133 ? -12.656 -27.094 -17.797 1 44.09 133 ALA B C 1
ATOM 2878 O O . ALA B 1 133 ? -12.719 -27.781 -16.781 1 44.09 133 ALA B O 1
ATOM 2879 N N . VAL B 1 134 ? -12.492 -25.875 -17.562 1 48.16 134 VAL B N 1
ATOM 2880 C CA . VAL B 1 134 ? -12.477 -25.766 -16.094 1 48.16 134 VAL B CA 1
ATOM 2881 C C . VAL B 1 134 ? -13.891 -25.938 -15.555 1 48.16 134 VAL B C 1
ATOM 2883 O O . VAL B 1 134 ? -14.836 -25.328 -16.062 1 48.16 134 VAL B O 1
ATOM 2886 N N . GLY B 1 135 ? -14.258 -26.938 -14.891 1 41.56 135 GLY B N 1
ATOM 2887 C CA . GLY B 1 135 ? -15.523 -27.406 -14.352 1 41.56 135 GLY B CA 1
ATOM 2888 C C . GLY B 1 135 ? -16.547 -26.297 -14.188 1 41.56 135 GLY B C 1
ATOM 2889 O O . GLY B 1 135 ? -16.938 -25.656 -15.156 1 41.56 135 GLY B O 1
ATOM 2890 N N . ASP B 1 136 ? -16.906 -26.109 -12.898 1 46.38 136 ASP B N 1
ATOM 2891 C CA . ASP B 1 136 ? -18.062 -25.422 -12.344 1 46.38 136 ASP B CA 1
ATOM 2892 C C . ASP B 1 136 ? -17.953 -23.906 -12.516 1 46.38 136 ASP B C 1
ATOM 2894 O O . ASP B 1 136 ? -18.828 -23.172 -12.055 1 46.38 136 ASP B O 1
ATOM 2898 N N . LEU B 1 137 ? -16.844 -23.453 -12.945 1 52.47 137 LEU B N 1
ATOM 2899 C CA . LEU B 1 137 ? -16.734 -22 -12.945 1 52.47 137 LEU B CA 1
ATOM 2900 C C . LEU B 1 137 ? -17.5 -21.406 -14.117 1 52.47 137 LEU B C 1
ATOM 2902 O O . LEU B 1 137 ? -17.656 -20.172 -14.203 1 52.47 137 LEU B O 1
ATOM 2906 N N . HIS B 1 138 ? -17.938 -22.266 -15.195 1 54.19 138 HIS B N 1
ATOM 2907 C CA . HIS B 1 138 ? -18.469 -21.703 -16.438 1 54.19 138 HIS B CA 1
ATOM 2908 C C . HIS B 1 138 ? -19.969 -21.453 -16.328 1 54.19 138 HIS B C 1
ATOM 2910 O O . HIS B 1 138 ? -20.734 -22.391 -16.141 1 54.19 138 HIS B O 1
ATOM 2916 N N . VAL B 1 139 ? -20.328 -20.266 -15.766 1 62 139 VAL B N 1
ATOM 2917 C CA . VAL B 1 139 ? -21.766 -20.047 -15.875 1 62 139 VAL B CA 1
ATOM 2918 C C . VAL B 1 139 ? -22.062 -19.125 -17.062 1 62 139 VAL B C 1
ATOM 2920 O O . VAL B 1 139 ? -21.406 -18.109 -17.25 1 62 139 VAL B O 1
ATOM 2923 N N . MET B 1 140 ? -22.578 -19.688 -18.141 1 65.31 140 MET B N 1
ATOM 2924 C CA . MET B 1 140 ? -23.125 -18.828 -19.172 1 65.31 140 MET B CA 1
ATOM 2925 C C . MET B 1 140 ? -24.359 -18.078 -18.656 1 65.31 140 MET B C 1
ATOM 2927 O O . MET B 1 140 ? -25.391 -18.703 -18.359 1 65.31 140 MET B O 1
ATOM 2931 N N . PRO B 1 141 ? -24.109 -16.828 -18.5 1 71.56 141 PRO B N 1
ATOM 2932 C CA . PRO B 1 141 ? -25.281 -16.078 -18.016 1 71.56 141 PRO B CA 1
ATOM 2933 C C . PRO B 1 141 ? -26.406 -16.031 -19.047 1 71.56 141 PRO B C 1
ATOM 2935 O O . PRO B 1 141 ? -26.172 -16.219 -20.25 1 71.56 141 PRO B O 1
ATOM 2938 N N . ASP B 1 142 ? -27.609 -16.031 -18.516 1 79.94 142 ASP B N 1
ATOM 2939 C CA . ASP B 1 142 ? -28.734 -15.773 -19.422 1 79.94 142 ASP B CA 1
ATOM 2940 C C . ASP B 1 142 ? -28.578 -14.438 -20.141 1 79.94 142 ASP B C 1
ATOM 2942 O O . ASP B 1 142 ? -27.719 -13.625 -19.766 1 79.94 142 ASP B O 1
ATOM 2946 N N . PRO B 1 143 ? -29.25 -14.32 -21.266 1 81.5 143 PRO B N 1
ATOM 2947 C CA . PRO B 1 143 ? -29.109 -13.117 -22.094 1 81.5 143 PRO B CA 1
ATOM 2948 C C . PRO B 1 143 ? -29.281 -11.836 -21.281 1 81.5 143 PRO B C 1
ATOM 2950 O O . PRO B 1 143 ? -28.578 -10.852 -21.516 1 81.5 143 PRO B O 1
ATOM 2953 N N . ALA B 1 144 ? -30.266 -11.852 -20.375 1 82.31 144 ALA B N 1
ATOM 2954 C CA . ALA B 1 144 ? -30.516 -10.656 -19.578 1 82.31 144 ALA B CA 1
ATOM 2955 C C . ALA B 1 144 ? -29.297 -10.289 -18.734 1 82.31 144 ALA B C 1
ATOM 2957 O O . ALA B 1 144 ? -28.922 -9.117 -18.641 1 82.31 144 ALA B O 1
ATOM 2958 N N . VAL B 1 145 ? -28.734 -11.188 -18.156 1 88.25 145 VAL B N 1
ATOM 2959 C CA . VAL B 1 145 ? -27.547 -10.977 -17.328 1 88.25 145 VAL B CA 1
ATOM 2960 C C . VAL B 1 145 ? -26.359 -10.625 -18.219 1 88.25 145 VAL B C 1
ATOM 2962 O O . VAL B 1 145 ? -25.531 -9.773 -17.844 1 88.25 145 VAL B O 1
ATOM 2965 N N . SER B 1 146 ? -26.344 -11.195 -19.359 1 87.56 146 SER B N 1
ATOM 2966 C CA . SER B 1 146 ? -25.234 -10.945 -20.281 1 87.56 146 SER B CA 1
ATOM 2967 C C . SER B 1 146 ? -25.188 -9.477 -20.688 1 87.56 146 SER B C 1
ATOM 2969 O O . SER B 1 146 ? -24.109 -8.891 -20.766 1 87.56 146 SER B O 1
ATOM 2971 N N . ILE B 1 147 ? -26.281 -8.961 -20.859 1 87.81 147 ILE B N 1
ATOM 2972 C CA . ILE B 1 147 ? -26.375 -7.559 -21.266 1 87.81 147 ILE B CA 1
ATOM 2973 C C . ILE B 1 147 ? -25.828 -6.668 -20.156 1 87.81 147 ILE B C 1
ATOM 2975 O O . ILE B 1 147 ? -25.156 -5.668 -20.422 1 87.81 147 ILE B O 1
ATOM 2979 N N . LEU B 1 148 ? -26.094 -7.027 -18.969 1 88.62 148 LEU B N 1
ATOM 2980 C CA . LEU B 1 148 ? -25.672 -6.246 -17.812 1 88.62 148 LEU B CA 1
ATOM 2981 C C . LEU B 1 148 ? -24.172 -6.402 -17.578 1 88.62 148 LEU B C 1
ATOM 2983 O O . LEU B 1 148 ? -23.516 -5.473 -17.094 1 88.62 148 LEU B O 1
ATOM 2987 N N . LEU B 1 149 ? -23.688 -7.469 -17.922 1 89.56 149 LEU B N 1
ATOM 2988 C CA . LEU B 1 149 ? -22.297 -7.793 -17.656 1 89.56 149 LEU B CA 1
ATOM 2989 C C . LEU B 1 149 ? -21.391 -7.219 -18.719 1 89.56 149 LEU B C 1
ATOM 2991 O O . LEU B 1 149 ? -20.219 -6.914 -18.453 1 89.56 149 LEU B O 1
ATOM 2995 N N . GLU B 1 150 ? -21.859 -7.07 -19.875 1 88.62 150 GLU B N 1
ATOM 2996 C CA . GLU B 1 150 ? -21.047 -6.734 -21.047 1 88.62 150 GLU B CA 1
ATOM 2997 C C . GLU B 1 150 ? -20.266 -5.445 -20.812 1 88.62 150 GLU B C 1
ATOM 2999 O O . GLU B 1 150 ? -19.047 -5.418 -21 1 88.62 150 GLU B O 1
ATOM 3004 N N . PRO B 1 151 ? -20.969 -4.367 -20.406 1 89.25 151 PRO B N 1
ATOM 3005 C CA . PRO B 1 151 ? -20.188 -3.141 -20.203 1 89.25 151 PRO B CA 1
ATOM 3006 C C . PRO B 1 151 ? -19.141 -3.283 -19.109 1 89.25 151 PRO B C 1
ATOM 3008 O O . PRO B 1 151 ? -18.062 -2.689 -19.203 1 89.25 151 PRO B O 1
ATOM 3011 N N . LEU B 1 152 ? -19.422 -4 -18.141 1 88.81 152 LEU B N 1
ATOM 3012 C CA . LEU B 1 152 ? -18.516 -4.215 -17.016 1 88.81 152 LEU B CA 1
ATOM 3013 C C . LEU B 1 152 ? -17.281 -4.98 -17.469 1 88.81 152 LEU B C 1
ATOM 3015 O O . LEU B 1 152 ? -16.156 -4.586 -17.156 1 88.81 152 LEU B O 1
ATOM 3019 N N . LEU B 1 153 ? -17.5 -5.949 -18.203 1 88.94 153 LEU B N 1
ATOM 3020 C CA . LEU B 1 153 ? -16.406 -6.801 -18.656 1 88.94 153 LEU B CA 1
ATOM 3021 C C . LEU B 1 153 ? -15.609 -6.117 -19.766 1 88.94 153 LEU B C 1
ATOM 3023 O O . LEU B 1 153 ? -14.406 -6.355 -19.922 1 88.94 153 LEU B O 1
ATOM 3027 N N . ALA B 1 154 ? -16.281 -5.293 -20.531 1 89.31 154 ALA B N 1
ATOM 3028 C CA . ALA B 1 154 ? -15.617 -4.566 -21.609 1 89.31 154 ALA B CA 1
ATOM 3029 C C . ALA B 1 154 ? -14.68 -3.494 -21.047 1 89.31 154 ALA B C 1
ATOM 3031 O O . ALA B 1 154 ? -13.57 -3.311 -21.547 1 89.31 154 ALA B O 1
ATOM 3032 N N . SER B 1 155 ? -15.102 -2.85 -20.031 1 90.12 155 SER B N 1
ATOM 3033 C CA . SER B 1 155 ? -14.297 -1.766 -19.469 1 90.12 155 SER B CA 1
ATOM 3034 C C . SER B 1 155 ? -13.211 -2.303 -18.547 1 90.12 155 SER B C 1
ATOM 3036 O O . SER B 1 155 ? -12.188 -1.648 -18.344 1 90.12 155 SER B O 1
ATOM 3038 N N . CYS B 1 156 ? -13.445 -3.383 -17.953 1 91.06 156 CYS B N 1
ATOM 3039 C CA . CYS B 1 156 ? -12.594 -4 -16.938 1 91.06 156 CYS B CA 1
ATOM 3040 C C . CYS B 1 156 ? -12.391 -3.068 -15.75 1 91.06 156 CYS B C 1
ATOM 3042 O O . CYS B 1 156 ? -11.305 -3.027 -15.172 1 91.06 156 CYS B O 1
ATOM 3044 N N . GLU B 1 157 ? -13.352 -2.287 -15.477 1 92.31 157 GLU B N 1
ATOM 3045 C CA . GLU B 1 157 ? -13.336 -1.372 -14.336 1 92.31 157 GLU B CA 1
ATOM 3046 C C . GLU B 1 157 ? -14.359 -1.781 -13.281 1 92.31 157 GLU B C 1
ATOM 3048 O O . GLU B 1 157 ? -15.516 -2.068 -13.609 1 92.31 157 GLU B O 1
ATOM 3053 N N . PRO B 1 158 ? -13.906 -1.729 -12.039 1 95.25 158 PRO B N 1
ATOM 3054 C CA . PRO B 1 158 ? -14.859 -2.082 -10.984 1 95.25 158 PRO B CA 1
ATOM 3055 C C . PRO B 1 158 ? -15.992 -1.068 -10.844 1 95.25 158 PRO B C 1
ATOM 3057 O O . PRO B 1 158 ? -15.789 0.122 -11.109 1 95.25 158 PRO B O 1
ATOM 3060 N N . VAL B 1 159 ? -17.141 -1.527 -10.438 1 93.44 159 VAL B N 1
ATOM 3061 C CA . VAL B 1 159 ? -18.312 -0.689 -10.172 1 93.44 159 VAL B CA 1
ATOM 3062 C C . VAL B 1 159 ? -18.891 -1.027 -8.805 1 93.44 159 VAL B C 1
ATOM 3064 O O . VAL B 1 159 ? -18.969 -2.199 -8.43 1 93.44 159 VAL B O 1
ATOM 3067 N N . CYS B 1 160 ? -19.219 0.044 -8.141 1 95.12 160 CYS B N 1
ATOM 3068 C CA . CYS B 1 160 ? -19.828 -0.145 -6.836 1 95.12 160 CYS B CA 1
ATOM 3069 C C . CYS B 1 160 ? -21.266 0.391 -6.82 1 95.12 160 CYS B C 1
ATOM 3071 O O . CYS B 1 160 ? -21.594 1.322 -7.562 1 95.12 160 CYS B O 1
ATOM 3073 N N . GLY B 1 161 ? -22.078 -0.222 -5.984 1 93.25 161 GLY B N 1
ATOM 3074 C CA . GLY B 1 161 ? -23.453 0.213 -5.824 1 93.25 161 GLY B CA 1
ATOM 3075 C C . GLY B 1 161 ? -24.422 -0.938 -5.676 1 93.25 161 GLY B C 1
ATOM 3076 O O . GLY B 1 161 ? -24.094 -1.964 -5.074 1 93.25 161 GLY B O 1
ATOM 3077 N N . SER B 1 162 ? -25.625 -0.652 -6.117 1 91.19 162 SER B N 1
ATOM 3078 C CA . SER B 1 162 ? -26.688 -1.654 -6.035 1 91.19 162 SER B CA 1
ATOM 3079 C C . SER B 1 162 ? -27.094 -2.143 -7.422 1 91.19 162 SER B C 1
ATOM 3081 O O . SER B 1 162 ? -27.906 -1.503 -8.102 1 91.19 162 SER B O 1
ATOM 3083 N N . PRO B 1 163 ? -26.516 -3.264 -7.82 1 90.06 163 PRO B N 1
ATOM 3084 C CA . PRO B 1 163 ? -26.859 -3.789 -9.148 1 90.06 163 PRO B CA 1
ATOM 3085 C C . PRO B 1 163 ? -28.312 -4.219 -9.258 1 90.06 163 PRO B C 1
ATOM 3087 O O . PRO B 1 163 ? -28.984 -4.387 -8.234 1 90.06 163 PRO B O 1
ATOM 3090 N N . PRO B 1 164 ? -28.781 -4.414 -10.578 1 92.12 164 PRO B N 1
ATOM 3091 C CA . PRO B 1 164 ? -30.156 -4.891 -10.773 1 92.12 164 PRO B CA 1
ATOM 3092 C C . PRO B 1 164 ? -30.375 -6.301 -10.227 1 92.12 164 PRO B C 1
ATOM 3094 O O . PRO B 1 164 ? -29.438 -7.09 -10.148 1 92.12 164 PRO B O 1
ATOM 3097 N N . GLU B 1 165 ? -31.609 -6.602 -9.961 1 92.25 165 GLU B N 1
ATOM 3098 C CA . GLU B 1 165 ? -32 -7.84 -9.289 1 92.25 165 GLU B CA 1
ATOM 3099 C C . GLU B 1 165 ? -31.531 -9.062 -10.078 1 92.25 165 GLU B C 1
ATOM 3101 O O . GLU B 1 165 ? -31.016 -10.016 -9.5 1 92.25 165 GLU B O 1
ATOM 3106 N N . PRO B 1 166 ? -31.688 -9.117 -11.414 1 92.19 166 PRO B N 1
ATOM 3107 C CA . PRO B 1 166 ? -31.25 -10.297 -12.148 1 92.19 166 PRO B CA 1
ATOM 3108 C C . PRO B 1 166 ? -29.75 -10.578 -11.961 1 92.19 166 PRO B C 1
ATOM 3110 O O . PRO B 1 166 ? -29.344 -11.742 -11.891 1 92.19 166 PRO B O 1
ATOM 3113 N N . LEU B 1 167 ? -29.047 -9.539 -11.891 1 93.12 167 LEU B N 1
ATOM 3114 C CA . LEU B 1 167 ? -27.609 -9.703 -11.703 1 93.12 167 LEU B CA 1
ATOM 3115 C C . LEU B 1 167 ? -27.297 -10.18 -10.289 1 93.12 167 LEU B C 1
ATOM 3117 O O . LEU B 1 167 ? -26.453 -11.062 -10.102 1 93.12 167 LEU B O 1
ATOM 3121 N N . LEU B 1 168 ? -27.953 -9.672 -9.328 1 94.44 168 LEU B N 1
ATOM 3122 C CA . LEU B 1 168 ? -27.781 -10.102 -7.949 1 94.44 168 LEU B CA 1
ATOM 3123 C C . LEU B 1 168 ? -28.125 -11.586 -7.801 1 94.44 168 LEU B C 1
ATOM 3125 O O . LEU B 1 168 ? -27.406 -12.32 -7.113 1 94.44 168 LEU B O 1
ATOM 3129 N N . GLU B 1 169 ? -29.156 -11.977 -8.414 1 93.94 169 GLU B N 1
ATOM 3130 C CA . GLU B 1 169 ? -29.578 -13.375 -8.352 1 93.94 169 GLU B CA 1
ATOM 3131 C C . GLU B 1 169 ? -28.531 -14.289 -9.008 1 93.94 169 GLU B C 1
ATOM 3133 O O . GLU B 1 169 ? -28.266 -15.383 -8.508 1 93.94 169 GLU B O 1
ATOM 3138 N N . PHE B 1 170 ? -28.062 -13.82 -10.094 1 92.56 170 PHE B N 1
ATOM 3139 C CA . PHE B 1 170 ? -27.031 -14.578 -10.805 1 92.56 170 PHE B CA 1
ATOM 3140 C C . PHE B 1 170 ? -25.781 -14.727 -9.953 1 92.56 170 PHE B C 1
ATOM 3142 O O . PHE B 1 170 ? -25.172 -15.797 -9.922 1 92.56 170 PHE B O 1
ATOM 3149 N N . LEU B 1 171 ? -25.484 -13.695 -9.211 1 93.88 171 LEU B N 1
ATOM 3150 C CA . LEU B 1 171 ? -24.219 -13.648 -8.5 1 93.88 171 LEU B CA 1
ATOM 3151 C C . LEU B 1 171 ? -24.344 -14.289 -7.121 1 93.88 171 LEU B C 1
ATOM 3153 O O . LEU B 1 171 ? -23.438 -15 -6.676 1 93.88 171 LEU B O 1
ATOM 3157 N N . PHE B 1 172 ? -25.438 -14.07 -6.496 1 95.31 172 PHE B N 1
ATOM 3158 C CA . PHE B 1 172 ? -25.469 -14.422 -5.082 1 95.31 172 PHE B CA 1
ATOM 3159 C C . PHE B 1 172 ? -26.562 -15.445 -4.805 1 95.31 172 PHE B C 1
ATOM 3161 O O . PHE B 1 172 ? -26.719 -15.914 -3.676 1 95.31 172 PHE B O 1
ATOM 3168 N N . GLY B 1 173 ? -27.344 -15.781 -5.82 1 94 173 GLY B N 1
ATOM 3169 C CA . GLY B 1 173 ? -28.375 -16.797 -5.672 1 94 173 GLY B CA 1
ATOM 3170 C C . GLY B 1 173 ? -29.375 -16.469 -4.578 1 94 173 GLY B C 1
ATOM 3171 O O . GLY B 1 173 ? -29.969 -15.383 -4.566 1 94 173 GLY B O 1
ATOM 3172 N N . ALA B 1 174 ? -29.469 -17.391 -3.598 1 94.81 174 ALA B N 1
ATOM 3173 C CA . ALA B 1 174 ? -30.453 -17.297 -2.521 1 94.81 174 ALA B CA 1
ATOM 3174 C C . ALA B 1 174 ? -30.156 -16.094 -1.622 1 94.81 174 ALA B C 1
ATOM 3176 O O . ALA B 1 174 ? -31.062 -15.586 -0.953 1 94.81 174 ALA B O 1
ATOM 3177 N N . ASP B 1 175 ? -29 -15.609 -1.688 1 96.31 175 ASP B N 1
ATOM 3178 C CA . ASP B 1 175 ? -28.609 -14.508 -0.808 1 96.31 175 ASP B CA 1
ATOM 3179 C C . ASP B 1 175 ? -28.891 -13.156 -1.458 1 96.31 175 ASP B C 1
ATOM 3181 O O . ASP B 1 175 ? -28.75 -12.117 -0.814 1 96.31 175 ASP B O 1
ATOM 3185 N N . ALA B 1 176 ? -29.312 -13.102 -2.67 1 96.12 176 ALA B N 1
ATOM 3186 C CA . ALA B 1 176 ? -29.484 -11.883 -3.459 1 96.12 176 ALA B CA 1
ATOM 3187 C C . ALA B 1 176 ? -30.344 -10.867 -2.717 1 96.12 176 ALA B C 1
ATOM 3189 O O . ALA B 1 176 ? -30 -9.688 -2.654 1 96.12 176 ALA B O 1
ATOM 3190 N N . PRO B 1 177 ? -31.406 -11.305 -2.078 1 96 177 PRO B N 1
ATOM 3191 C CA . PRO B 1 177 ? -32.281 -10.32 -1.412 1 96 177 PRO B CA 1
ATOM 3192 C C . PRO B 1 177 ? -31.594 -9.641 -0.228 1 96 177 PRO B C 1
ATOM 3194 O O . PRO B 1 177 ? -32 -8.562 0.198 1 96 177 PRO B O 1
ATOM 3197 N N . ASP B 1 178 ? -30.594 -10.148 0.275 1 97 178 ASP B N 1
ATOM 3198 C CA . ASP B 1 178 ? -29.922 -9.633 1.469 1 97 178 ASP B CA 1
ATOM 3199 C C . ASP B 1 178 ? -28.797 -8.672 1.1 1 97 178 ASP B C 1
ATOM 3201 O O . ASP B 1 178 ? -28.266 -7.973 1.962 1 97 178 ASP B O 1
ATOM 3205 N N . VAL B 1 179 ? -28.422 -8.625 -0.154 1 97.44 179 VAL B N 1
ATOM 3206 C CA . VAL B 1 179 ? -27.312 -7.781 -0.585 1 97.44 179 VAL B CA 1
ATOM 3207 C C . VAL B 1 179 ? -27.812 -6.359 -0.832 1 97.44 179 VAL B C 1
ATOM 3209 O O . VAL B 1 179 ? -28.531 -6.109 -1.795 1 97.44 179 VAL B O 1
ATOM 3212 N N . ALA B 1 180 ? -27.344 -5.445 0.006 1 96.25 180 ALA B N 1
ATOM 3213 C CA . ALA B 1 180 ? -27.812 -4.066 -0.092 1 96.25 180 ALA B CA 1
ATOM 3214 C C . ALA B 1 180 ? -26.875 -3.232 -0.968 1 96.25 180 ALA B C 1
ATOM 3216 O O . ALA B 1 180 ? -27.297 -2.238 -1.563 1 96.25 180 ALA B O 1
ATOM 3217 N N . SER B 1 181 ? -25.641 -3.553 -0.964 1 95.94 181 SER B N 1
ATOM 3218 C CA . SER B 1 181 ? -24.656 -2.936 -1.834 1 95.94 181 SER B CA 1
ATOM 3219 C C . SER B 1 181 ? -23.562 -3.928 -2.211 1 95.94 181 SER B C 1
ATOM 3221 O O . SER B 1 181 ? -23.328 -4.906 -1.497 1 95.94 181 SER B O 1
ATOM 3223 N N . CYS B 1 182 ? -22.969 -3.705 -3.385 1 95.69 182 CYS B N 1
ATOM 3224 C CA . CYS B 1 182 ? -21.906 -4.637 -3.75 1 95.69 182 CYS B CA 1
ATOM 3225 C C . CYS B 1 182 ? -20.859 -3.953 -4.629 1 95.69 182 CYS B C 1
ATOM 3227 O O . CYS B 1 182 ? -21.125 -2.889 -5.191 1 95.69 182 CYS B O 1
ATOM 3229 N N . ALA B 1 183 ? -19.672 -4.438 -4.57 1 96.62 183 ALA B N 1
ATOM 3230 C CA . ALA B 1 183 ? -18.594 -4.113 -5.508 1 96.62 183 ALA B CA 1
ATOM 3231 C C . ALA B 1 183 ? -18.453 -5.195 -6.574 1 96.62 183 ALA B C 1
ATOM 3233 O O . ALA B 1 183 ? -18.312 -6.375 -6.254 1 96.62 183 ALA B O 1
ATOM 3234 N N . LEU B 1 184 ? -18.578 -4.816 -7.832 1 95.94 184 LEU B N 1
ATOM 3235 C CA . LEU B 1 184 ? -18.359 -5.703 -8.969 1 95.94 184 LEU B CA 1
ATOM 3236 C C . LEU B 1 184 ? -16.969 -5.477 -9.578 1 95.94 184 LEU B C 1
ATOM 3238 O O . LEU B 1 184 ? -16.703 -4.402 -10.125 1 95.94 184 LEU B O 1
ATOM 3242 N N . VAL B 1 185 ? -16.141 -6.488 -9.508 1 96.44 185 VAL B N 1
ATOM 3243 C CA . VAL B 1 185 ? -14.742 -6.371 -9.922 1 96.44 185 VAL B CA 1
ATOM 3244 C C . VAL B 1 185 ? -14.477 -7.301 -11.102 1 96.44 185 VAL B C 1
ATOM 3246 O O . VAL B 1 185 ? -14.352 -8.516 -10.93 1 96.44 185 VAL B O 1
ATOM 3249 N N . PRO B 1 186 ? -14.352 -6.719 -12.258 1 94.5 186 PRO B N 1
ATOM 3250 C CA . PRO B 1 186 ? -14.047 -7.566 -13.414 1 94.5 186 PRO B CA 1
ATOM 3251 C C . PRO B 1 186 ? -12.672 -8.227 -13.305 1 94.5 186 PRO B C 1
ATOM 3253 O O . PRO B 1 186 ? -11.719 -7.609 -12.828 1 94.5 186 PRO B O 1
ATOM 3256 N N . LEU B 1 187 ? -12.656 -9.469 -13.641 1 94.69 187 LEU B N 1
ATOM 3257 C CA . LEU B 1 187 ? -11.414 -10.227 -13.734 1 94.69 187 LEU B CA 1
ATOM 3258 C C . LEU B 1 187 ? -10.977 -10.383 -15.188 1 94.69 187 LEU B C 1
ATOM 3260 O O . LEU B 1 187 ? -11.516 -11.219 -15.914 1 94.69 187 LEU B O 1
ATOM 3264 N N . CYS B 1 188 ? -10.039 -9.555 -15.508 1 91.62 188 CYS B N 1
ATOM 3265 C CA . CYS B 1 188 ? -9.57 -9.539 -16.891 1 91.62 188 CYS B CA 1
ATOM 3266 C C . CYS B 1 188 ? -8.055 -9.719 -16.938 1 91.62 188 CYS B C 1
ATOM 3268 O O . CYS B 1 188 ? -7.305 -8.82 -16.562 1 91.62 188 CYS B O 1
ATOM 3270 N N . HIS B 1 189 ? -7.617 -10.898 -17.438 1 91.06 189 HIS B N 1
ATOM 3271 C CA . HIS B 1 189 ? -6.191 -11.172 -17.578 1 91.06 189 HIS B CA 1
ATOM 3272 C C . HIS B 1 189 ? -5.934 -12.281 -18.578 1 91.06 189 HIS B C 1
ATOM 3274 O O . HIS B 1 189 ? -6.543 -13.352 -18.516 1 91.06 189 HIS B O 1
ATOM 3280 N N . ALA B 1 190 ? -5.047 -12.047 -19.531 1 87.62 190 ALA B N 1
ATOM 3281 C CA . ALA B 1 190 ? -4.578 -13.031 -20.5 1 87.62 190 ALA B CA 1
ATOM 3282 C C . ALA B 1 190 ? -5.75 -13.781 -21.125 1 87.62 190 ALA B C 1
ATOM 3284 O O . ALA B 1 190 ? -5.73 -15.016 -21.219 1 87.62 190 ALA B O 1
ATOM 3285 N N . GLY B 1 191 ? -6.816 -13.125 -21.406 1 82.69 191 GLY B N 1
ATOM 3286 C CA . GLY B 1 191 ? -7.918 -13.703 -22.156 1 82.69 191 GLY B CA 1
ATOM 3287 C C . GLY B 1 191 ? -9.031 -14.227 -21.281 1 82.69 191 GLY B C 1
ATOM 3288 O O . GLY B 1 191 ? -10.133 -14.508 -21.75 1 82.69 191 GLY B O 1
ATOM 3289 N N . ILE B 1 192 ? -8.789 -14.367 -20 1 83.5 192 ILE B N 1
ATOM 3290 C CA . ILE B 1 192 ? -9.836 -14.82 -19.094 1 83.5 192 ILE B CA 1
ATOM 3291 C C . ILE B 1 192 ? -10.758 -13.648 -18.75 1 83.5 192 ILE B C 1
ATOM 3293 O O . ILE B 1 192 ? -10.289 -12.531 -18.531 1 83.5 192 ILE B O 1
ATOM 3297 N N . LYS B 1 193 ? -12.016 -14 -18.781 1 87.5 193 LYS B N 1
ATOM 3298 C CA . LYS B 1 193 ? -13.023 -13.047 -18.328 1 87.5 193 LYS B CA 1
ATOM 3299 C C . LYS B 1 193 ? -13.82 -13.602 -17.141 1 87.5 193 LYS B C 1
ATOM 3301 O O . LYS B 1 193 ? -14.258 -14.758 -17.172 1 87.5 193 LYS B O 1
ATOM 3306 N N . GLY B 1 194 ? -13.852 -12.836 -16.188 1 91.75 194 GLY B N 1
ATOM 3307 C CA . GLY B 1 194 ? -14.602 -13.219 -15.008 1 91.75 194 GLY B CA 1
ATOM 3308 C C . GLY B 1 194 ? -15.07 -12.023 -14.188 1 91.75 194 GLY B C 1
ATOM 3309 O O . GLY B 1 194 ? -14.914 -10.875 -14.609 1 91.75 194 GLY B O 1
ATOM 3310 N N . LEU B 1 195 ? -15.742 -12.352 -13.102 1 94.19 195 LEU B N 1
ATOM 3311 C CA . LEU B 1 195 ? -16.266 -11.312 -12.219 1 94.19 195 LEU B CA 1
ATOM 3312 C C . LEU B 1 195 ? -16.156 -11.742 -10.758 1 94.19 195 LEU B C 1
ATOM 3314 O O . LEU B 1 195 ? -16.547 -12.852 -10.398 1 94.19 195 LEU B O 1
ATOM 3318 N N . LEU B 1 196 ? -15.523 -10.875 -10.023 1 96 196 LEU B N 1
ATOM 3319 C CA . LEU B 1 196 ? -15.555 -10.984 -8.57 1 96 196 LEU B CA 1
ATOM 3320 C C . LEU B 1 196 ? -16.578 -10.016 -7.977 1 96 196 LEU B C 1
ATOM 3322 O O . LEU B 1 196 ? -16.5 -8.805 -8.203 1 96 196 LEU B O 1
ATOM 3326 N N . ALA B 1 197 ? -17.516 -10.586 -7.25 1 96.56 197 ALA B N 1
ATOM 3327 C CA . ALA B 1 197 ? -18.547 -9.766 -6.609 1 96.56 197 ALA B CA 1
ATOM 3328 C C . ALA B 1 197 ? -18.438 -9.836 -5.09 1 96.56 197 ALA B C 1
ATOM 3330 O O . ALA B 1 197 ? -18.375 -10.922 -4.516 1 96.56 197 ALA B O 1
ATOM 3331 N N . ILE B 1 198 ? -18.359 -8.672 -4.516 1 97 198 ILE B N 1
ATOM 3332 C CA . ILE B 1 198 ? -18.312 -8.547 -3.064 1 97 198 ILE B CA 1
ATOM 3333 C C . ILE B 1 198 ? -19.547 -7.797 -2.574 1 97 198 ILE B C 1
ATOM 3335 O O . ILE B 1 198 ? -19.75 -6.633 -2.922 1 97 198 ILE B O 1
ATOM 3339 N N . GLY B 1 199 ? -20.312 -8.484 -1.747 1 96.75 199 GLY B N 1
ATOM 3340 C CA . GLY B 1 199 ? -21.562 -7.891 -1.287 1 96.75 199 GLY B CA 1
ATOM 3341 C C . GLY B 1 199 ? -21.562 -7.555 0.193 1 96.75 199 GLY B C 1
ATOM 3342 O O . GLY B 1 199 ? -20.719 -8.055 0.942 1 96.75 199 GLY B O 1
ATOM 3343 N N . SER B 1 200 ? -22.516 -6.645 0.522 1 97 200 SER B N 1
ATOM 3344 C CA . SER B 1 200 ? -22.656 -6.23 1.913 1 97 200 SER B CA 1
ATOM 3345 C C . SER B 1 200 ? -24.141 -6.078 2.285 1 97 200 SER B C 1
ATOM 3347 O O . SER B 1 200 ? -24.969 -5.738 1.438 1 97 200 SER B O 1
ATOM 3349 N N . PHE B 1 201 ? -24.359 -6.258 3.59 1 96.88 201 PHE B N 1
ATOM 3350 C CA . PHE B 1 201 ? -25.688 -5.969 4.141 1 96.88 201 PHE B CA 1
ATOM 3351 C C . PHE B 1 201 ? -25.906 -4.465 4.223 1 96.88 201 PHE B C 1
ATOM 3353 O O . PHE B 1 201 ? -27.047 -4.012 4.371 1 96.88 201 PHE B O 1
ATOM 3360 N N . ASP B 1 202 ? -24.906 -3.713 4.176 1 95.75 202 ASP B N 1
ATOM 3361 C CA . ASP B 1 202 ? -24.938 -2.266 4.367 1 95.75 202 ASP B CA 1
ATOM 3362 C C . ASP B 1 202 ? -25.016 -1.537 3.025 1 95.75 202 ASP B C 1
ATOM 3364 O O . ASP B 1 202 ? -24.062 -1.567 2.242 1 95.75 202 ASP B O 1
ATOM 3368 N N . ALA B 1 203 ? -26.047 -0.726 2.83 1 93.44 203 ALA B N 1
ATOM 3369 C CA . ALA B 1 203 ? -26.266 -0.01 1.575 1 93.44 203 ALA B CA 1
ATOM 3370 C C . ALA B 1 203 ? -25.219 1.088 1.383 1 93.44 203 ALA B C 1
ATOM 3372 O O . ALA B 1 203 ? -24.984 1.538 0.259 1 93.44 203 ALA B O 1
ATOM 3373 N N . GLY B 1 204 ? -24.641 1.423 2.447 1 92.38 204 GLY B N 1
ATOM 3374 C CA . GLY B 1 204 ? -23.688 2.52 2.389 1 92.38 204 GLY B CA 1
ATOM 3375 C C . GLY B 1 204 ? -22.25 2.053 2.254 1 92.38 204 GLY B C 1
ATOM 3376 O O . GLY B 1 204 ? -21.328 2.869 2.113 1 92.38 204 GLY B O 1
ATOM 3377 N N . ARG B 1 205 ? -22.016 0.833 2.217 1 92.75 205 ARG B N 1
ATOM 3378 C CA . ARG B 1 205 ? -20.656 0.325 2.221 1 92.75 205 ARG B CA 1
ATOM 3379 C C . ARG B 1 205 ? -20 0.524 0.86 1 92.75 205 ARG B C 1
ATOM 3381 O O . ARG B 1 205 ? -18.859 0.983 0.779 1 92.75 205 ARG B O 1
ATOM 3388 N N . PHE B 1 206 ? -20.703 0.099 -0.162 1 93.69 206 PHE B N 1
ATOM 3389 C CA . PHE B 1 206 ? -20.188 0.27 -1.519 1 93.69 206 PHE B CA 1
ATOM 3390 C C . PHE B 1 206 ? -21.016 1.303 -2.277 1 93.69 206 PHE B C 1
ATOM 3392 O O . PHE B 1 206 ? -22.141 1.017 -2.711 1 93.69 206 PHE B O 1
ATOM 3399 N N . THR B 1 207 ? -20.344 2.406 -2.449 1 90.62 207 THR B N 1
ATOM 3400 C CA . THR B 1 207 ? -21.047 3.488 -3.129 1 90.62 207 THR B CA 1
ATOM 3401 C C . THR B 1 207 ? -20.391 3.801 -4.473 1 90.62 207 THR B C 1
ATOM 3403 O O . THR B 1 207 ? -19.203 3.574 -4.648 1 90.62 207 THR B O 1
ATOM 3406 N N . PRO B 1 208 ? -21.203 4.297 -5.461 1 84.44 208 PRO B N 1
ATOM 3407 C CA . PRO B 1 208 ? -20.656 4.555 -6.797 1 84.44 208 PRO B CA 1
ATOM 3408 C C . PRO B 1 208 ? -19.484 5.531 -6.785 1 84.44 208 PRO B C 1
ATOM 3410 O O . PRO B 1 208 ? -18.672 5.523 -7.707 1 84.44 208 PRO B O 1
ATOM 3413 N N . GLU B 1 209 ? -19.422 6.27 -5.816 1 76.06 209 GLU B N 1
ATOM 3414 C CA . GLU B 1 209 ? -18.375 7.297 -5.746 1 76.06 209 GLU B CA 1
ATOM 3415 C C . GLU B 1 209 ? -17.062 6.711 -5.262 1 76.06 209 GLU B C 1
ATOM 3417 O O . GLU B 1 209 ? -16.031 7.391 -5.281 1 76.06 209 GLU B O 1
ATOM 3422 N N . MET B 1 210 ? -17.281 5.477 -4.992 1 70.12 210 MET B N 1
ATOM 3423 C CA . MET B 1 210 ? -16.062 4.871 -4.457 1 70.12 210 MET B CA 1
ATOM 3424 C C . MET B 1 210 ? -15.117 4.465 -5.582 1 70.12 210 MET B C 1
ATOM 3426 O O . MET B 1 210 ? -15.523 3.779 -6.523 1 70.12 210 MET B O 1
ATOM 3430 N N . GLY B 1 211 ? -14.211 5.215 -5.996 1 63.66 211 GLY B N 1
ATOM 3431 C CA . GLY B 1 211 ? -13.156 4.777 -6.895 1 63.66 211 GLY B CA 1
ATOM 3432 C C . GLY B 1 211 ? -12.047 4.012 -6.191 1 63.66 211 GLY B C 1
ATOM 3433 O O . GLY B 1 211 ? -11.625 4.395 -5.102 1 63.66 211 GLY B O 1
ATOM 3434 N N . ASN B 1 212 ? -11.898 2.76 -6.574 1 77.56 212 ASN B N 1
ATOM 3435 C CA . ASN B 1 212 ? -10.859 2.355 -5.633 1 77.56 212 ASN B CA 1
ATOM 3436 C C . ASN B 1 212 ? -9.742 1.591 -6.332 1 77.56 212 ASN B C 1
ATOM 3438 O O . ASN B 1 212 ? -9.992 0.576 -6.988 1 77.56 212 ASN B O 1
ATOM 3442 N N . LEU B 1 213 ? -8.625 2.312 -6.457 1 83.31 213 LEU B N 1
ATOM 3443 C CA . LEU B 1 213 ? -7.359 1.732 -6.883 1 83.31 213 LEU B CA 1
ATOM 3444 C C . LEU B 1 213 ? -7.156 0.354 -6.266 1 83.31 213 LEU B C 1
ATOM 3446 O O . LEU B 1 213 ? -6.66 -0.562 -6.926 1 83.31 213 LEU B O 1
ATOM 3450 N N . PHE B 1 214 ? -7.785 0.139 -5.215 1 87.44 214 PHE B N 1
ATOM 3451 C CA . PHE B 1 214 ? -7.59 -1.116 -4.5 1 87.44 214 PHE B CA 1
ATOM 3452 C C . PHE B 1 214 ? -8.391 -2.238 -5.148 1 87.44 214 PHE B C 1
ATOM 3454 O O . PHE B 1 214 ? -7.891 -3.352 -5.316 1 87.44 214 PHE B O 1
ATOM 3461 N N . LEU B 1 215 ? -9.578 -1.918 -5.535 1 94.06 215 LEU B N 1
ATOM 3462 C CA . LEU B 1 215 ? -10.422 -2.918 -6.18 1 94.06 215 LEU B CA 1
ATOM 3463 C C . LEU B 1 215 ? -9.836 -3.338 -7.523 1 94.06 215 LEU B C 1
ATOM 3465 O O . LEU B 1 215 ? -9.875 -4.516 -7.879 1 94.06 215 LEU B O 1
ATOM 3469 N N . VAL B 1 216 ? -9.32 -2.357 -8.18 1 93.94 216 VAL B N 1
ATOM 3470 C CA . VAL B 1 216 ? -8.68 -2.645 -9.453 1 93.94 216 VAL B CA 1
ATOM 3471 C C . VAL B 1 216 ? -7.512 -3.6 -9.242 1 93.94 216 VAL B C 1
ATOM 3473 O O . VAL B 1 216 ? -7.418 -4.633 -9.906 1 93.94 216 VAL B O 1
ATOM 3476 N N . GLN B 1 217 ? -6.707 -3.258 -8.336 1 94.69 217 GLN B N 1
ATOM 3477 C CA . GLN B 1 217 ? -5.508 -4.047 -8.078 1 94.69 217 GLN B CA 1
ATOM 3478 C C . GLN B 1 217 ? -5.867 -5.438 -7.559 1 94.69 217 GLN B C 1
ATOM 3480 O O . GLN B 1 217 ? -5.215 -6.426 -7.91 1 94.69 217 GLN B O 1
ATOM 3485 N N . MET B 1 218 ? -6.855 -5.473 -6.816 1 95.5 218 MET B N 1
ATOM 3486 C CA . MET B 1 218 ? -7.324 -6.766 -6.328 1 95.5 218 MET B CA 1
ATOM 3487 C C . MET B 1 218 ? -7.789 -7.648 -7.48 1 95.5 218 MET B C 1
ATOM 3489 O O . MET B 1 218 ? -7.41 -8.82 -7.562 1 95.5 218 MET B O 1
ATOM 3493 N N . GLY B 1 219 ? -8.555 -7.082 -8.352 1 96.25 219 GLY B N 1
ATOM 3494 C CA . GLY B 1 219 ? -9 -7.828 -9.516 1 96.25 219 GLY B CA 1
ATOM 3495 C C . GLY B 1 219 ? -7.859 -8.352 -10.367 1 96.25 219 GLY B C 1
ATOM 3496 O O . GLY B 1 219 ? -7.906 -9.477 -10.859 1 96.25 219 GLY B O 1
ATOM 3497 N N . GLU B 1 220 ? -6.875 -7.566 -10.5 1 96 220 GLU B N 1
ATOM 3498 C CA . GLU B 1 220 ? -5.719 -7.938 -11.32 1 96 220 GLU B CA 1
ATOM 3499 C C . GLU B 1 220 ? -4.977 -9.125 -10.711 1 96 220 GLU B C 1
ATOM 3501 O O . GLU B 1 220 ? -4.609 -10.062 -11.422 1 96 220 GLU B O 1
ATOM 3506 N N . ILE B 1 221 ? -4.754 -9.078 -9.43 1 97.12 221 ILE B N 1
ATOM 3507 C CA . ILE B 1 221 ? -4.02 -10.148 -8.758 1 97.12 221 ILE B CA 1
ATOM 3508 C C . ILE B 1 221 ? -4.836 -11.438 -8.805 1 97.12 221 ILE B C 1
ATOM 3510 O O . ILE B 1 221 ? -4.297 -12.508 -9.102 1 97.12 221 ILE B O 1
ATOM 3514 N N . VAL B 1 222 ? -6.094 -11.352 -8.562 1 96.88 222 VAL B N 1
ATOM 3515 C CA . VAL B 1 222 ? -6.969 -12.516 -8.578 1 96.88 222 VAL B CA 1
ATOM 3516 C C . VAL B 1 222 ? -6.996 -13.125 -9.977 1 96.88 222 VAL B C 1
ATOM 3518 O O . VAL B 1 222 ? -6.848 -14.344 -10.133 1 96.88 222 VAL B O 1
ATOM 3521 N N . ALA B 1 223 ? -7.168 -12.289 -10.945 1 95.06 223 ALA B N 1
ATOM 3522 C CA . ALA B 1 223 ? -7.223 -12.758 -12.32 1 95.06 223 ALA B CA 1
ATOM 3523 C C . ALA B 1 223 ? -5.906 -13.414 -12.734 1 95.06 223 ALA B C 1
ATOM 3525 O O . ALA B 1 223 ? -5.898 -14.484 -13.344 1 95.06 223 ALA B O 1
ATOM 3526 N N . ALA B 1 224 ? -4.824 -12.805 -12.406 1 94.88 224 ALA B N 1
ATOM 3527 C CA . ALA B 1 224 ? -3.506 -13.32 -12.766 1 94.88 224 ALA B CA 1
ATOM 3528 C C . ALA B 1 224 ? -3.262 -14.688 -12.133 1 94.88 224 ALA B C 1
ATOM 3530 O O . ALA B 1 224 ? -2.756 -15.602 -12.781 1 94.88 224 ALA B O 1
ATOM 3531 N N . ARG B 1 225 ? -3.604 -14.734 -10.883 1 94.75 225 ARG B N 1
ATOM 3532 C CA . ARG B 1 225 ? -3.393 -16.016 -10.211 1 94.75 225 ARG B CA 1
ATOM 3533 C C . ARG B 1 225 ? -4.309 -17.094 -10.781 1 94.75 225 ARG B C 1
ATOM 3535 O O . ARG B 1 225 ? -3.906 -18.25 -10.906 1 94.75 225 ARG B O 1
ATOM 3542 N N . LEU B 1 226 ? -5.512 -16.781 -11.062 1 92.25 226 LEU B N 1
ATOM 3543 C CA . LEU B 1 226 ? -6.453 -17.703 -11.672 1 92.25 226 LEU B CA 1
ATOM 3544 C C . LEU B 1 226 ? -5.895 -18.266 -12.977 1 92.25 226 LEU B C 1
ATOM 3546 O O . LEU B 1 226 ? -5.922 -19.484 -13.203 1 92.25 226 LEU B O 1
ATOM 3550 N N . VAL B 1 227 ? -5.375 -17.391 -13.75 1 89.12 227 VAL B N 1
ATOM 3551 C CA . VAL B 1 227 ? -4.801 -17.797 -15.031 1 89.12 227 VAL B CA 1
ATOM 3552 C C . VAL B 1 227 ? -3.633 -18.75 -14.797 1 89.12 227 VAL B C 1
ATOM 3554 O O . VAL B 1 227 ? -3.531 -19.781 -15.461 1 89.12 227 VAL B O 1
ATOM 3557 N N . ALA B 1 228 ? -2.818 -18.453 -13.891 1 87.94 228 ALA B N 1
ATOM 3558 C CA . ALA B 1 228 ? -1.643 -19.266 -13.594 1 87.94 228 ALA B CA 1
ATOM 3559 C C . ALA B 1 228 ? -2.047 -20.688 -13.164 1 87.94 228 ALA B C 1
ATOM 3561 O O . ALA B 1 228 ? -1.391 -21.656 -13.531 1 87.94 228 ALA B O 1
ATOM 3562 N N . LEU B 1 229 ? -3.102 -20.766 -12.445 1 88.69 229 LEU B N 1
ATOM 3563 C CA . LEU B 1 229 ? -3.549 -22.062 -11.945 1 88.69 229 LEU B CA 1
ATOM 3564 C C . LEU B 1 229 ? -4.238 -22.859 -13.047 1 88.69 229 LEU B C 1
ATOM 3566 O O . LEU B 1 229 ? -4.078 -24.078 -13.141 1 88.69 229 LEU B O 1
ATOM 3570 N N . ILE B 1 230 ? -4.969 -22.141 -13.82 1 83.5 230 ILE B N 1
ATOM 3571 C CA . ILE B 1 230 ? -5.664 -22.812 -14.914 1 83.5 230 ILE B CA 1
ATOM 3572 C C . ILE B 1 230 ? -4.648 -23.375 -15.906 1 83.5 230 ILE B C 1
ATOM 3574 O O . ILE B 1 230 ? -4.816 -24.5 -16.406 1 83.5 230 ILE B O 1
ATOM 3578 N N . ASP B 1 231 ? -3.625 -22.688 -16.156 1 79.81 231 ASP B N 1
ATOM 3579 C CA . ASP B 1 231 ? -2.584 -23.125 -17.078 1 79.81 231 ASP B CA 1
ATOM 3580 C C . ASP B 1 231 ? -1.832 -24.328 -16.531 1 79.81 231 ASP B C 1
ATOM 3582 O O . ASP B 1 231 ? -1.364 -25.172 -17.297 1 79.81 231 ASP B O 1
ATOM 3586 N N . ARG B 1 232 ? -1.753 -24.422 -15.297 1 77.56 232 ARG B N 1
ATOM 3587 C CA . ARG B 1 232 ? -1.09 -25.547 -14.656 1 77.56 232 ARG B CA 1
ATOM 3588 C C . ARG B 1 232 ? -1.944 -26.812 -14.742 1 77.56 232 ARG B C 1
ATOM 3590 O O . ARG B 1 232 ? -1.416 -27.922 -14.828 1 77.56 232 ARG B O 1
ATOM 3597 N N . GLU B 1 233 ? -3.17 -26.609 -14.57 1 71.69 233 GLU B N 1
ATOM 3598 C CA . GLU B 1 233 ? -4.074 -27.766 -14.586 1 71.69 233 GLU B CA 1
ATOM 3599 C C . GLU B 1 233 ? -4.285 -28.281 -16 1 71.69 233 GLU B C 1
ATOM 3601 O O . GLU B 1 233 ? -4.824 -29.375 -16.188 1 71.69 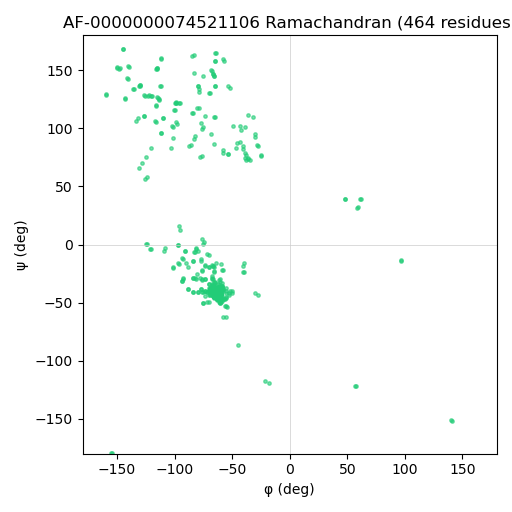233 GLU B O 1
ATOM 3606 N N . ARG B 1 234 ? -3.639 -27.688 -16.953 1 59.88 234 ARG B N 1
ATOM 3607 C CA . ARG B 1 234 ? -3.66 -28.203 -18.312 1 59.88 234 ARG B CA 1
ATOM 3608 C C . ARG B 1 234 ? -2.496 -29.156 -18.547 1 59.88 234 ARG B C 1
ATOM 3610 O O . ARG B 1 234 ? -1.412 -28.984 -18 1 59.88 234 ARG B O 1
#

Solvent-accessible surface area (backbone atoms only — not comparable to full-atom values): 25471 Å² total; per-residue (Å²): 136,84,79,73,75,74,73,72,72,71,72,73,77,79,48,72,68,53,44,49,53,49,43,65,74,37,29,57,54,42,70,79,34,52,72,53,54,72,63,32,47,57,80,52,77,52,56,67,47,47,50,48,48,53,49,49,45,51,50,40,51,49,50,39,51,51,52,50,51,51,42,54,50,50,50,50,52,50,51,52,50,52,53,48,51,53,43,50,50,52,41,50,50,46,47,49,67,34,89,40,63,68,47,24,52,52,41,47,48,48,37,38,34,74,66,64,64,40,70,38,73,35,76,45,36,42,67,42,89,86,53,76,77,63,67,89,46,53,59,81,64,54,71,73,42,40,62,65,42,46,64,39,59,71,66,52,48,61,47,33,21,70,77,58,67,70,50,36,36,72,58,46,45,92,50,26,87,58,50,42,9,26,37,40,25,28,19,63,37,98,76,45,39,28,36,38,36,40,25,26,73,44,56,74,72,26,38,66,83,55,76,50,76,59,54,50,51,49,20,45,52,54,24,38,50,51,48,47,41,54,60,60,75,98,135,85,79,75,77,74,71,72,72,70,73,73,76,79,46,72,68,54,42,51,52,51,44,68,73,36,30,56,54,42,69,80,33,53,71,53,54,72,62,31,46,55,78,57,72,52,58,65,47,45,49,50,49,52,49,48,45,52,50,40,51,50,51,40,51,52,52,50,51,51,42,52,51,51,50,50,51,48,50,51,50,52,52,49,50,52,44,51,50,53,43,51,50,46,48,51,68,36,87,40,64,70,48,24,52,52,43,50,50,50,38,39,33,73,64,63,65,40,71,38,74,33,74,43,36,42,66,44,89,84,57,77,78,66,70,87,44,54,58,80,64,54,70,73,42,42,63,66,43,45,63,39,59,70,66,52,49,62,47,33,22,69,77,59,67,70,48,34,37,72,59,47,46,92,50,28,87,59,49,42,7,25,36,41,26,26,17,64,39,96,75,43,41,30,36,38,37,40,25,25,72,43,56,76,74,25,38,64,82,56,74,49,76,60,54,50,51,49,21,44,53,53,24,38,49,50,48,49,40,55,60,62,76,98

Nearest PDB structures (foldseek):
  3e98-assembly1_B  TM=8.216E-01  e=1.278E-13  Pseudomonas aeruginosa
  3e98-assembly1_A  TM=7.357E-01  e=7.158E-12  Pseudomonas aeruginosa
  4g3k-assembly1_A  TM=6.689E-01  e=2.442E-04  Aquifex aeolicus VF5
  6ob8-assembly1_B  TM=6.053E-01  e=5.272E-04  [Leptolyngbya] sp. JSC-1
  6ck0-assembly1_A  TM=2.529E-01  e=4.497E-01  Helicobacter pylori G27